Protein AF-A0A6A6ICR7-F1 (afdb_monomer)

Nearest PDB structures (foldseek):
  8iah-assembly1_Y  TM=8.962E-02  e=2.216E+00  Sus scrofa

Mean predicted aligned error: 23.01 Å

Secondary structure (DSSP, 8-state):
---------------------------EEEEEE-SSS-EEEEEES--TTS-SSEEE-TT-EEEEE-----SS--SEEEEEESSTTGGGGT--EEEEEEEE-SS-TTEEEEEEEEEES-TTTT-EEEEETTEEEESS-EEEEEEETTB-EEEEET--S--S-SB--S-HHHHHHHH--GGG--STTSPPPGGGS-EEE------------PPP--------PPPPPHHHHHHHHHHHHHTTS-----------------------PPPPPPPP-------HHHHHHHHSTT----HHHHHHHHHHHHHH-S-HHHHHHSTTS-HHHHHHHHHHHSTTTTS---PPP------GGGSTT--S---EE-HHHHHHHHHHHSSHHHHHHHHHHHTTT--EE--TT---HHHHHHHHHHHHHH---PPPEEE-HHHHTTT-SSS-HHHHHHHHHHHHHHTT---EEE--HHHHHHHHHTTS-----------EEEHHHHHHHHHHHH-SHHHHHHHHHHH-TTPEEE--GGG--HHHHHHHHHHHHHHS--PPPEEE-GGGTSSS-TT--THHHHHHHHHHHHHTT---EEE--TTTTHHHHHHHHH-TTS--PPPPEEE-HHHHSSSSSS-HHHHHHHHHHHHHHTT---EEE--TTTTTTTTTT--S--EE-TTSPEEEE-HHHHHHTT--THHHHHHHHHHHHHHHHHH----EEE--TTT-

pLDDT: mean 70.48, std 20.57, range [26.28, 98.5]

InterPro domains:
  IPR006771 Secreted thaumatin-like protein cetA-like [PF04681] (23-154)

Radius of gyration: 39.69 Å; Cα contacts (8 Å, |Δi|>4): 815; chains: 1; bounding box: 100×101×111 Å

Solvent-accessible surface area (backbone atoms only — not comparable to full-atom values): 44619 Å² total; per-residue (Å²): 138,84,86,83,85,85,88,83,90,77,85,79,76,80,78,78,76,79,74,73,81,73,79,67,55,57,24,25,50,31,42,35,30,53,34,89,58,51,32,25,32,31,38,36,68,81,47,93,74,47,48,76,65,41,76,34,46,50,55,19,29,39,38,30,47,57,53,70,40,46,95,88,48,49,40,32,35,39,37,37,16,60,43,83,62,13,79,86,64,77,36,33,23,35,33,47,29,36,29,50,38,91,88,46,69,53,37,28,38,36,35,32,35,59,80,31,75,66,51,62,57,69,39,22,21,40,36,42,85,90,45,76,42,79,32,54,63,42,75,78,42,83,37,48,58,45,38,28,32,37,39,24,34,55,38,79,74,82,91,67,69,65,59,41,87,47,59,66,76,63,48,45,72,49,45,62,60,76,90,74,58,80,64,97,77,72,81,74,60,76,81,55,46,51,47,79,44,72,61,78,71,75,76,75,76,76,72,78,90,70,81,91,75,90,82,89,86,85,89,80,81,82,81,76,55,71,70,56,56,55,48,53,55,55,51,59,72,63,66,81,78,82,85,88,85,81,89,81,97,81,79,87,81,94,83,82,89,84,79,94,77,87,80,81,87,78,83,80,80,79,78,79,91,77,77,97,70,83,60,67,46,56,57,47,31,72,77,39,82,82,60,87,65,53,64,69,60,51,52,52,50,51,31,53,54,56,67,68,42,85,38,77,69,51,47,68,77,43,76,93,57,60,59,68,56,54,49,50,50,49,43,70,77,36,80,63,48,84,55,77,84,76,77,82,86,79,93,81,88,88,77,73,92,69,62,91,82,68,85,86,87,79,66,51,78,53,64,68,60,46,54,62,49,20,74,78,60,82,37,62,68,67,43,47,60,51,50,43,64,76,40,73,89,57,60,76,47,84,76,85,84,76,83,49,77,60,60,62,51,52,53,46,58,54,49,66,73,73,56,86,88,69,70,47,78,42,58,42,58,82,71,30,59,88,76,33,91,84,59,61,58,67,62,55,29,57,51,51,30,52,49,29,48,75,73,66,40,55,46,46,51,36,84,49,61,86,75,35,37,69,67,57,54,74,73,66,81,75,89,80,90,81,93,82,90,81,79,74,52,55,39,60,63,50,45,64,63,46,32,79,78,62,51,57,71,68,57,42,50,54,52,47,45,69,76,42,75,90,60,51,68,46,80,54,79,90,73,56,56,71,69,59,60,51,54,53,55,62,53,54,69,71,72,62,77,96,67,77,54,73,43,62,42,57,77,76,53,52,88,71,61,94,81,68,64,55,71,57,56,46,53,51,52,46,49,53,32,49,76,72,77,39,74,59,48,72,39,80,49,64,80,81,29,38,71,55,56,54,46,54,73,74,55,84,76,78,76,79,70,73,60,58,71,46,60,46,43,64,59,24,59,87,59,33,104,46,57,56,67,60,48,27,56,51,51,35,49,55,34,46,75,73,72,42,79,52,44,48,37,69,50,65,80,75,27,50,78,48,61,80,69,56,83,63,78,76,44,57,46,101,85,70,33,43,45,43,59,42,48,71,56,24,60,73,69,72,34,58,72,69,56,30,53,51,50,28,54,54,48,31,49,48,39,32,72,76,70,69,39,71,52,45,50,38,70,51,79,93,72,97

Organism: NCBI:txid390896

Sequence (720 aa):
MLHLRSPAGNMVGQVLTLSALVVLTHAKAIVTNQCKDDVYIWSVPVKPDYPENIPIPSGRRYEEPWRYGTSVNPGIAIKVSPEDNGINNDKSEIDFQYSIDPVDPKKIWINLSTVRGHAFGENVTLHTCHGPYKGPDVPTRQCSDTDDIELVLCGTERTTPLHDSTSLEVLAKCTEKLKERHAEDSPRPQLCRARVIGPRQPKRKSQPQGGSTNNSHDGLPATVPLKDVLRQEAAKHAATKTAEGPTCDKCPNPNLIPPSEKAVGIPYAEPTDTNNKAPLCDLLRKSFPGAMCDEATAEHNARLFYADGCGDKTKRMFPGNDCQEIRKEMKKVFPGVDKAVIRGEDEHTDYSTAFSKRRDLREVCIFETHTELGKYWGSLDNTRDMLEDIFEEIPFSLETQDCTKKAIKDTKKYYHKLVPGRRTQRCVMPYCRPVFPDAKCSDVEDVLEKVSKDLGHYDDWTTDDDACGEWVKRRSNDTSAAKRDVRNVCSLEAHRELGKYWGNMDDTESLLNAIFPDSYFTDGESECESDAIKRSRDYYHKLIPKKKTKKCVLPYCQPVIHGAKCRKVKKALEKVSKDVGKHYDWTSDNEACGEWAQWAGNHTSVARAQKPKDCIKAFCDPIIPMDCSDAEDLFEELFREEGVDMDWTTDDDVCRDFKARAAKATILDKRGRPKVCIKPVCNFLDANGKDCERVEDVWEQSAKDRFGLKIDYTTDDDVC

Foldseek 3Di:
DDDDDDDDDDPPDPPPPPPPPPLQAFAWAKEFAQDQAWKFKFKPPDDPQTDDGDTFGHRKMKIAADEAHDPVDRKIWIKMASDGVQVVVLHWIKTWMWGQDPVHNQKIKTWIDTPGDQRQPQQKWKQAPVGIDTGRGDPIDIHTSQAHIYIYGNHHDDPDDGGRPGDPVVSCLLYPDPVPDDDPPDDRDPSRGMDMDDNPDPPPPPDPPDDDDDDDDDDDDDDDPPVVVVVVVVVVVVPPPDDDDDDDDDDPDDDDDDDDDDDDDDDDDDDDDDDDDDQPVVVVCVVPVPDDDDRVVVLVVLLVLLVVAPDPVNCVVDPPDDSVVVNVVSCVNPVCSPPDPPDDDDDDDDDPPVPPVPDDAAEDEDQVLLVVVCVQQVDSVVSVVVVCVVCVPGHYDHDPDDPDPVSLVVQLVVVCVPDPDDAAEDEQVVVDVVRDPPDDSVVVQVSVCVVCVSSNHRYNYDNDCVRCVVVVVVVPPDDDDDDDDDDEQELVVQCVVCCVPQPDSVRSVVVVCVVCVPHDYDPDPVPDDPVSVVVVVVVVVVPDDPDAAEAEQVVVVPDPDDPDDSVVSQVVVCVVCVVVVHHYRYDNDCVSCVVVVVVCVVPPPPDPPPAAEAEPLLVVPPQDVDDPVVSQVVVCVVCVVVVRRHRYDNDCVRCVVVVVPSPDDQDADPVRATEDECLVVCVVVVHDDVSVVVVQVVVQVCCCVPPVGRHRYDNDPVHD

Structure (mmCIF, N/CA/C/O backbone):
data_AF-A0A6A6ICR7-F1
#
_entry.id   AF-A0A6A6ICR7-F1
#
loop_
_atom_site.group_PDB
_atom_site.id
_atom_site.type_symbol
_atom_site.label_atom_id
_atom_site.label_alt_id
_atom_site.label_comp_id
_atom_site.label_asym_id
_atom_site.label_entity_id
_atom_site.label_seq_id
_atom_site.pdbx_PDB_ins_code
_atom_site.Cartn_x
_atom_site.Cartn_y
_atom_site.Cartn_z
_atom_site.occupancy
_atom_site.B_iso_or_equiv
_atom_site.auth_seq_id
_atom_site.auth_comp_id
_atom_site.auth_asym_id
_atom_site.auth_atom_id
_atom_site.pdbx_PDB_model_num
ATOM 1 N N . MET A 1 1 ? 57.413 37.287 49.396 1.00 41.84 1 MET A N 1
ATOM 2 C CA . MET A 1 1 ? 57.045 38.291 48.373 1.00 41.84 1 MET A CA 1
ATOM 3 C C . MET A 1 1 ? 56.145 37.611 47.352 1.00 41.84 1 MET A C 1
ATOM 5 O O . MET A 1 1 ? 56.461 36.493 46.981 1.00 41.84 1 MET A O 1
ATOM 9 N N . LEU A 1 2 ? 55.071 38.301 46.951 1.00 39.81 2 LEU A N 1
ATOM 10 C CA . LEU A 1 2 ? 54.039 37.938 45.959 1.00 39.81 2 LEU A CA 1
ATOM 11 C C . LEU A 1 2 ? 52.917 36.979 46.412 1.00 39.81 2 LEU A C 1
ATOM 13 O O . LEU A 1 2 ? 52.895 35.789 46.125 1.00 39.81 2 LEU A O 1
ATOM 17 N N . HIS A 1 3 ? 51.933 37.589 47.083 1.00 46.91 3 HIS A N 1
ATOM 18 C CA . HIS A 1 3 ? 50.506 37.268 46.966 1.00 46.91 3 HIS A CA 1
ATOM 19 C C . HIS A 1 3 ? 49.974 37.671 45.584 1.00 46.91 3 HIS A C 1
ATOM 21 O O . HIS A 1 3 ? 50.399 38.716 45.106 1.00 46.91 3 HIS A O 1
ATOM 27 N N . LEU A 1 4 ? 48.990 36.935 45.045 1.00 44.84 4 LEU A N 1
ATOM 28 C CA . LEU A 1 4 ? 47.888 37.394 44.164 1.00 44.84 4 LEU A CA 1
ATOM 29 C C . LEU A 1 4 ? 46.891 36.213 44.008 1.00 44.84 4 LEU A C 1
ATOM 31 O O . LEU A 1 4 ? 47.257 35.164 43.495 1.00 44.84 4 LEU A O 1
ATOM 35 N N . ARG A 1 5 ? 45.774 36.200 44.753 1.00 43.94 5 ARG A N 1
ATOM 36 C CA . ARG A 1 5 ? 44.387 36.561 44.356 1.00 43.94 5 ARG A CA 1
ATOM 37 C C . ARG A 1 5 ? 43.786 35.769 43.174 1.00 43.94 5 ARG A C 1
ATOM 39 O O . ARG A 1 5 ? 44.111 36.013 42.023 1.00 43.94 5 ARG A O 1
ATOM 46 N N . SER A 1 6 ? 42.800 34.929 43.501 1.00 37.88 6 SER A N 1
ATOM 47 C CA . SER A 1 6 ? 41.588 34.640 42.701 1.00 37.88 6 SER A CA 1
ATOM 48 C C . SER A 1 6 ? 40.433 35.535 43.225 1.00 37.88 6 SER A C 1
ATOM 50 O O . SER A 1 6 ? 40.628 36.108 44.304 1.00 37.88 6 SER A O 1
ATOM 52 N N . PRO A 1 7 ? 39.217 35.619 42.631 1.00 54.28 7 PRO A N 1
ATOM 53 C CA . PRO A 1 7 ? 38.734 35.197 41.305 1.00 54.28 7 PRO A CA 1
ATOM 54 C C . PRO A 1 7 ? 37.865 36.274 40.583 1.00 54.28 7 PRO A C 1
ATOM 56 O O . PRO A 1 7 ? 37.298 37.170 41.202 1.00 54.28 7 PRO A O 1
ATOM 59 N N . ALA A 1 8 ? 37.672 36.138 39.270 1.00 43.09 8 ALA A N 1
ATOM 60 C CA . ALA A 1 8 ? 36.516 36.666 38.529 1.00 43.09 8 ALA A CA 1
ATOM 61 C C . ALA A 1 8 ? 36.141 35.553 37.530 1.00 43.09 8 ALA A C 1
ATOM 63 O O . ALA A 1 8 ? 36.992 35.102 36.777 1.00 43.09 8 ALA A O 1
ATOM 64 N N . GLY A 1 9 ? 34.968 34.926 37.568 1.00 48.59 9 GLY A N 1
ATOM 65 C CA . GLY A 1 9 ? 33.656 35.547 37.697 1.00 48.59 9 GLY A CA 1
ATOM 66 C C . GLY A 1 9 ? 33.028 35.802 36.323 1.00 48.59 9 GLY A C 1
ATOM 67 O O . GLY A 1 9 ? 32.370 36.817 36.164 1.00 48.59 9 GLY A O 1
ATOM 68 N N . ASN A 1 10 ? 33.239 34.924 35.333 1.00 43.16 10 ASN A N 1
ATOM 69 C CA . ASN A 1 10 ? 32.523 34.977 34.058 1.00 43.16 10 ASN A CA 1
ATOM 70 C C . ASN A 1 10 ? 31.481 33.858 34.011 1.00 43.16 10 ASN A C 1
ATOM 72 O O . ASN A 1 10 ? 31.808 32.684 33.840 1.00 43.16 10 ASN A O 1
ATOM 76 N N . MET A 1 11 ? 30.219 34.258 34.183 1.00 42.22 11 MET A N 1
ATOM 77 C CA . MET A 1 11 ? 29.044 33.474 33.822 1.00 42.22 11 MET A CA 1
ATOM 78 C C . MET A 1 11 ? 29.116 33.148 32.328 1.00 42.22 11 MET A C 1
ATOM 80 O O . MET A 1 11 ? 28.768 33.969 31.482 1.00 42.22 11 MET A O 1
ATOM 84 N N . VAL A 1 12 ? 29.557 31.939 31.998 1.00 48.38 12 VAL A N 1
ATOM 85 C CA . VAL A 1 12 ? 29.244 31.334 30.706 1.00 48.38 12 VAL A CA 1
ATOM 86 C C . VAL A 1 12 ? 27.784 30.908 30.797 1.00 48.38 12 VAL A C 1
ATOM 88 O O . VAL A 1 12 ? 27.451 29.895 31.410 1.00 48.38 12 VAL A O 1
ATOM 91 N N . GLY A 1 13 ? 26.907 31.763 30.272 1.00 45.94 13 GLY A N 1
ATOM 92 C CA . GLY A 1 13 ? 25.481 31.501 30.159 1.00 45.94 13 GLY A CA 1
ATOM 93 C C . GLY A 1 13 ? 25.250 30.222 29.364 1.00 45.94 13 GLY A C 1
ATOM 94 O O . GLY A 1 13 ? 25.552 30.154 28.174 1.00 45.94 13 GLY A O 1
ATOM 95 N N . GLN A 1 14 ? 24.716 29.208 30.040 1.00 44.28 14 GLN A N 1
ATOM 96 C CA . GLN A 1 14 ? 24.142 28.030 29.409 1.00 44.28 14 GLN A CA 1
ATOM 97 C C . GLN A 1 14 ? 22.950 28.476 28.558 1.00 44.28 14 GLN A C 1
ATOM 99 O O . GLN A 1 14 ? 21.846 28.683 29.059 1.00 44.28 14 GLN A O 1
ATOM 104 N N . VAL A 1 15 ? 23.173 28.623 27.254 1.00 44.81 15 VAL A N 1
ATOM 105 C CA . VAL A 1 15 ? 22.097 28.592 26.267 1.00 44.81 15 VAL A CA 1
ATOM 106 C C . VAL A 1 15 ? 21.590 27.152 26.244 1.00 44.81 15 VAL A C 1
ATOM 108 O O . VAL A 1 15 ? 22.142 26.293 25.559 1.00 44.81 15 VAL A O 1
ATOM 111 N N . LEU A 1 16 ? 20.567 26.875 27.056 1.00 47.81 16 LEU A N 1
ATOM 112 C CA . LEU A 1 16 ? 19.726 25.690 26.928 1.00 47.81 16 LEU A CA 1
ATOM 113 C C . LEU A 1 16 ? 19.042 25.770 25.562 1.00 47.81 16 LEU A C 1
ATOM 115 O O . LEU A 1 16 ? 17.987 26.379 25.398 1.00 47.81 16 LEU A O 1
ATOM 119 N N . THR A 1 17 ? 19.689 25.176 24.566 1.00 50.03 17 THR A N 1
ATOM 120 C CA . THR A 1 17 ? 19.075 24.792 23.303 1.00 50.03 17 THR A CA 1
ATOM 121 C C . THR A 1 17 ? 17.971 23.802 23.652 1.00 50.03 17 THR A C 1
ATOM 123 O O . THR A 1 17 ? 18.196 22.608 23.832 1.00 50.03 17 THR A O 1
ATOM 126 N N . LEU A 1 18 ? 16.751 24.319 23.801 1.00 42.91 18 LEU A N 1
ATOM 127 C CA . LEU A 1 18 ? 15.528 23.547 23.640 1.00 42.91 18 LEU A CA 1
ATOM 128 C C . LEU A 1 18 ? 15.500 23.091 22.181 1.00 42.91 18 LEU A C 1
ATOM 130 O O . LEU A 1 18 ? 14.836 23.689 21.337 1.00 42.91 18 LEU A O 1
ATOM 134 N N . SER A 1 19 ? 16.282 22.055 21.882 1.00 42.66 19 SER A N 1
ATOM 135 C CA . SER A 1 19 ? 16.136 21.245 20.687 1.00 42.66 19 SER A CA 1
ATOM 136 C C . SER A 1 19 ? 14.733 20.669 20.752 1.00 42.66 19 SER A C 1
ATOM 138 O O . SER A 1 19 ? 14.483 19.661 21.413 1.00 42.66 19 SER A O 1
ATOM 140 N N . ALA A 1 20 ? 13.788 21.387 20.149 1.00 47.25 20 ALA A N 1
ATOM 141 C CA . ALA A 1 20 ? 12.454 20.893 19.916 1.00 47.25 20 ALA A CA 1
ATOM 142 C C . ALA A 1 20 ? 12.623 19.567 19.174 1.00 47.25 20 ALA A C 1
ATOM 144 O O . ALA A 1 20 ? 13.088 19.540 18.036 1.00 47.25 20 ALA A O 1
ATOM 145 N N . LEU A 1 21 ? 12.307 18.467 19.858 1.00 42.00 21 LEU A N 1
ATOM 146 C CA . LEU A 1 21 ? 12.095 17.165 19.247 1.00 42.00 21 LEU A CA 1
ATOM 147 C C . LEU A 1 21 ? 10.900 17.328 18.309 1.00 42.00 21 LEU A C 1
ATOM 149 O O . LEU A 1 21 ? 9.753 17.080 18.682 1.00 42.00 21 LEU A O 1
ATOM 153 N N . VAL A 1 22 ? 11.167 17.832 17.106 1.00 44.56 22 VAL A N 1
ATOM 154 C CA . VAL A 1 22 ? 10.245 17.744 15.989 1.00 44.56 22 VAL A CA 1
ATOM 155 C C . VAL A 1 22 ? 10.121 16.250 15.743 1.00 44.56 22 VAL A C 1
ATOM 157 O O . VAL A 1 22 ? 11.036 15.607 15.232 1.00 44.56 22 VAL A O 1
ATOM 160 N N . VAL A 1 23 ? 9.020 15.674 16.223 1.00 48.56 23 VAL A N 1
ATOM 161 C CA . VAL A 1 23 ? 8.602 14.330 15.841 1.00 48.56 23 VAL A CA 1
ATOM 162 C C . VAL A 1 23 ? 8.237 14.450 14.371 1.00 48.56 23 VAL A C 1
ATOM 164 O O . VAL A 1 23 ? 7.103 14.778 14.039 1.00 48.56 23 VAL A O 1
ATOM 167 N N . LEU A 1 24 ? 9.244 14.289 13.518 1.00 50.16 24 LEU A N 1
ATOM 168 C CA . LEU A 1 24 ? 9.094 14.181 12.079 1.00 50.16 24 LEU A CA 1
ATOM 169 C C . LEU A 1 24 ? 8.164 12.988 11.859 1.00 50.16 24 LEU A C 1
ATOM 171 O O . LEU A 1 24 ? 8.469 11.852 12.221 1.00 50.16 24 LEU A O 1
ATOM 175 N N . THR A 1 25 ? 6.947 13.259 11.417 1.00 57.03 25 THR A N 1
ATOM 176 C CA . THR A 1 25 ? 6.068 12.206 10.920 1.00 57.03 25 THR A CA 1
ATOM 177 C C . THR A 1 25 ? 6.681 11.682 9.615 1.00 57.03 25 THR A C 1
ATOM 179 O O . THR A 1 25 ? 7.548 12.322 9.055 1.00 57.03 25 THR A O 1
ATOM 182 N N . HIS A 1 26 ? 6.420 10.453 9.218 1.00 75.94 26 HIS A N 1
ATOM 183 C CA . HIS A 1 26 ? 6.734 10.015 7.854 1.00 75.94 26 HIS A CA 1
ATOM 184 C C . HIS A 1 26 ? 5.394 9.753 7.189 1.00 75.94 26 HIS A C 1
ATOM 186 O O . HIS A 1 26 ? 4.438 9.577 7.937 1.00 75.94 26 HIS A O 1
ATOM 192 N N . ALA A 1 27 ? 5.297 9.722 5.865 1.00 86.69 27 ALA A N 1
ATOM 193 C CA . ALA A 1 27 ? 4.111 9.193 5.220 1.00 86.69 27 ALA A CA 1
ATOM 194 C C . ALA A 1 27 ? 4.005 7.698 5.563 1.00 86.69 27 ALA A C 1
ATOM 196 O O . ALA A 1 27 ? 5.025 6.989 5.603 1.00 86.69 27 ALA A O 1
ATOM 197 N N . LYS A 1 28 ? 2.805 7.235 5.917 1.00 93.88 28 LYS A N 1
ATOM 198 C CA . LYS A 1 28 ? 2.614 5.916 6.540 1.00 93.88 28 LYS A CA 1
ATOM 199 C C . LYS A 1 28 ? 1.432 5.164 5.967 1.00 93.88 28 LYS A C 1
ATOM 201 O O . LYS A 1 28 ? 0.404 5.741 5.615 1.00 93.88 28 LYS A O 1
ATOM 206 N N . ALA A 1 29 ? 1.550 3.848 6.066 1.00 97.06 29 ALA A N 1
ATOM 207 C CA . ALA A 1 29 ? 0.406 2.967 6.158 1.00 97.06 29 ALA A CA 1
ATOM 208 C C . ALA A 1 29 ? -0.074 2.935 7.618 1.00 97.06 29 ALA A C 1
ATOM 210 O O . ALA A 1 29 ? 0.700 2.662 8.543 1.00 97.06 29 ALA A O 1
ATOM 211 N N . ILE A 1 30 ? -1.347 3.255 7.837 1.00 97.94 30 ILE A N 1
ATOM 212 C CA . ILE A 1 30 ? -1.942 3.413 9.167 1.00 97.94 30 ILE A CA 1
ATOM 213 C C . ILE A 1 30 ? -3.159 2.500 9.277 1.00 97.94 30 ILE A C 1
ATOM 215 O O . ILE A 1 30 ? -3.989 2.454 8.375 1.00 97.94 30 ILE A O 1
ATOM 219 N N . VAL A 1 31 ? -3.282 1.800 10.402 1.00 98.31 31 VAL A N 1
ATOM 220 C CA . VAL A 1 31 ? -4.476 1.025 10.756 1.00 98.31 31 VAL A CA 1
ATOM 221 C C . VAL A 1 31 ? -4.994 1.521 12.096 1.00 98.31 31 VAL A C 1
ATOM 223 O O . VAL A 1 31 ? -4.325 1.376 13.120 1.00 98.31 31 VAL A O 1
ATOM 226 N N . THR A 1 32 ? -6.189 2.096 12.106 1.00 98.38 32 THR A N 1
ATOM 227 C CA . THR A 1 32 ? -6.837 2.629 13.304 1.00 98.38 32 THR A CA 1
ATOM 228 C C . THR A 1 32 ? -7.958 1.704 13.748 1.00 98.38 32 THR A C 1
ATOM 230 O O . THR A 1 32 ? -8.906 1.462 13.003 1.00 98.38 32 THR A O 1
ATOM 233 N N . ASN A 1 33 ? -7.876 1.224 14.989 1.00 98.44 33 ASN A N 1
ATOM 234 C CA . ASN A 1 33 ? -8.906 0.385 15.583 1.00 98.44 33 ASN A CA 1
ATOM 235 C C . ASN A 1 33 ? -9.929 1.249 16.339 1.00 98.44 33 ASN A C 1
ATOM 237 O O . ASN A 1 33 ? -9.645 1.717 17.441 1.00 98.44 33 ASN A O 1
ATOM 241 N N . GLN A 1 34 ? -11.121 1.449 15.773 1.00 98.12 34 GLN A N 1
ATOM 242 C CA . GLN A 1 34 ? -12.271 2.030 16.484 1.00 98.12 34 GLN A CA 1
ATOM 243 C C . GLN A 1 34 ? -13.272 0.957 16.944 1.00 98.12 34 GLN A C 1
ATOM 245 O O . GLN A 1 34 ? -14.336 1.284 17.472 1.00 98.12 34 GLN A O 1
ATOM 250 N N . CYS A 1 35 ? -12.946 -0.328 16.777 1.00 98.06 35 CYS A N 1
ATOM 251 C CA . CYS A 1 35 ? -13.754 -1.428 17.285 1.00 98.06 35 CYS A CA 1
ATOM 252 C C . CYS A 1 35 ? -13.718 -1.455 18.816 1.00 98.06 35 CYS A C 1
ATOM 254 O O . CYS A 1 35 ? -12.851 -0.849 19.450 1.00 98.06 35 CYS A O 1
ATOM 256 N N . LYS A 1 36 ? -14.689 -2.138 19.430 1.00 97.88 36 LYS A N 1
ATOM 257 C CA . LYS A 1 36 ? -14.753 -2.287 20.895 1.00 97.88 36 LYS A CA 1
ATOM 258 C C . LYS A 1 36 ? -13.667 -3.216 21.430 1.00 97.88 36 LYS A C 1
ATOM 260 O O . LYS A 1 36 ? -13.178 -2.992 22.533 1.00 97.88 36 LYS A O 1
ATOM 265 N N . ASP A 1 37 ? -13.317 -4.215 20.633 1.00 97.81 37 ASP A N 1
ATOM 266 C CA . ASP A 1 37 ? -12.352 -5.250 20.967 1.00 97.81 37 ASP A CA 1
ATOM 267 C C . ASP A 1 37 ? -10.995 -4.964 20.312 1.00 97.81 37 ASP A C 1
ATOM 269 O O . ASP A 1 37 ? -10.877 -4.155 19.381 1.00 97.81 37 ASP A O 1
ATOM 273 N N . ASP A 1 38 ? -9.960 -5.618 20.826 1.00 98.31 38 ASP A N 1
ATOM 274 C CA . ASP A 1 38 ? -8.621 -5.565 20.254 1.00 98.31 38 ASP A CA 1
ATOM 275 C C . ASP A 1 38 ? -8.611 -6.254 18.880 1.00 98.31 38 ASP A C 1
ATOM 277 O O . ASP A 1 38 ? -9.330 -7.223 18.644 1.00 98.31 38 ASP A O 1
ATOM 281 N N . VAL A 1 39 ? -7.779 -5.751 17.969 1.00 98.38 39 VAL A N 1
ATOM 282 C CA . VAL A 1 39 ? -7.531 -6.376 16.659 1.00 98.38 39 VAL A CA 1
ATOM 283 C C . VAL A 1 39 ? -6.057 -6.715 16.532 1.00 98.38 39 VAL A C 1
ATOM 285 O O . VAL A 1 39 ? -5.216 -6.059 17.140 1.00 98.38 39 VAL A O 1
ATOM 288 N N . TYR A 1 40 ? -5.726 -7.707 15.724 1.00 98.19 40 TYR A N 1
ATOM 289 C CA . TYR A 1 40 ? -4.381 -8.252 15.605 1.00 98.19 40 TYR A CA 1
ATOM 290 C C . TYR A 1 40 ? -3.828 -7.973 14.215 1.00 98.19 40 TYR A C 1
ATOM 292 O O . TYR A 1 40 ? -4.552 -8.090 13.225 1.00 98.19 40 TYR A O 1
ATOM 300 N N . ILE A 1 41 ? -2.557 -7.571 14.148 1.00 97.94 41 ILE A N 1
ATOM 301 C CA . ILE A 1 41 ? -1.924 -7.110 12.912 1.00 97.94 41 ILE A CA 1
ATOM 302 C C . ILE A 1 41 ? -0.624 -7.846 12.601 1.00 97.94 41 ILE A C 1
ATOM 304 O O . ILE A 1 41 ? 0.171 -8.165 13.492 1.00 97.94 41 ILE A O 1
ATOM 308 N N . TRP A 1 42 ? -0.389 -8.042 11.307 1.00 97.56 42 TRP A N 1
ATOM 309 C CA . TRP A 1 42 ? 0.840 -8.577 10.737 1.00 97.56 42 TRP A CA 1
ATOM 310 C C . TRP A 1 42 ? 1.264 -7.711 9.560 1.00 97.56 42 TRP A C 1
ATOM 312 O O . TRP A 1 42 ? 0.421 -7.299 8.769 1.00 97.56 42 TRP A O 1
ATOM 322 N N . SER A 1 43 ? 2.563 -7.467 9.411 1.00 97.12 43 SER A N 1
ATOM 323 C CA . SER A 1 43 ? 3.119 -6.757 8.253 1.00 97.12 43 SER A CA 1
ATOM 324 C C . SER A 1 43 ? 4.011 -7.712 7.461 1.00 97.12 43 SER A C 1
ATOM 326 O O . SER A 1 43 ? 5.106 -8.076 7.892 1.00 97.12 43 SER A O 1
ATOM 328 N N . VAL A 1 44 ? 3.517 -8.156 6.305 1.00 96.06 44 VAL A N 1
ATOM 329 C CA . VAL A 1 44 ? 4.095 -9.227 5.478 1.00 96.06 44 VAL A CA 1
ATOM 330 C C . VAL A 1 44 ? 4.670 -8.630 4.187 1.00 96.06 44 VAL A C 1
ATOM 332 O O . VAL A 1 44 ? 4.018 -7.781 3.598 1.00 96.06 44 VAL A O 1
ATOM 335 N N . PRO A 1 45 ? 5.857 -9.036 3.695 1.00 93.44 45 PRO A N 1
ATOM 336 C CA . PRO A 1 45 ? 6.753 -10.042 4.252 1.00 93.44 45 PRO A CA 1
ATOM 337 C C . PRO A 1 45 ? 7.324 -9.627 5.607 1.00 93.44 45 PRO A C 1
ATOM 339 O O . PRO A 1 45 ? 7.639 -8.448 5.829 1.00 93.44 45 PRO A O 1
ATOM 342 N N . VAL A 1 46 ? 7.460 -10.633 6.478 1.00 84.25 46 VAL A N 1
ATOM 343 C CA . VAL A 1 46 ? 8.016 -10.490 7.824 1.00 84.25 46 VAL A CA 1
ATOM 344 C C . VAL A 1 46 ? 9.455 -10.003 7.709 1.00 84.25 46 VAL A C 1
ATOM 346 O O . VAL A 1 46 ? 10.262 -10.534 6.942 1.00 84.25 46 VAL A O 1
ATOM 349 N N . LYS A 1 47 ? 9.772 -8.961 8.470 1.00 84.69 47 LYS A N 1
ATOM 350 C CA . LYS A 1 47 ? 11.128 -8.453 8.663 1.00 84.69 47 LYS A CA 1
ATOM 351 C C . LYS A 1 47 ? 11.347 -8.249 10.163 1.00 84.69 47 LYS A C 1
ATOM 353 O O . LYS A 1 47 ? 10.382 -7.927 10.860 1.00 84.69 47 LYS A O 1
ATOM 358 N N . PRO A 1 48 ? 12.591 -8.367 10.657 1.00 79.69 48 PRO A N 1
ATOM 359 C CA . PRO A 1 48 ? 12.925 -7.890 11.994 1.00 79.69 48 PRO A CA 1
ATOM 360 C C . PRO A 1 48 ? 12.422 -6.446 12.164 1.00 79.69 48 PRO A C 1
ATOM 362 O O . PRO A 1 48 ? 12.551 -5.649 11.233 1.00 79.69 48 PRO A O 1
ATOM 365 N N . ASP A 1 49 ? 11.831 -6.131 13.318 1.00 82.25 49 ASP A N 1
ATOM 366 C CA . ASP A 1 49 ? 11.171 -4.853 13.665 1.00 82.25 49 ASP A CA 1
ATOM 367 C C . ASP A 1 49 ? 9.739 -4.621 13.132 1.00 82.25 49 ASP A C 1
ATOM 369 O O . ASP A 1 49 ? 9.177 -3.546 13.366 1.00 82.25 49 ASP A O 1
ATOM 373 N N . TYR A 1 50 ? 9.118 -5.592 12.460 1.00 85.62 50 TYR A N 1
ATOM 374 C CA . TYR A 1 50 ? 7.728 -5.488 11.994 1.00 85.62 50 TYR A CA 1
ATOM 375 C C . TYR A 1 50 ? 6.806 -6.446 12.753 1.00 85.62 50 TYR A C 1
ATOM 377 O O . TYR A 1 50 ? 7.265 -7.486 13.224 1.00 85.62 50 TYR A O 1
ATOM 385 N N . PRO A 1 51 ? 5.521 -6.086 12.932 1.00 83.94 51 PRO A N 1
ATOM 386 C CA . PRO A 1 51 ? 4.598 -6.870 13.737 1.00 83.94 51 PRO A CA 1
ATOM 387 C C . PRO A 1 51 ? 4.357 -8.255 13.145 1.00 83.94 51 PRO A C 1
ATOM 389 O O . PRO A 1 51 ? 4.029 -8.401 11.965 1.00 83.94 51 PRO A O 1
ATOM 392 N N . GLU A 1 52 ? 4.422 -9.240 14.028 1.00 92.31 52 GLU A N 1
ATOM 393 C CA . GLU A 1 52 ? 3.873 -10.571 13.844 1.00 92.31 52 GLU A CA 1
ATOM 394 C C . GLU A 1 52 ? 2.870 -10.782 14.982 1.00 92.31 52 GLU A C 1
ATOM 396 O O . GLU A 1 52 ? 3.264 -10.921 16.139 1.00 92.31 52 GLU A O 1
ATOM 401 N N . ASN A 1 53 ? 1.573 -10.708 14.668 1.00 95.31 53 ASN A N 1
ATOM 402 C CA . ASN A 1 53 ? 0.471 -10.836 15.626 1.00 95.31 53 ASN A CA 1
ATOM 403 C C . ASN A 1 53 ? 0.499 -9.806 16.778 1.00 95.31 53 ASN A C 1
ATOM 405 O O . ASN A 1 53 ? 0.427 -10.164 17.954 1.00 95.31 53 ASN A O 1
ATOM 409 N N . ILE A 1 54 ? 0.625 -8.510 16.468 1.00 95.56 54 ILE A N 1
ATOM 410 C CA . ILE A 1 54 ? 0.585 -7.461 17.505 1.00 95.56 54 ILE A CA 1
ATOM 411 C C . ILE A 1 54 ? -0.863 -6.996 17.740 1.00 95.56 54 ILE A C 1
ATOM 413 O O . ILE A 1 54 ? -1.527 -6.626 16.771 1.00 95.56 54 ILE A O 1
ATOM 417 N N . PRO A 1 55 ? -1.350 -6.933 18.996 1.00 97.81 55 PRO A N 1
ATOM 418 C CA . PRO A 1 55 ? -2.665 -6.378 19.290 1.00 97.81 55 PRO A CA 1
ATOM 419 C C . PRO A 1 55 ? -2.669 -4.845 19.186 1.00 97.81 55 PRO A C 1
ATOM 421 O O . PRO A 1 55 ? -1.765 -4.153 19.667 1.00 97.81 55 PRO A O 1
ATOM 424 N N . ILE A 1 56 ? -3.735 -4.302 18.607 1.00 97.94 56 ILE A N 1
ATOM 425 C CA . ILE A 1 56 ? -4.075 -2.882 18.563 1.00 97.94 56 ILE A CA 1
ATOM 426 C C . ILE A 1 56 ? -5.323 -2.701 19.426 1.00 97.94 56 ILE A C 1
ATOM 428 O O . ILE A 1 56 ? -6.424 -3.023 18.971 1.00 97.94 56 ILE A O 1
ATOM 432 N N . PRO A 1 57 ? -5.186 -2.174 20.654 1.00 97.94 57 PRO A N 1
ATOM 433 C CA . PRO A 1 57 ? -6.346 -1.977 21.507 1.00 97.94 57 PRO A CA 1
ATOM 434 C C . PRO A 1 57 ? -7.364 -0.990 20.939 1.00 97.94 57 PRO A C 1
ATOM 436 O O . PRO A 1 57 ? -7.020 -0.131 20.124 1.00 97.94 57 PRO A O 1
ATOM 439 N N . SER A 1 58 ? -8.604 -1.061 21.417 1.00 97.75 58 SER A N 1
ATOM 440 C CA . SER A 1 58 ? -9.653 -0.103 21.044 1.00 97.75 58 SER A CA 1
ATOM 441 C C . SER A 1 58 ? -9.194 1.359 21.204 1.00 97.75 58 SER A C 1
ATOM 443 O O . SER A 1 58 ? -8.593 1.754 22.212 1.00 97.75 58 SER A O 1
ATOM 445 N N . GLY A 1 59 ? -9.438 2.177 20.178 1.00 96.81 59 GLY A N 1
ATOM 446 C CA . GLY A 1 59 ? -9.046 3.587 20.106 1.00 96.81 59 GLY A CA 1
ATOM 447 C C . GLY A 1 59 ? -7.548 3.830 19.878 1.00 96.81 59 GLY A C 1
ATOM 448 O O . GLY A 1 59 ? -7.091 4.974 19.971 1.00 96.81 59 GLY A O 1
ATOM 449 N N . ARG A 1 60 ? -6.757 2.782 19.625 1.00 97.56 60 ARG A N 1
ATOM 450 C CA . ARG A 1 60 ? -5.337 2.871 19.251 1.00 97.56 60 ARG A CA 1
ATOM 451 C C . ARG A 1 60 ? -5.187 2.774 17.737 1.00 97.56 60 ARG A C 1
ATOM 453 O O . ARG A 1 60 ? -6.111 2.409 17.013 1.00 97.56 60 ARG A O 1
ATOM 460 N N . ARG A 1 61 ? -3.980 3.068 17.262 1.00 97.44 61 ARG A N 1
ATOM 461 C CA . ARG A 1 61 ? -3.612 2.833 15.867 1.00 97.44 61 ARG A CA 1
ATOM 462 C C . ARG A 1 61 ? -2.227 2.237 15.741 1.00 97.44 61 ARG A C 1
ATOM 464 O O . ARG A 1 61 ? -1.343 2.550 16.537 1.00 97.44 61 ARG A O 1
ATOM 471 N N . TYR A 1 62 ? -2.048 1.422 14.725 1.00 97.56 62 TYR A N 1
ATOM 472 C CA . TYR A 1 62 ? -0.762 0.989 14.224 1.00 97.56 62 TYR A CA 1
ATOM 473 C C . TYR A 1 62 ? -0.329 1.901 13.077 1.00 97.56 62 TYR A C 1
ATOM 475 O O . TYR A 1 62 ? -1.156 2.335 12.279 1.00 97.56 62 TYR A O 1
ATOM 483 N N . GLU A 1 63 ? 0.961 2.202 12.999 1.00 96.31 63 GLU A N 1
ATOM 484 C CA . GLU A 1 63 ? 1.542 2.915 11.867 1.00 96.31 63 GLU A CA 1
ATOM 485 C C . GLU A 1 63 ? 2.905 2.324 11.491 1.00 96.31 63 GLU A C 1
ATOM 487 O O . GLU A 1 63 ? 3.727 2.031 12.368 1.00 96.31 63 GLU A O 1
ATOM 492 N N . GLU A 1 64 ? 3.164 2.198 10.190 1.00 95.31 64 GLU A N 1
ATOM 493 C CA . GLU A 1 64 ? 4.487 1.906 9.639 1.00 95.31 64 GLU A CA 1
ATOM 494 C C . GLU A 1 64 ? 4.814 2.839 8.463 1.00 95.31 64 GLU A C 1
ATOM 496 O O . GLU A 1 64 ? 3.927 3.171 7.676 1.00 95.31 64 GLU A O 1
ATOM 501 N N . PRO A 1 65 ? 6.070 3.301 8.338 1.00 94.44 65 PRO A N 1
ATOM 502 C CA . PRO A 1 65 ? 6.485 4.077 7.174 1.00 94.44 65 PRO A CA 1
ATOM 503 C C . PRO A 1 65 ? 6.452 3.210 5.913 1.00 94.44 65 PRO A C 1
ATOM 505 O O . PRO A 1 65 ? 6.643 1.991 5.989 1.00 94.44 65 PRO A O 1
ATOM 508 N N . TRP A 1 66 ? 6.319 3.852 4.752 1.00 94.44 66 TRP A N 1
ATOM 509 C CA . TRP A 1 66 ? 6.479 3.172 3.469 1.00 94.44 66 TRP A CA 1
ATOM 510 C C . TRP A 1 66 ? 7.810 2.418 3.402 1.00 94.44 66 TRP A C 1
ATOM 512 O O . TRP A 1 66 ? 8.877 2.964 3.697 1.00 94.44 66 TRP A O 1
ATOM 522 N N . ARG A 1 67 ? 7.753 1.145 3.004 1.00 93.06 67 ARG A N 1
ATOM 523 C CA . ARG A 1 67 ? 8.936 0.302 2.805 1.00 93.06 67 ARG A CA 1
ATOM 524 C C . ARG A 1 67 ? 8.788 -0.583 1.579 1.00 93.06 67 ARG A C 1
ATOM 526 O O . ARG A 1 67 ? 7.699 -1.043 1.254 1.00 93.06 67 ARG A O 1
ATOM 533 N N . TYR A 1 68 ? 9.917 -0.916 0.967 1.00 92.50 68 TYR A N 1
ATOM 534 C CA . TYR A 1 68 ? 9.960 -1.988 -0.020 1.00 92.50 68 TYR A CA 1
ATOM 535 C C . TYR A 1 68 ? 9.737 -3.354 0.642 1.00 92.50 68 TYR A C 1
ATOM 537 O O . TYR A 1 68 ? 10.206 -3.616 1.766 1.00 92.50 68 TYR A O 1
ATOM 545 N N . GLY A 1 69 ? 9.069 -4.247 -0.088 1.00 92.38 69 GLY A N 1
ATOM 546 C CA . GLY A 1 69 ? 8.962 -5.660 0.244 1.00 92.38 69 GLY A CA 1
ATOM 547 C C . GLY A 1 69 ? 10.290 -6.403 0.142 1.00 92.38 69 GLY A C 1
ATOM 548 O O . GLY A 1 69 ? 11.348 -5.940 0.582 1.00 92.38 69 GLY A O 1
ATOM 549 N N . THR A 1 70 ? 10.217 -7.621 -0.358 1.00 89.69 70 THR A N 1
ATOM 550 C CA . THR A 1 70 ? 11.363 -8.480 -0.675 1.00 89.69 70 THR A CA 1
ATOM 551 C C . THR A 1 70 ? 11.550 -8.533 -2.188 1.00 89.69 70 THR A C 1
ATOM 553 O O . THR A 1 70 ? 10.704 -8.056 -2.937 1.00 89.69 70 THR A O 1
ATOM 556 N N . SER A 1 71 ? 12.650 -9.121 -2.656 1.00 85.62 71 SER A N 1
ATOM 557 C CA . SER A 1 71 ? 12.847 -9.363 -4.091 1.00 85.62 71 SER A CA 1
ATOM 558 C C . SER A 1 71 ? 11.796 -10.303 -4.689 1.00 85.62 71 SER A C 1
ATOM 560 O O . SER A 1 71 ? 11.492 -10.184 -5.867 1.00 85.62 71 SER A O 1
ATOM 562 N N . VAL A 1 72 ? 11.256 -11.225 -3.885 1.00 86.62 72 VAL A N 1
ATOM 563 C CA . VAL A 1 72 ? 10.240 -12.197 -4.316 1.00 86.62 72 VAL A CA 1
ATOM 564 C C . VAL A 1 72 ? 8.838 -11.597 -4.227 1.00 86.62 72 VAL A C 1
ATOM 566 O O . VAL A 1 72 ? 8.056 -11.711 -5.161 1.00 86.62 72 VAL A O 1
ATOM 569 N N . ASN A 1 73 ? 8.544 -10.913 -3.119 1.00 87.81 73 ASN A N 1
ATOM 570 C CA . ASN A 1 73 ? 7.270 -10.244 -2.868 1.00 87.81 73 ASN A CA 1
ATOM 571 C C . ASN A 1 73 ? 7.529 -8.740 -2.723 1.00 87.81 73 ASN A C 1
ATOM 573 O O . ASN A 1 73 ? 7.842 -8.305 -1.608 1.00 87.81 73 ASN A O 1
ATOM 577 N N . PRO A 1 74 ? 7.471 -7.953 -3.814 1.00 90.00 74 PRO A N 1
ATOM 578 C CA . PRO A 1 74 ? 7.833 -6.534 -3.788 1.00 90.00 74 PRO A CA 1
ATOM 579 C C . PRO A 1 74 ? 6.837 -5.671 -3.001 1.00 90.00 74 PRO A C 1
ATOM 581 O O . PRO A 1 74 ? 7.229 -4.635 -2.457 1.00 90.00 74 PRO A O 1
ATOM 584 N N . GLY A 1 75 ? 5.581 -6.115 -2.900 1.00 95.19 75 GLY A N 1
ATOM 585 C CA . GLY A 1 75 ? 4.548 -5.487 -2.081 1.00 95.19 75 GLY A CA 1
ATOM 586 C C . GLY A 1 75 ? 4.622 -5.856 -0.599 1.00 95.19 75 GLY A C 1
ATOM 587 O O . GLY A 1 75 ? 5.277 -6.821 -0.196 1.00 95.19 75 GLY A O 1
ATOM 588 N N . ILE A 1 76 ? 3.926 -5.059 0.200 1.00 97.69 76 ILE A N 1
ATOM 589 C CA . ILE A 1 76 ? 3.642 -5.261 1.613 1.00 97.69 76 ILE A CA 1
ATOM 590 C C . ILE A 1 76 ? 2.144 -5.509 1.770 1.00 97.69 76 ILE A C 1
ATOM 592 O O . ILE A 1 76 ? 1.336 -4.804 1.176 1.00 97.69 76 ILE A O 1
ATOM 596 N N . ALA A 1 77 ? 1.777 -6.478 2.597 1.00 97.75 77 ALA A N 1
ATOM 597 C CA . ALA A 1 77 ? 0.416 -6.711 3.048 1.00 97.75 77 ALA A CA 1
ATOM 598 C C . ALA A 1 77 ? 0.361 -6.534 4.566 1.00 97.75 77 ALA A C 1
ATOM 600 O O . ALA A 1 77 ? 0.993 -7.281 5.317 1.00 97.75 77 ALA A O 1
ATOM 601 N N . ILE A 1 78 ? -0.397 -5.538 5.012 1.00 98.12 78 ILE A N 1
ATOM 602 C CA . ILE A 1 78 ? -0.788 -5.360 6.402 1.00 98.12 78 ILE A CA 1
ATOM 603 C C . ILE A 1 78 ? -2.087 -6.133 6.604 1.00 98.12 78 ILE A C 1
ATOM 605 O O . ILE A 1 78 ? -3.169 -5.676 6.235 1.00 98.12 78 ILE A O 1
ATOM 609 N N . LYS A 1 79 ? -1.962 -7.327 7.166 1.00 98.00 79 LYS A N 1
ATOM 610 C CA . LYS A 1 79 ? -3.082 -8.230 7.401 1.00 98.00 79 LYS A CA 1
ATOM 611 C C . LYS A 1 79 ? -3.672 -7.959 8.780 1.00 98.00 79 LYS A C 1
ATOM 613 O O . LYS A 1 79 ? -2.916 -7.853 9.751 1.00 98.00 79 LYS A O 1
ATOM 618 N N . VAL A 1 80 ? -4.994 -7.844 8.875 1.00 98.31 80 VAL A N 1
ATOM 619 C CA . VAL A 1 80 ? -5.693 -7.512 10.123 1.00 98.31 80 VAL A CA 1
ATOM 620 C C . VAL A 1 80 ? -6.822 -8.499 10.397 1.00 98.31 80 VAL A C 1
ATOM 622 O O . VAL A 1 80 ? -7.662 -8.743 9.533 1.00 98.31 80 VAL A O 1
ATOM 625 N N . SER A 1 81 ? -6.868 -9.025 11.620 1.00 98.12 81 SER A N 1
ATOM 626 C CA . SER A 1 81 ? -7.887 -9.971 12.094 1.00 98.12 81 SER A CA 1
ATOM 627 C C . SER A 1 81 ? -8.476 -9.508 13.434 1.00 98.12 81 SER A C 1
ATOM 629 O O . SER A 1 81 ? -7.735 -8.982 14.265 1.00 98.12 81 SER A O 1
ATOM 631 N N . PRO A 1 82 ? -9.781 -9.708 13.695 1.00 97.88 82 PRO A N 1
ATOM 632 C CA . PRO A 1 82 ? -10.366 -9.505 15.022 1.00 97.88 82 PRO A CA 1
ATOM 633 C C . PRO A 1 82 ? -9.984 -10.625 16.005 1.00 97.88 82 PRO A C 1
ATOM 635 O O . PRO A 1 82 ? -10.114 -10.464 17.213 1.00 97.88 82 PRO A O 1
ATOM 638 N N . GLU A 1 83 ? -9.527 -11.772 15.501 1.00 97.88 83 GLU A N 1
ATOM 639 C CA . GLU A 1 83 ? -9.142 -12.931 16.305 1.00 97.88 83 GLU A CA 1
ATOM 640 C C . GLU A 1 83 ? -7.623 -12.995 16.501 1.00 97.88 83 GLU A C 1
ATOM 642 O O . GLU A 1 83 ? -6.861 -12.836 15.537 1.00 97.88 83 GLU A O 1
ATOM 647 N N . ASP A 1 84 ? -7.203 -13.286 17.738 1.00 97.06 84 ASP A N 1
ATOM 648 C CA . ASP A 1 84 ? -5.804 -13.552 18.084 1.00 97.06 84 ASP A CA 1
ATOM 649 C C . ASP A 1 84 ? -5.270 -14.718 17.255 1.00 97.06 84 ASP A C 1
ATOM 651 O O . ASP A 1 84 ? -5.915 -15.765 17.120 1.00 97.06 84 ASP A O 1
ATOM 655 N N . ASN A 1 85 ? -4.087 -14.529 16.675 1.00 95.56 85 ASN A N 1
ATOM 656 C CA . ASN A 1 85 ? -3.468 -15.491 15.776 1.00 95.56 85 ASN A CA 1
ATOM 657 C C . ASN A 1 85 ? -4.362 -15.882 14.575 1.00 95.56 85 ASN A C 1
ATOM 659 O O . ASN A 1 85 ? -4.204 -16.961 14.002 1.00 95.56 85 ASN A O 1
ATOM 663 N N . GLY A 1 86 ? -5.318 -15.026 14.195 1.00 94.81 86 GLY A N 1
ATOM 664 C CA . GLY A 1 86 ? -6.366 -15.360 13.232 1.00 94.81 86 GLY A CA 1
ATOM 665 C C . GLY A 1 86 ? -5.853 -15.802 11.862 1.00 94.81 86 GLY A C 1
ATOM 666 O O . GLY A 1 86 ? -6.355 -16.777 11.314 1.00 94.81 86 GLY A O 1
ATOM 667 N N . ILE A 1 87 ? -4.792 -15.173 11.352 1.00 93.44 87 ILE A N 1
ATOM 668 C CA . ILE A 1 87 ? -4.202 -15.495 10.037 1.00 93.44 87 ILE A CA 1
ATOM 669 C C . ILE A 1 87 ? -3.709 -16.942 9.965 1.00 93.44 87 ILE A C 1
ATOM 671 O O . ILE A 1 87 ? -3.905 -17.631 8.961 1.00 93.44 87 ILE A O 1
ATOM 675 N N . ASN A 1 88 ? -3.076 -17.403 11.043 1.00 94.38 88 ASN A N 1
ATOM 676 C CA . ASN A 1 88 ? -2.523 -18.752 11.149 1.00 94.38 88 ASN A CA 1
ATOM 677 C C . ASN A 1 88 ? -3.599 -19.799 11.474 1.00 94.38 88 ASN A C 1
ATOM 679 O O . ASN A 1 88 ? -3.360 -20.991 11.315 1.00 94.38 88 ASN A O 1
ATOM 683 N N . ASN A 1 89 ? -4.769 -19.350 11.928 1.00 96.25 89 ASN A N 1
ATOM 684 C CA . ASN A 1 89 ? -5.909 -20.180 12.307 1.00 96.25 89 ASN A CA 1
ATOM 685 C C . ASN A 1 89 ? -7.056 -20.103 11.277 1.00 96.25 89 ASN A C 1
ATOM 687 O O . ASN A 1 89 ? -8.200 -20.401 11.623 1.00 96.25 89 ASN A O 1
ATOM 691 N N . ASP A 1 90 ? -6.766 -19.656 10.049 1.00 95.00 90 ASP A N 1
ATOM 692 C CA . ASP A 1 90 ? -7.731 -19.507 8.948 1.00 95.00 90 ASP A CA 1
ATOM 693 C C . ASP A 1 90 ? -8.981 -18.687 9.310 1.00 95.00 90 ASP A C 1
ATOM 695 O O . ASP A 1 90 ? -10.097 -18.962 8.862 1.00 95.00 90 ASP A O 1
ATOM 699 N N . LYS A 1 91 ? -8.802 -17.666 10.151 1.00 97.38 91 LYS A N 1
ATOM 700 C CA . LYS A 1 91 ? -9.869 -16.748 10.555 1.00 97.38 91 LYS A CA 1
ATOM 701 C C . LYS A 1 91 ? -10.057 -15.630 9.550 1.00 97.38 91 LYS A C 1
ATOM 703 O O . LYS A 1 91 ? -9.302 -15.494 8.588 1.00 97.38 91 LYS A O 1
ATOM 708 N N . SER A 1 92 ? -11.119 -14.857 9.767 1.00 96.81 92 SER A N 1
ATOM 709 C CA . SER A 1 92 ? -11.433 -13.761 8.863 1.00 96.81 92 SER A CA 1
ATOM 710 C C . SER A 1 92 ? -10.338 -12.695 8.913 1.00 96.81 92 SER A C 1
ATOM 712 O O . SER A 1 92 ? -9.939 -12.274 9.998 1.00 96.81 92 SER A O 1
ATOM 714 N N . GLU A 1 93 ? -9.882 -12.237 7.750 1.00 97.00 93 GLU A N 1
ATOM 715 C CA . GLU A 1 93 ? -8.820 -11.241 7.619 1.00 97.00 93 GLU A CA 1
ATOM 716 C C . GLU A 1 93 ? -9.135 -10.221 6.519 1.00 97.00 93 GLU A C 1
ATOM 718 O O . GLU A 1 93 ? -9.748 -10.544 5.495 1.00 97.00 93 GLU A O 1
ATOM 723 N N . ILE A 1 94 ? -8.683 -8.988 6.739 1.00 98.06 94 ILE A N 1
ATOM 724 C CA . ILE A 1 94 ? -8.605 -7.948 5.713 1.00 98.06 94 ILE A CA 1
ATOM 725 C C . ILE A 1 94 ? -7.137 -7.624 5.443 1.00 98.06 94 ILE A C 1
ATOM 727 O O . ILE A 1 94 ? -6.341 -7.480 6.375 1.00 98.06 94 ILE A O 1
ATOM 731 N N . ASP A 1 95 ? -6.794 -7.485 4.170 1.00 97.94 95 ASP A N 1
ATOM 732 C CA . ASP A 1 95 ? -5.442 -7.203 3.715 1.00 97.94 95 ASP A CA 1
ATOM 733 C C . ASP A 1 95 ? -5.378 -5.767 3.195 1.00 97.94 95 ASP A C 1
ATOM 735 O O . ASP A 1 95 ? -5.880 -5.460 2.113 1.00 97.94 95 ASP A O 1
ATOM 739 N N . PHE A 1 96 ? -4.732 -4.884 3.957 1.00 98.25 96 PHE A N 1
ATOM 740 C CA . PHE A 1 96 ? -4.322 -3.567 3.480 1.00 98.25 96 PHE A CA 1
ATOM 741 C C . PHE A 1 96 ? -2.951 -3.685 2.823 1.00 98.25 96 PHE A C 1
ATOM 743 O O . PHE A 1 96 ? -1.921 -3.794 3.487 1.00 98.25 96 PHE A O 1
ATOM 750 N N . GLN A 1 97 ? -2.943 -3.686 1.497 1.00 98.19 97 GLN A N 1
ATOM 751 C CA . GLN A 1 97 ? -1.755 -3.929 0.698 1.00 98.19 97 GLN A CA 1
ATOM 752 C C . GLN A 1 97 ? -1.207 -2.628 0.124 1.00 98.19 97 GLN A C 1
ATOM 754 O O . GLN A 1 97 ? -1.959 -1.723 -0.245 1.00 98.19 97 GLN A O 1
ATOM 759 N N . TYR A 1 98 ? 0.113 -2.547 -0.002 1.00 98.19 98 TYR A N 1
ATOM 760 C CA . TYR A 1 98 ? 0.767 -1.488 -0.749 1.00 98.19 98 TYR A CA 1
ATOM 761 C C . TYR A 1 98 ? 2.072 -1.949 -1.399 1.00 98.19 98 TYR A C 1
ATOM 763 O O . TYR A 1 98 ? 2.707 -2.903 -0.962 1.00 98.19 98 TYR A O 1
ATOM 771 N N . SER A 1 99 ? 2.527 -1.248 -2.429 1.00 97.31 99 SER A N 1
ATOM 772 C CA . SER A 1 99 ? 3.846 -1.447 -3.028 1.00 97.31 99 SER A CA 1
ATOM 773 C C . SER A 1 99 ? 4.415 -0.126 -3.519 1.00 97.31 99 SER A C 1
ATOM 775 O O . SER A 1 99 ? 3.710 0.658 -4.151 1.00 97.31 99 SER A O 1
ATOM 777 N N . ILE A 1 100 ? 5.702 0.094 -3.265 1.00 96.12 100 ILE A N 1
ATOM 778 C CA . ILE A 1 100 ? 6.446 1.221 -3.828 1.00 96.12 100 ILE A CA 1
ATOM 779 C C . ILE A 1 100 ? 6.895 0.829 -5.235 1.00 96.12 100 ILE A C 1
ATOM 781 O O . ILE A 1 100 ? 7.501 -0.232 -5.409 1.00 96.12 100 ILE A O 1
ATOM 785 N N . ASP A 1 101 ? 6.602 1.665 -6.226 1.00 94.44 101 ASP A N 1
ATOM 786 C CA . ASP A 1 101 ? 7.047 1.446 -7.599 1.00 94.44 101 ASP A CA 1
ATOM 787 C C . ASP A 1 101 ? 8.593 1.435 -7.652 1.00 94.44 101 ASP A C 1
ATOM 789 O O . ASP A 1 101 ? 9.249 2.370 -7.178 1.00 94.44 101 ASP A O 1
ATOM 793 N N . PRO A 1 102 ? 9.215 0.362 -8.175 1.00 90.38 102 PRO A N 1
ATOM 794 C CA . PRO A 1 102 ? 10.668 0.219 -8.166 1.00 90.38 102 PRO A CA 1
ATOM 795 C C . PRO A 1 102 ? 11.384 1.187 -9.121 1.00 90.38 102 PRO A C 1
ATOM 797 O O . PRO A 1 102 ? 12.592 1.410 -8.950 1.00 90.38 102 PRO A O 1
ATOM 800 N N . VAL A 1 103 ? 10.665 1.725 -10.112 1.00 92.25 103 VAL A N 1
ATOM 801 C CA . VAL A 1 103 ? 11.148 2.687 -11.110 1.00 92.25 103 VAL A CA 1
ATOM 802 C C . VAL A 1 103 ? 10.960 4.111 -10.598 1.00 92.25 103 VAL A C 1
ATOM 804 O O . VAL A 1 103 ? 11.880 4.920 -10.698 1.00 92.25 103 VAL A O 1
ATOM 807 N N . ASP A 1 104 ? 9.801 4.407 -10.009 1.00 93.31 104 ASP A N 1
ATOM 808 C CA . ASP A 1 104 ? 9.473 5.726 -9.468 1.00 93.31 104 ASP A CA 1
ATOM 809 C C . ASP A 1 104 ? 9.080 5.642 -7.983 1.00 93.31 104 ASP A C 1
ATOM 811 O O . ASP A 1 104 ? 7.903 5.457 -7.673 1.00 93.31 104 ASP A O 1
ATOM 815 N N . PRO A 1 105 ? 10.021 5.834 -7.037 1.00 89.62 105 PRO A N 1
ATOM 816 C CA . PRO A 1 105 ? 9.762 5.657 -5.606 1.00 89.62 105 PRO A CA 1
ATOM 817 C C . PRO A 1 105 ? 8.696 6.604 -5.039 1.00 89.62 105 PRO A C 1
ATOM 819 O O . PRO A 1 105 ? 8.249 6.397 -3.914 1.00 89.62 105 PRO A O 1
ATOM 822 N N . LYS A 1 106 ? 8.288 7.626 -5.803 1.00 92.94 106 LYS A N 1
ATOM 823 C CA . LYS A 1 106 ? 7.207 8.544 -5.439 1.00 92.94 106 LYS A CA 1
ATOM 824 C C . LYS A 1 106 ? 5.822 7.960 -5.681 1.00 92.94 106 LYS A C 1
ATOM 826 O O . LYS A 1 106 ? 4.840 8.550 -5.252 1.00 92.94 106 LYS A O 1
ATOM 831 N N . LYS A 1 107 ? 5.715 6.837 -6.393 1.00 95.75 107 LYS A N 1
ATOM 832 C CA . LYS A 1 107 ? 4.443 6.173 -6.676 1.00 95.75 107 LYS A CA 1
ATOM 833 C C . LYS A 1 107 ? 4.236 5.019 -5.710 1.00 95.75 107 LYS A C 1
ATOM 835 O O . LYS A 1 107 ? 4.960 4.024 -5.729 1.00 95.75 107 LYS A O 1
ATOM 840 N N . ILE A 1 108 ? 3.198 5.148 -4.896 1.00 97.00 108 ILE A N 1
ATOM 841 C CA . ILE A 1 108 ? 2.737 4.116 -3.977 1.00 97.00 108 ILE A CA 1
ATOM 842 C C . ILE A 1 108 ? 1.448 3.536 -4.539 1.00 97.00 108 ILE A C 1
ATOM 844 O O . ILE A 1 108 ? 0.454 4.240 -4.701 1.00 97.00 108 ILE A O 1
ATOM 848 N N . TRP A 1 109 ? 1.450 2.246 -4.833 1.00 97.94 109 TRP A N 1
ATOM 849 C CA . TRP A 1 109 ? 0.244 1.513 -5.190 1.00 97.94 109 TRP A CA 1
ATOM 850 C C . TRP A 1 109 ? -0.367 0.950 -3.918 1.00 97.94 109 TRP A C 1
ATOM 852 O O . TRP A 1 109 ? 0.352 0.345 -3.134 1.00 97.94 109 TRP A O 1
ATOM 862 N N . ILE A 1 110 ? -1.662 1.146 -3.700 1.00 98.25 110 ILE A N 1
ATOM 863 C CA . ILE A 1 110 ? -2.396 0.660 -2.527 1.00 98.25 110 ILE A CA 1
ATOM 864 C C . ILE A 1 110 ? -3.604 -0.162 -2.961 1.00 98.25 110 ILE A C 1
ATOM 866 O O . ILE A 1 110 ? -4.181 0.104 -4.012 1.00 98.25 110 ILE A O 1
ATOM 870 N N . ASN A 1 111 ? -4.004 -1.130 -2.149 1.00 97.81 111 ASN A N 1
ATOM 871 C CA . ASN A 1 111 ? -5.176 -1.973 -2.360 1.00 97.81 111 ASN A CA 1
ATOM 872 C C . ASN A 1 111 ? -5.749 -2.379 -0.991 1.00 97.81 111 ASN A C 1
ATOM 874 O O . ASN A 1 111 ? -5.006 -2.491 -0.013 1.00 97.81 111 ASN A O 1
ATOM 878 N N . LEU A 1 112 ? -7.063 -2.572 -0.913 1.00 98.25 112 LEU A N 1
ATOM 879 C CA . LEU A 1 112 ? -7.700 -3.212 0.231 1.00 98.25 112 LEU A CA 1
ATOM 880 C C . LEU A 1 112 ? -8.539 -4.376 -0.276 1.00 98.25 112 LEU A C 1
ATOM 882 O O . LEU A 1 112 ? -9.331 -4.201 -1.199 1.00 98.25 112 LEU A O 1
ATOM 886 N N . SER A 1 113 ? -8.383 -5.540 0.336 1.00 97.38 113 SER A N 1
ATOM 887 C CA . SER A 1 113 ? -9.136 -6.725 -0.060 1.00 97.38 113 SER A CA 1
ATOM 888 C C . SER A 1 113 ? -9.485 -7.586 1.138 1.00 97.38 113 SER A C 1
ATOM 890 O O . SER A 1 113 ? -8.655 -7.793 2.030 1.00 97.38 113 SER A O 1
ATOM 892 N N . THR A 1 114 ? -10.664 -8.186 1.109 1.00 95.81 114 THR A N 1
ATOM 893 C CA . THR A 1 114 ? -10.998 -9.317 1.974 1.00 95.81 114 THR A CA 1
ATOM 894 C C . THR A 1 114 ? -10.388 -10.598 1.413 1.00 95.81 114 THR A C 1
ATOM 896 O O . THR A 1 114 ? -10.659 -10.988 0.282 1.00 95.81 114 THR A O 1
ATOM 899 N N . VAL A 1 115 ? -9.523 -11.261 2.186 1.00 91.19 115 VAL A N 1
ATOM 900 C CA . VAL A 1 115 ? -8.919 -12.536 1.747 1.00 91.19 115 VAL A CA 1
ATOM 901 C C . VAL A 1 115 ? -9.682 -13.718 2.322 1.00 91.19 115 VAL A C 1
ATOM 903 O O . VAL A 1 115 ? -9.890 -14.719 1.636 1.00 91.19 115 VAL A O 1
ATOM 906 N N . ARG A 1 116 ? -10.122 -13.615 3.581 1.00 90.88 116 ARG A N 1
ATOM 907 C CA . ARG A 1 116 ? -10.896 -14.664 4.253 1.00 90.88 116 ARG A CA 1
ATOM 908 C C . ARG A 1 116 ? -12.051 -14.027 5.012 1.00 90.88 116 ARG A C 1
ATOM 910 O O . ARG A 1 116 ? -11.831 -13.194 5.885 1.00 90.88 116 ARG A O 1
ATOM 917 N N . GLY A 1 117 ? -13.274 -14.450 4.704 1.00 91.62 117 GLY A N 1
ATOM 918 C CA . GLY A 1 117 ? -14.482 -14.046 5.427 1.00 91.62 117 GLY A CA 1
ATOM 919 C C . GLY A 1 117 ? -14.741 -12.533 5.465 1.00 91.62 117 GLY A C 1
ATOM 920 O O . GLY A 1 117 ? -14.303 -11.780 4.602 1.00 91.62 117 GLY A O 1
ATOM 921 N N . HIS A 1 118 ? -15.484 -12.096 6.484 1.00 93.94 118 HIS A N 1
ATOM 922 C CA . HIS A 1 118 ? -15.914 -10.704 6.663 1.00 93.94 118 HIS A CA 1
ATOM 923 C C . HIS A 1 118 ? -15.482 -10.185 8.038 1.00 93.94 118 HIS A C 1
ATOM 925 O O . HIS A 1 118 ? -16.309 -9.975 8.923 1.00 93.94 118 HIS A O 1
ATOM 931 N N . ALA A 1 119 ? -14.173 -9.988 8.212 1.00 93.19 119 ALA A N 1
ATOM 932 C CA . ALA A 1 119 ? -13.535 -9.667 9.494 1.00 93.19 119 ALA A CA 1
ATOM 933 C C . ALA A 1 119 ? -14.193 -8.500 10.258 1.00 93.19 119 ALA A C 1
ATOM 935 O O . ALA A 1 119 ? -14.336 -8.556 11.476 1.00 93.19 119 ALA A O 1
ATOM 936 N N . PHE A 1 120 ? -14.621 -7.463 9.534 1.00 96.06 120 PHE A N 1
ATOM 937 C CA . PHE A 1 120 ? -15.145 -6.216 10.106 1.00 96.06 120 PHE A CA 1
ATOM 938 C C . PHE A 1 120 ? -16.485 -5.776 9.484 1.00 96.06 120 PHE A C 1
ATOM 940 O O . PHE A 1 120 ? -16.946 -4.655 9.716 1.00 96.06 120 PHE A O 1
ATOM 947 N N . GLY A 1 121 ? -17.123 -6.651 8.694 1.00 93.12 121 GLY A N 1
ATOM 948 C CA . GLY A 1 121 ? -18.322 -6.322 7.915 1.00 93.12 121 GLY A CA 1
ATOM 949 C C . GLY A 1 121 ? -18.118 -5.116 6.986 1.00 93.12 121 GLY A C 1
ATOM 950 O O . GLY A 1 121 ? -17.032 -4.907 6.453 1.00 93.12 121 GLY A O 1
ATOM 951 N N . GLU A 1 122 ? -19.163 -4.302 6.818 1.00 92.56 122 GLU A N 1
ATOM 952 C CA . GLU A 1 122 ? -19.126 -3.070 6.007 1.00 92.56 122 GLU A CA 1
ATOM 953 C C . GLU A 1 122 ? -18.569 -1.851 6.766 1.00 92.56 122 GLU A C 1
ATOM 955 O O . GLU A 1 122 ? -18.383 -0.781 6.187 1.00 92.56 122 GLU A O 1
ATOM 960 N N . ASN A 1 123 ? -18.269 -1.993 8.062 1.00 95.19 123 ASN A N 1
ATOM 961 C CA . ASN A 1 123 ? -17.809 -0.896 8.917 1.00 95.19 123 ASN A CA 1
ATOM 962 C C . ASN A 1 123 ? -16.295 -0.682 8.800 1.00 95.19 123 ASN A C 1
ATOM 964 O O . ASN A 1 123 ? -15.575 -0.646 9.797 1.00 95.19 123 ASN A O 1
ATOM 968 N N . VAL A 1 124 ? -15.810 -0.550 7.574 1.00 97.94 124 VAL A N 1
ATOM 969 C CA . VAL A 1 124 ? -14.406 -0.294 7.257 1.00 97.94 124 VAL A CA 1
ATOM 970 C C . VAL A 1 124 ? -14.339 0.893 6.312 1.00 97.94 124 VAL A C 1
ATOM 972 O O . VAL A 1 124 ? -15.131 0.992 5.376 1.00 97.94 124 VAL A O 1
ATOM 975 N N . THR A 1 125 ? -13.405 1.809 6.560 1.00 98.31 125 THR A N 1
ATOM 976 C CA . THR A 1 125 ? -13.147 2.933 5.654 1.00 98.31 125 THR A CA 1
ATOM 977 C C . THR A 1 125 ? -11.656 3.059 5.381 1.00 98.31 125 THR A C 1
ATOM 979 O O . THR A 1 125 ? -10.872 3.226 6.313 1.00 98.31 125 THR A O 1
ATOM 982 N N . LEU A 1 126 ? -11.261 3.030 4.109 1.00 98.38 126 LEU A N 1
ATOM 983 C CA . LEU A 1 126 ? -9.898 3.330 3.677 1.00 98.38 126 LEU A CA 1
ATOM 984 C C . LEU A 1 126 ? -9.808 4.781 3.208 1.00 98.38 126 LEU A C 1
ATOM 986 O O . LEU A 1 126 ? -10.376 5.155 2.184 1.00 98.38 126 LEU A O 1
ATOM 990 N N . HIS A 1 127 ? -9.063 5.599 3.938 1.00 98.31 127 HIS A N 1
ATOM 991 C CA . HIS A 1 127 ? -8.769 6.977 3.568 1.00 98.31 127 HIS A CA 1
ATOM 992 C C . HIS A 1 127 ? -7.511 7.026 2.714 1.00 98.31 127 HIS A C 1
ATOM 994 O O . HIS A 1 127 ? -6.419 6.717 3.189 1.00 98.31 127 HIS A O 1
ATOM 1000 N N . THR A 1 128 ? -7.665 7.453 1.464 1.00 97.62 128 THR A N 1
ATOM 1001 C CA . THR A 1 128 ? -6.578 7.513 0.481 1.00 97.62 128 THR A CA 1
ATOM 1002 C C . THR A 1 128 ? -6.309 8.946 0.018 1.00 97.62 128 THR A C 1
ATOM 1004 O O . THR A 1 128 ? -7.025 9.873 0.399 1.00 97.62 128 THR A O 1
ATOM 1007 N N . CYS A 1 129 ? -5.326 9.120 -0.867 1.00 96.56 129 CYS A N 1
ATOM 1008 C CA . CYS A 1 129 ? -5.092 10.370 -1.591 1.00 96.56 129 CYS A CA 1
ATOM 1009 C C . CYS A 1 129 ? -6.267 10.797 -2.502 1.00 96.56 129 CYS A C 1
ATOM 1011 O O . CYS A 1 129 ? -6.378 11.967 -2.847 1.00 96.56 129 CYS A O 1
ATOM 1013 N N . HIS A 1 130 ? -7.176 9.874 -2.845 1.00 96.75 130 HIS A N 1
ATOM 1014 C CA . HIS A 1 130 ? -8.389 10.129 -3.641 1.00 96.75 130 HIS A CA 1
ATOM 1015 C C . HIS A 1 130 ? -9.652 10.276 -2.777 1.00 96.75 130 HIS A C 1
ATOM 1017 O O . HIS A 1 130 ? -10.764 10.266 -3.298 1.00 96.75 130 HIS A O 1
ATOM 1023 N N . GLY A 1 131 ? -9.498 10.371 -1.453 1.00 97.19 131 GLY A N 1
ATOM 1024 C CA . GLY A 1 131 ? -10.609 10.422 -0.503 1.00 97.19 131 GLY A CA 1
ATOM 1025 C C . GLY A 1 131 ? -10.960 9.063 0.124 1.00 97.19 131 GLY A C 1
ATOM 1026 O O . GLY A 1 131 ? -10.188 8.100 0.007 1.00 97.19 131 GLY A O 1
ATOM 1027 N N . PRO A 1 132 ? -12.082 9.002 0.867 1.00 98.06 132 PRO A N 1
ATOM 1028 C CA . PRO A 1 132 ? -12.501 7.818 1.607 1.00 98.06 132 PRO A CA 1
ATOM 1029 C C . PRO A 1 132 ? -13.218 6.798 0.716 1.00 98.06 132 PRO A C 1
ATOM 1031 O O . PRO A 1 132 ? -14.168 7.130 0.009 1.00 98.06 132 PRO A O 1
ATOM 1034 N N . TYR A 1 133 ? -12.833 5.533 0.841 1.00 98.06 133 TYR A N 1
ATOM 1035 C CA . TYR A 1 133 ? -13.563 4.386 0.309 1.00 98.06 133 TYR A CA 1
ATOM 1036 C C . TYR A 1 133 ? -14.239 3.655 1.461 1.00 98.06 133 TYR A C 1
ATOM 1038 O O . TYR A 1 133 ? -13.572 3.255 2.413 1.00 98.06 133 TYR A O 1
ATOM 1046 N N . LYS A 1 134 ? -15.562 3.499 1.385 1.00 97.62 134 LYS A N 1
ATOM 1047 C CA . LYS A 1 134 ? -16.340 2.742 2.369 1.00 97.62 134 LYS A CA 1
ATOM 1048 C C . LYS A 1 134 ? -16.484 1.304 1.895 1.00 97.62 134 LYS A C 1
ATOM 1050 O O . LYS A 1 134 ? -16.872 1.082 0.752 1.00 97.62 134 LYS A O 1
ATOM 1055 N N . GLY A 1 135 ? -16.222 0.366 2.790 1.00 96.44 135 GLY A N 1
ATOM 1056 C CA . GLY A 1 135 ? -16.287 -1.060 2.515 1.00 96.44 135 GLY A CA 1
ATOM 1057 C C . GLY A 1 135 ? -14.917 -1.733 2.584 1.00 96.44 135 GLY A C 1
ATOM 1058 O O . GLY A 1 135 ? -13.885 -1.065 2.695 1.00 96.44 135 GLY A O 1
ATOM 1059 N N . PRO A 1 136 ? -14.910 -3.072 2.570 1.00 95.94 136 PRO A N 1
ATOM 1060 C CA . PRO A 1 136 ? -13.714 -3.846 2.855 1.00 95.94 136 PRO A CA 1
ATOM 1061 C C . PRO A 1 136 ? -12.900 -4.192 1.595 1.00 95.94 136 PRO A C 1
ATOM 1063 O O . PRO A 1 136 ? -11.836 -4.792 1.716 1.00 95.94 136 PRO A O 1
ATOM 1066 N N . ASP A 1 137 ? -13.367 -3.782 0.412 1.00 97.06 137 ASP A N 1
ATOM 1067 C CA . ASP A 1 137 ? -12.697 -4.004 -0.867 1.00 97.06 137 ASP A CA 1
ATOM 1068 C C . ASP A 1 137 ? -12.530 -2.673 -1.609 1.00 97.06 137 ASP A C 1
ATOM 1070 O O . ASP A 1 137 ? -13.489 -1.939 -1.862 1.00 97.06 137 ASP A O 1
ATOM 1074 N N . VAL A 1 138 ? -11.287 -2.347 -1.954 1.00 96.69 138 VAL A N 1
ATOM 1075 C CA . VAL A 1 138 ? -10.912 -1.136 -2.683 1.00 96.69 138 VAL A CA 1
ATOM 1076 C C . VAL A 1 138 ? -9.967 -1.537 -3.809 1.00 96.69 138 VAL A C 1
ATOM 1078 O O . VAL A 1 138 ? -8.908 -2.112 -3.535 1.00 96.69 138 VAL A O 1
ATOM 1081 N N . PRO A 1 139 ? -10.302 -1.220 -5.076 1.00 96.31 139 PRO A N 1
ATOM 1082 C CA . PRO A 1 139 ? -9.433 -1.543 -6.196 1.00 96.31 139 PRO A CA 1
ATOM 1083 C C . PRO A 1 139 ? -8.099 -0.817 -6.061 1.00 96.31 139 PRO A C 1
ATOM 1085 O O . PRO A 1 139 ? -7.999 0.217 -5.398 1.00 96.31 139 PRO A O 1
ATOM 1088 N N . THR A 1 140 ? -7.082 -1.329 -6.744 1.00 97.75 140 THR A N 1
ATOM 1089 C CA . THR A 1 140 ? -5.742 -0.753 -6.687 1.00 97.75 140 THR A CA 1
ATOM 1090 C C . THR A 1 140 ? -5.747 0.730 -7.082 1.00 97.75 140 THR A C 1
ATOM 1092 O O . THR A 1 140 ? -6.253 1.102 -8.143 1.00 97.75 140 THR A O 1
ATOM 1095 N N . ARG A 1 141 ? -5.165 1.587 -6.237 1.00 97.88 141 ARG A N 1
ATOM 1096 C CA . ARG A 1 141 ? -5.007 3.032 -6.470 1.00 97.88 141 ARG A CA 1
ATOM 1097 C C . ARG A 1 141 ? -3.545 3.437 -6.398 1.00 97.88 141 ARG A C 1
ATOM 1099 O O . ARG A 1 141 ? -2.773 2.842 -5.659 1.00 97.88 141 ARG A O 1
ATOM 1106 N N . GLN A 1 142 ? -3.189 4.477 -7.144 1.00 97.88 142 GLN A N 1
ATOM 1107 C CA . GLN A 1 142 ? -1.876 5.110 -7.069 1.00 97.88 142 GLN A CA 1
ATOM 1108 C C . GLN A 1 142 ? -1.964 6.372 -6.200 1.00 97.88 142 GLN A C 1
ATOM 1110 O O . GLN A 1 142 ? -2.831 7.217 -6.439 1.00 97.88 142 GLN A O 1
ATOM 1115 N N . CYS A 1 143 ? -1.054 6.500 -5.240 1.00 97.56 143 CYS A N 1
ATOM 1116 C CA . CYS A 1 143 ? -0.832 7.662 -4.382 1.00 97.56 143 CYS A CA 1
ATOM 1117 C C . CYS A 1 143 ? 0.647 8.085 -4.403 1.00 97.56 143 CYS A C 1
ATOM 1119 O O . CYS A 1 143 ? 1.482 7.430 -5.034 1.00 97.56 143 CYS A O 1
ATOM 1121 N N . SER A 1 144 ? 0.951 9.204 -3.749 1.00 95.38 144 SER A N 1
ATOM 1122 C CA . SER A 1 144 ? 2.300 9.745 -3.581 1.00 95.38 144 SER A CA 1
ATOM 1123 C C . SER A 1 144 ? 3.003 9.151 -2.353 1.00 95.38 144 SER A C 1
ATOM 1125 O O . SER A 1 144 ? 2.356 8.742 -1.388 1.00 95.38 144 SER A O 1
ATOM 1127 N N . ASP A 1 145 ? 4.334 9.178 -2.333 1.00 92.88 145 ASP A N 1
ATOM 1128 C CA . ASP A 1 145 ? 5.171 8.830 -1.173 1.00 92.88 145 ASP A CA 1
ATOM 1129 C C . ASP A 1 145 ? 5.054 9.817 0.001 1.00 92.88 145 ASP A C 1
ATOM 1131 O O . ASP A 1 145 ? 5.621 9.582 1.066 1.00 92.88 145 ASP A O 1
ATOM 1135 N N . THR A 1 146 ? 4.302 10.902 -0.180 1.00 93.81 146 THR A N 1
ATOM 1136 C CA . THR A 1 146 ? 3.964 11.916 0.832 1.00 93.81 146 THR A CA 1
ATOM 1137 C C . THR A 1 146 ? 2.583 11.726 1.462 1.00 93.81 146 THR A C 1
ATOM 1139 O O . THR A 1 146 ? 2.217 12.464 2.381 1.00 93.81 146 THR A O 1
ATOM 1142 N N . ASP A 1 147 ? 1.788 10.787 0.951 1.00 95.50 147 ASP A N 1
ATOM 1143 C CA . ASP A 1 147 ? 0.406 10.600 1.382 1.00 95.50 147 ASP A CA 1
ATOM 1144 C C . ASP A 1 147 ? 0.343 9.624 2.554 1.00 95.50 147 ASP A C 1
ATOM 1146 O O . ASP A 1 147 ? 0.896 8.526 2.491 1.00 95.50 147 ASP A O 1
ATOM 1150 N N . ASP A 1 148 ? -0.361 10.006 3.618 1.00 96.12 148 ASP A N 1
ATOM 1151 C CA . ASP A 1 148 ? -0.758 9.061 4.658 1.00 96.12 148 ASP A CA 1
ATOM 1152 C C . ASP A 1 148 ? -1.980 8.287 4.152 1.00 96.12 148 ASP A C 1
ATOM 1154 O O . ASP A 1 148 ? -2.953 8.882 3.673 1.00 96.12 148 ASP A O 1
ATOM 1158 N N . ILE A 1 149 ? -1.973 6.965 4.297 1.00 97.88 149 ILE A N 1
ATOM 1159 C CA . ILE A 1 149 ? -3.110 6.115 3.932 1.00 97.88 149 ILE A CA 1
ATOM 1160 C C . ILE A 1 149 ? -3.579 5.39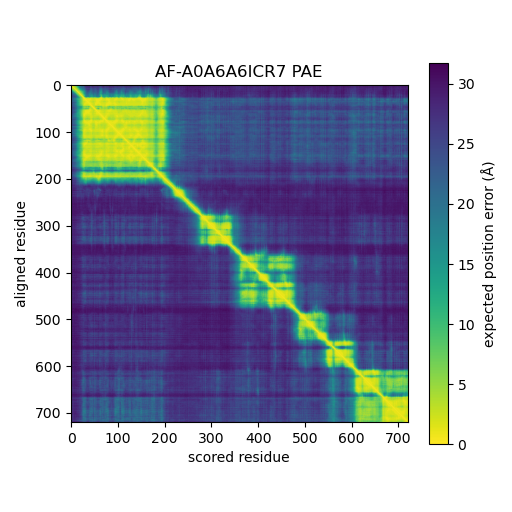9 5.191 1.00 97.88 149 ILE A C 1
ATOM 1162 O O . ILE A 1 149 ? -2.804 4.706 5.852 1.00 97.88 149 ILE A O 1
ATOM 1166 N N . GLU A 1 150 ? -4.846 5.598 5.545 1.00 98.31 150 GLU A N 1
ATOM 1167 C CA . GLU A 1 150 ? -5.397 5.148 6.822 1.00 98.31 150 GLU A CA 1
ATOM 1168 C C . GLU A 1 150 ? -6.587 4.212 6.617 1.00 98.31 150 GLU A C 1
ATOM 1170 O O . GLU A 1 150 ? -7.634 4.618 6.116 1.00 98.31 150 GLU A O 1
ATOM 1175 N N . LEU A 1 151 ? -6.441 2.970 7.070 1.00 98.50 151 LEU A N 1
ATOM 1176 C CA . LEU A 1 151 ? -7.533 2.024 7.240 1.00 98.50 151 LEU A CA 1
ATOM 1177 C C . LEU A 1 151 ? -8.171 2.224 8.619 1.00 98.50 151 LEU A C 1
ATOM 1179 O O . LEU A 1 151 ? -7.535 1.983 9.645 1.00 98.50 151 LEU A O 1
ATOM 1183 N N . VAL A 1 152 ? -9.435 2.633 8.655 1.00 98.38 152 VAL A N 1
ATOM 1184 C CA . VAL A 1 152 ? -10.216 2.804 9.885 1.00 98.38 152 VAL A CA 1
ATOM 1185 C C . VAL A 1 152 ? -11.176 1.629 10.036 1.00 98.38 152 VAL A C 1
ATOM 1187 O O . VAL A 1 152 ? -12.056 1.418 9.201 1.00 98.38 152 VAL A O 1
ATOM 1190 N N . LEU A 1 153 ? -11.007 0.869 11.116 1.00 98.44 153 LEU A N 1
ATOM 1191 C CA . LEU A 1 153 ? -11.816 -0.301 11.455 1.00 98.44 153 LEU A CA 1
ATOM 1192 C C . LEU A 1 153 ? -12.929 0.097 12.422 1.00 98.44 153 LEU A C 1
ATOM 1194 O O . LEU A 1 153 ? -12.665 0.780 13.412 1.00 98.44 153 LEU A O 1
ATOM 1198 N N . CYS A 1 154 ? -14.154 -0.352 12.157 1.00 98.06 154 CYS A N 1
ATOM 1199 C CA . CYS A 1 154 ? -15.364 -0.017 12.910 1.00 98.06 154 CYS A CA 1
ATOM 1200 C C . CYS A 1 154 ? -15.638 1.495 13.021 1.00 98.06 154 CYS A C 1
ATOM 1202 O O . CYS A 1 154 ? -16.184 1.959 14.022 1.00 98.06 154 CYS A O 1
ATOM 1204 N N . GLY A 1 155 ? -15.259 2.264 11.999 1.00 96.81 155 GLY A N 1
ATOM 1205 C CA . GLY A 1 155 ? -15.377 3.717 11.987 1.00 96.81 155 GLY A CA 1
ATOM 1206 C C . GLY A 1 155 ? -15.277 4.311 10.586 1.00 96.81 155 GLY A C 1
ATOM 1207 O O . GLY A 1 155 ? -14.902 3.632 9.630 1.00 96.81 155 GLY A O 1
ATOM 1208 N N . THR A 1 156 ? -15.627 5.591 10.467 1.00 97.06 156 THR A N 1
ATOM 1209 C CA . THR A 1 156 ? -15.657 6.307 9.178 1.00 97.06 156 THR A CA 1
ATOM 1210 C C . THR A 1 156 ? -14.712 7.497 9.115 1.00 97.06 156 THR A C 1
ATOM 1212 O O . THR A 1 156 ? -14.331 7.923 8.028 1.00 97.06 156 THR A O 1
ATOM 1215 N N . GLU A 1 157 ? -14.331 8.057 10.261 1.00 97.25 157 GLU A N 1
ATOM 1216 C CA . GLU A 1 157 ? -13.547 9.288 10.322 1.00 97.25 157 GLU A CA 1
ATOM 1217 C C . GLU A 1 157 ? -12.045 9.007 10.346 1.00 97.25 157 GLU A C 1
ATOM 1219 O O . GLU A 1 157 ? -11.565 8.172 11.116 1.00 97.25 157 GLU A O 1
ATOM 1224 N N . ARG A 1 158 ? -11.311 9.755 9.517 1.00 96.56 158 ARG A N 1
ATOM 1225 C CA . ARG A 1 158 ? -9.849 9.773 9.485 1.00 96.56 158 ARG A CA 1
ATOM 1226 C C . ARG A 1 158 ? -9.300 10.322 10.806 1.00 96.56 158 ARG A C 1
ATOM 1228 O O . ARG A 1 158 ? -9.815 11.314 11.320 1.00 96.56 158 ARG A O 1
ATOM 1235 N N . THR A 1 159 ? -8.234 9.733 11.345 1.00 96.06 159 THR A N 1
ATOM 1236 C CA . THR A 1 159 ? -7.584 10.196 12.588 1.00 96.06 159 THR A CA 1
ATOM 1237 C C . THR A 1 159 ? -6.234 10.871 12.361 1.00 96.06 159 THR A C 1
ATOM 1239 O O . THR A 1 159 ? -5.617 11.386 13.306 1.00 96.06 159 THR A O 1
ATOM 1242 N N . THR A 1 160 ? -5.747 10.874 11.122 1.00 93.56 160 THR A N 1
ATOM 1243 C CA . THR A 1 160 ? -4.485 11.506 10.723 1.00 93.56 160 THR A CA 1
ATOM 1244 C C . THR A 1 160 ? -4.713 12.581 9.655 1.00 93.56 160 THR A C 1
ATOM 1246 O O . THR A 1 160 ? -5.722 12.555 8.950 1.00 93.56 160 THR A O 1
ATOM 1249 N N . PRO A 1 161 ? -3.801 13.558 9.510 1.00 93.38 161 PRO A N 1
ATOM 1250 C CA . PRO A 1 161 ? -3.788 14.443 8.345 1.00 93.38 161 PRO A CA 1
ATOM 1251 C C . PRO A 1 161 ? -3.666 13.663 7.026 1.00 93.38 161 PRO A C 1
ATOM 1253 O O . PRO A 1 161 ? -3.197 12.528 7.024 1.00 93.38 161 PRO A O 1
ATOM 1256 N N . LEU A 1 162 ? -4.089 14.269 5.909 1.00 92.00 162 LEU A N 1
ATOM 1257 C CA . LEU A 1 162 ? -4.001 13.656 4.574 1.00 92.00 162 LEU A CA 1
ATOM 1258 C C . LEU A 1 162 ? -2.554 13.462 4.109 1.00 92.00 162 LEU A C 1
ATOM 1260 O O . LEU A 1 162 ? -2.194 12.396 3.619 1.00 92.00 162 LEU A O 1
ATOM 1264 N N . HIS A 1 163 ? -1.742 14.498 4.297 1.00 90.56 163 HIS A N 1
ATOM 1265 C CA . HIS A 1 163 ? -0.352 14.527 3.871 1.00 90.56 163 HIS A CA 1
ATOM 1266 C C . HIS A 1 163 ? 0.568 14.657 5.070 1.00 90.56 163 HIS A C 1
ATOM 1268 O O . HIS A 1 163 ? 0.270 15.381 6.030 1.00 90.56 163 HIS A O 1
ATOM 1274 N N . ASP A 1 164 ? 1.717 14.006 4.967 1.00 83.75 164 ASP A N 1
ATOM 1275 C CA . ASP A 1 164 ? 2.802 14.224 5.895 1.00 83.75 164 ASP A CA 1
ATOM 1276 C C . ASP A 1 164 ? 3.599 15.478 5.508 1.00 83.75 164 ASP A C 1
ATOM 1278 O O . ASP A 1 164 ? 3.983 15.683 4.359 1.00 83.75 164 ASP A O 1
ATOM 1282 N N . SER A 1 165 ? 3.847 16.345 6.487 1.00 83.31 165 SER A N 1
ATOM 1283 C CA . SER A 1 165 ? 4.582 17.601 6.298 1.00 83.31 165 SER A CA 1
ATOM 1284 C C . SER A 1 165 ? 6.104 17.449 6.389 1.00 83.31 165 SER A C 1
ATOM 1286 O O . SER A 1 165 ? 6.829 18.444 6.331 1.00 83.31 165 SER A O 1
ATOM 1288 N N . THR A 1 166 ? 6.605 16.237 6.615 1.00 80.81 166 THR A N 1
ATOM 1289 C CA . THR A 1 166 ? 8.040 15.989 6.762 1.00 80.81 166 THR A CA 1
ATOM 1290 C C . THR A 1 166 ? 8.778 16.106 5.439 1.00 80.81 166 THR A C 1
ATOM 1292 O O . THR A 1 166 ? 8.260 15.791 4.372 1.00 80.81 166 THR A O 1
ATOM 1295 N N . SER A 1 167 ? 10.022 16.583 5.502 1.00 80.06 167 SER A N 1
ATOM 1296 C CA . SER A 1 167 ? 10.837 16.753 4.306 1.00 80.06 167 SER A CA 1
ATOM 1297 C C . SER A 1 167 ? 11.175 15.410 3.647 1.00 80.06 167 SER A C 1
ATOM 1299 O O . SER A 1 167 ? 11.481 14.418 4.314 1.00 80.06 167 SER A O 1
ATOM 1301 N N . LEU A 1 168 ? 11.206 15.417 2.311 1.00 77.31 168 LEU A N 1
ATOM 1302 C CA . LEU A 1 168 ? 11.543 14.258 1.474 1.00 77.31 168 LEU A CA 1
ATOM 1303 C C . LEU A 1 168 ? 12.894 13.617 1.833 1.00 77.31 168 LEU A C 1
ATOM 1305 O O . LEU A 1 168 ? 13.054 12.409 1.707 1.00 77.31 168 LEU A O 1
ATOM 1309 N N . GLU A 1 169 ? 13.857 14.398 2.332 1.00 81.19 169 GLU A N 1
ATOM 1310 C CA . GLU A 1 169 ? 15.168 13.885 2.755 1.00 81.19 169 GLU A CA 1
ATOM 1311 C C . GLU A 1 169 ? 15.072 12.925 3.954 1.00 81.19 169 GLU A C 1
ATOM 1313 O O . GLU A 1 169 ? 15.834 11.963 4.057 1.00 81.19 169 GLU A O 1
ATOM 1318 N N . VAL A 1 170 ? 14.139 13.168 4.878 1.00 78.38 170 VAL A N 1
ATOM 1319 C CA . VAL A 1 170 ? 13.945 12.295 6.044 1.00 78.38 170 VAL A CA 1
ATOM 1320 C C . VAL A 1 170 ? 13.143 11.059 5.629 1.00 78.38 170 VAL A C 1
ATOM 1322 O O . VAL A 1 170 ? 13.522 9.948 6.002 1.00 78.38 170 VAL A O 1
ATOM 1325 N N . LEU A 1 171 ? 12.132 11.236 4.767 1.00 72.50 171 LEU A N 1
ATOM 1326 C CA . LEU A 1 171 ? 11.353 10.143 4.170 1.00 72.50 171 LEU A CA 1
ATOM 1327 C C . LEU A 1 171 ? 12.247 9.149 3.411 1.00 72.50 171 LEU A C 1
ATOM 1329 O O . LEU A 1 171 ? 12.135 7.938 3.616 1.00 72.50 171 LEU A O 1
ATOM 1333 N N . ALA A 1 172 ? 13.201 9.656 2.622 1.00 77.88 172 ALA A N 1
ATOM 1334 C CA . ALA A 1 172 ? 14.137 8.845 1.843 1.00 77.88 172 ALA A CA 1
ATOM 1335 C C . ALA A 1 172 ? 14.943 7.855 2.708 1.00 77.88 172 ALA A C 1
ATOM 1337 O O . ALA A 1 172 ? 15.179 6.717 2.305 1.00 77.88 172 ALA A O 1
ATOM 1338 N N . LYS A 1 173 ? 15.294 8.230 3.948 1.00 81.44 173 LYS A N 1
ATOM 1339 C CA . LYS A 1 173 ? 16.062 7.361 4.865 1.00 81.44 173 LYS A CA 1
ATOM 1340 C C . LYS A 1 173 ? 15.279 6.120 5.304 1.00 81.44 173 LYS A C 1
ATOM 1342 O O . LYS A 1 173 ? 15.875 5.090 5.646 1.00 81.44 173 LYS A O 1
ATOM 1347 N N . CYS A 1 174 ? 13.948 6.188 5.298 1.00 77.38 174 CYS A N 1
ATOM 1348 C CA . CYS A 1 174 ? 13.107 5.029 5.584 1.00 77.38 174 CYS A CA 1
ATOM 1349 C C . CYS A 1 174 ? 12.854 4.168 4.340 1.00 77.38 174 CYS A C 1
ATOM 1351 O O . CYS A 1 174 ? 12.742 2.949 4.480 1.00 77.38 174 CYS A O 1
ATOM 1353 N N . THR A 1 175 ? 12.838 4.765 3.145 1.00 73.75 175 THR A N 1
ATOM 1354 C CA . THR A 1 175 ? 12.529 4.068 1.890 1.00 73.75 175 THR A CA 1
ATOM 1355 C C . THR A 1 175 ? 13.749 3.509 1.154 1.00 73.75 175 THR A C 1
ATOM 1357 O O . THR A 1 175 ? 13.551 2.664 0.296 1.00 73.75 175 THR A O 1
ATOM 1360 N N . GLU A 1 176 ? 14.995 3.877 1.483 1.00 72.44 176 GLU A N 1
ATOM 1361 C CA . GLU A 1 176 ? 16.211 3.418 0.771 1.00 72.44 176 GLU A CA 1
ATOM 1362 C C . GLU A 1 176 ? 16.220 1.916 0.410 1.00 72.44 176 GLU A C 1
ATOM 1364 O O . GLU A 1 176 ? 16.016 1.049 1.278 1.00 72.44 176 GLU A O 1
ATOM 1369 N N . LYS A 1 177 ? 16.486 1.633 -0.880 1.00 63.78 177 LYS A N 1
ATOM 1370 C CA . LYS A 1 177 ? 16.447 0.300 -1.503 1.00 63.78 177 LYS A CA 1
ATOM 1371 C C . LYS A 1 177 ? 17.344 -0.682 -0.745 1.00 63.78 177 LYS A C 1
ATOM 1373 O O . LYS A 1 177 ? 18.508 -0.419 -0.463 1.00 63.78 177 LYS A O 1
ATOM 1378 N N . LEU A 1 178 ? 16.808 -1.876 -0.481 1.00 55.09 178 LEU A N 1
ATOM 1379 C CA . LEU A 1 178 ? 17.500 -2.958 0.237 1.00 55.09 178 LEU A CA 1
ATOM 1380 C C . LEU A 1 178 ? 18.874 -3.323 -0.350 1.00 55.09 178 LEU A C 1
ATOM 1382 O O . LEU A 1 178 ? 19.748 -3.731 0.405 1.00 55.09 178 LEU A O 1
ATOM 1386 N N . LYS A 1 179 ? 19.067 -3.186 -1.670 1.00 52.53 179 LYS A N 1
ATOM 1387 C CA . LYS A 1 179 ? 20.324 -3.548 -2.349 1.00 52.53 179 LYS A CA 1
ATOM 1388 C C . LYS A 1 179 ? 21.492 -2.606 -2.026 1.00 52.53 179 LYS A C 1
ATOM 1390 O O . LYS A 1 179 ? 22.635 -3.009 -2.188 1.00 52.53 179 LYS A O 1
ATOM 1395 N N . GLU A 1 180 ? 21.214 -1.390 -1.562 1.00 55.41 180 GLU A N 1
ATOM 1396 C CA . GLU A 1 180 ? 22.237 -0.369 -1.283 1.00 55.41 180 GLU A CA 1
ATOM 1397 C C . GLU A 1 180 ? 22.685 -0.367 0.186 1.00 55.41 180 GLU A C 1
ATOM 1399 O O . GLU A 1 180 ? 23.702 0.233 0.534 1.00 55.41 180 GLU A O 1
ATOM 1404 N N . ARG A 1 181 ? 21.978 -1.090 1.066 1.00 52.53 181 ARG A N 1
ATOM 1405 C CA . ARG A 1 181 ? 22.391 -1.250 2.463 1.00 52.53 181 ARG A CA 1
ATOM 1406 C C . ARG A 1 181 ? 23.394 -2.396 2.565 1.00 52.53 181 ARG A C 1
ATOM 1408 O O . ARG A 1 181 ? 23.021 -3.558 2.715 1.00 52.53 181 ARG A O 1
ATOM 1415 N N . HIS A 1 182 ? 24.678 -2.064 2.474 1.00 41.34 182 HIS A N 1
ATOM 1416 C CA . HIS A 1 182 ? 25.754 -2.987 2.821 1.00 41.34 182 HIS A CA 1
ATOM 1417 C C . HIS A 1 182 ? 25.629 -3.412 4.294 1.00 41.34 182 HIS A C 1
ATOM 1419 O O . HIS A 1 182 ? 25.882 -2.605 5.181 1.00 41.34 182 HIS A O 1
ATOM 1425 N N . ALA A 1 183 ? 25.289 -4.687 4.509 1.00 46.66 183 ALA A N 1
ATOM 1426 C CA . ALA A 1 183 ? 25.308 -5.418 5.780 1.00 46.66 183 ALA A CA 1
ATOM 1427 C C . ALA A 1 183 ? 24.407 -4.880 6.917 1.00 46.66 183 ALA A C 1
ATOM 1429 O O . ALA A 1 183 ? 24.099 -3.699 7.042 1.00 46.66 183 ALA A O 1
ATOM 1430 N N . GLU A 1 184 ? 23.964 -5.802 7.766 1.00 53.38 184 GLU A N 1
ATOM 1431 C CA . GLU A 1 184 ? 22.941 -5.666 8.814 1.00 53.38 184 GLU A CA 1
ATOM 1432 C C . GLU A 1 184 ? 23.265 -4.671 9.959 1.00 53.38 184 GLU A C 1
ATOM 1434 O O . GLU A 1 184 ? 22.496 -4.570 10.913 1.00 53.38 184 GLU A O 1
ATOM 1439 N N . ASP A 1 185 ? 24.346 -3.890 9.874 1.00 54.44 185 ASP A N 1
ATOM 1440 C CA . ASP A 1 185 ? 24.965 -3.243 11.042 1.00 54.44 185 ASP A CA 1
ATOM 1441 C C . ASP A 1 185 ? 24.625 -1.758 11.261 1.00 54.44 185 ASP A C 1
ATOM 1443 O O . ASP A 1 185 ? 24.966 -1.197 12.304 1.00 54.44 185 ASP A O 1
ATOM 1447 N N . SER A 1 186 ? 23.940 -1.083 10.331 1.00 60.12 186 SER A N 1
ATOM 1448 C CA . SER A 1 186 ? 23.528 0.314 10.559 1.00 60.12 186 SER A CA 1
ATOM 1449 C C . SER A 1 186 ? 22.165 0.384 11.265 1.00 60.12 186 SER A C 1
ATOM 1451 O O . SER A 1 186 ? 21.148 0.041 10.651 1.00 60.12 186 SER A O 1
ATOM 1453 N N . PRO A 1 187 ? 22.090 0.847 12.534 1.00 71.12 187 PRO A N 1
ATOM 1454 C CA . PRO A 1 187 ? 20.831 0.913 13.266 1.00 71.12 187 PRO A CA 1
ATOM 1455 C C . PRO A 1 187 ? 19.846 1.834 12.544 1.00 71.12 187 PRO A C 1
ATOM 1457 O O . PRO A 1 187 ? 20.119 3.015 12.320 1.00 71.12 187 PRO A O 1
ATOM 1460 N N . ARG A 1 188 ? 18.673 1.295 12.187 1.00 70.81 188 ARG A N 1
ATOM 1461 C CA . ARG A 1 188 ? 17.605 2.089 11.569 1.00 70.81 188 ARG A CA 1
ATOM 1462 C C . ARG A 1 188 ? 17.194 3.233 12.502 1.00 70.81 188 ARG A C 1
ATOM 1464 O O . ARG A 1 188 ? 17.033 2.992 13.704 1.00 70.81 188 ARG A O 1
ATOM 1471 N N . PRO A 1 189 ? 16.945 4.448 11.975 1.00 79.56 189 PRO A N 1
ATOM 1472 C CA . PRO A 1 189 ? 16.339 5.511 12.764 1.00 79.56 189 PRO A CA 1
ATOM 1473 C C . PRO A 1 189 ? 15.064 4.995 13.438 1.00 79.56 189 PRO A C 1
ATOM 1475 O O . PRO A 1 189 ? 14.243 4.345 12.790 1.00 79.56 189 PRO A O 1
ATOM 1478 N N . GLN A 1 190 ? 14.861 5.303 14.724 1.00 80.50 190 GLN A N 1
ATOM 1479 C CA . GLN A 1 190 ? 13.643 4.901 15.453 1.00 80.50 190 GLN A CA 1
ATOM 1480 C C . GLN A 1 190 ? 12.356 5.353 14.745 1.00 80.50 190 GLN A C 1
ATOM 1482 O O . GLN A 1 190 ? 11.312 4.725 14.883 1.00 80.50 190 GLN A O 1
ATOM 1487 N N . LEU A 1 191 ? 12.452 6.430 13.966 1.00 82.69 191 LEU A N 1
ATOM 1488 C CA . LEU A 1 191 ? 11.378 6.999 13.161 1.00 82.69 191 LEU A CA 1
ATOM 1489 C C . LEU A 1 191 ? 10.920 6.098 12.002 1.00 82.69 191 LEU A C 1
ATOM 1491 O O . LEU A 1 191 ? 9.831 6.302 11.475 1.00 82.69 191 LEU A O 1
ATOM 1495 N N . CYS A 1 192 ? 11.744 5.124 11.610 1.00 85.00 192 CYS A N 1
ATOM 1496 C CA . CYS A 1 192 ? 11.434 4.169 10.550 1.00 85.00 192 CYS A CA 1
ATOM 1497 C C . CYS A 1 192 ? 10.863 2.842 11.085 1.00 85.00 192 CYS A C 1
ATOM 1499 O O . CYS A 1 192 ? 10.721 1.884 10.325 1.00 85.00 192 CYS A O 1
ATOM 1501 N N . ARG A 1 193 ? 10.594 2.745 12.394 1.00 89.31 193 ARG A N 1
ATOM 1502 C CA . ARG A 1 193 ? 10.047 1.533 13.011 1.00 89.31 193 ARG A CA 1
ATOM 1503 C C . ARG A 1 193 ? 8.530 1.591 13.061 1.00 89.31 193 ARG A C 1
ATOM 1505 O O . ARG A 1 193 ? 7.952 2.628 13.392 1.00 89.31 193 ARG A O 1
ATOM 1512 N N . ALA A 1 194 ? 7.912 0.451 12.781 1.00 91.56 194 ALA A N 1
ATOM 1513 C CA . ALA A 1 194 ? 6.495 0.261 13.011 1.00 91.56 194 ALA A CA 1
ATOM 1514 C C . ALA A 1 194 ? 6.175 0.405 14.508 1.00 91.56 194 ALA A C 1
ATOM 1516 O O . ALA A 1 194 ? 6.978 0.022 15.366 1.00 91.56 194 ALA A O 1
ATOM 1517 N N . ARG A 1 195 ? 5.017 0.978 14.848 1.00 94.50 195 ARG A N 1
ATOM 1518 C CA . ARG A 1 195 ? 4.622 1.184 16.251 1.00 94.50 195 ARG A CA 1
ATOM 1519 C C . ARG A 1 195 ? 3.115 1.282 16.436 1.00 94.50 195 ARG A C 1
ATOM 1521 O O . ARG A 1 195 ? 2.396 1.747 15.559 1.00 94.50 195 ARG A O 1
ATOM 1528 N N . VAL A 1 196 ? 2.660 0.924 17.636 1.00 93.44 196 VAL A N 1
ATOM 1529 C CA . VAL A 1 196 ? 1.285 1.159 18.096 1.00 93.44 196 VAL A CA 1
ATOM 1530 C C . VAL A 1 196 ? 1.245 2.449 18.918 1.00 93.44 196 VAL A C 1
ATOM 1532 O O . VAL A 1 196 ? 1.988 2.610 19.888 1.00 93.44 196 VAL A O 1
ATOM 1535 N N . ILE A 1 197 ? 0.378 3.386 18.537 1.00 93.44 197 ILE A N 1
ATOM 1536 C CA . ILE A 1 197 ? 0.238 4.707 19.154 1.00 93.44 197 ILE A CA 1
ATOM 1537 C C . ILE A 1 197 ? -1.035 4.798 19.996 1.00 93.44 197 ILE A C 1
ATOM 1539 O O . ILE A 1 197 ? -2.108 4.331 19.621 1.00 93.44 197 ILE A O 1
ATOM 1543 N N . GLY A 1 198 ? -0.886 5.438 21.161 1.00 89.38 198 GLY A N 1
ATOM 1544 C CA . GLY A 1 198 ? -1.969 5.812 22.069 1.00 89.38 198 GLY A CA 1
ATOM 1545 C C . GLY A 1 198 ? -2.956 6.825 21.503 1.00 89.38 198 GLY A C 1
ATOM 1546 O O . GLY A 1 198 ? -2.509 7.736 20.806 1.00 89.38 198 GLY A O 1
ATOM 1547 N N . PRO A 1 199 ? -4.256 6.766 21.869 1.00 82.44 199 PRO A N 1
ATOM 1548 C CA . PRO A 1 199 ? -5.134 7.900 21.639 1.00 82.44 199 PRO A CA 1
ATOM 1549 C C . PRO A 1 199 ? -4.471 9.128 22.252 1.00 82.44 199 PRO A C 1
ATOM 1551 O O . PRO A 1 199 ? -4.006 9.114 23.399 1.00 82.44 199 PRO A O 1
ATOM 1554 N N . ARG A 1 200 ? -4.365 10.188 21.454 1.00 67.88 200 ARG A N 1
ATOM 1555 C CA . ARG A 1 200 ? -3.786 11.443 21.913 1.00 67.88 200 ARG A CA 1
ATOM 1556 C C . ARG A 1 200 ? -4.726 11.967 22.988 1.00 67.88 200 ARG A C 1
ATOM 1558 O O . ARG A 1 200 ? -5.811 12.435 22.657 1.00 67.88 200 ARG A O 1
ATOM 1565 N N . GLN A 1 201 ? -4.346 11.855 24.264 1.00 59.38 201 GLN A N 1
ATOM 1566 C CA . GLN A 1 201 ? -5.162 12.437 25.325 1.00 59.38 201 GLN A CA 1
ATOM 1567 C C . GLN A 1 201 ? -5.366 13.912 24.969 1.00 59.38 201 GLN A C 1
ATOM 1569 O O . GLN A 1 201 ? -4.364 14.602 24.727 1.00 59.38 201 GLN A O 1
ATOM 1574 N N . PRO A 1 202 ? -6.620 14.388 24.847 1.00 55.50 202 PRO A N 1
ATOM 1575 C CA . PRO A 1 202 ? -6.870 15.777 24.516 1.00 55.50 202 PRO A CA 1
ATOM 1576 C C . PRO A 1 202 ? -6.105 16.600 25.542 1.00 55.50 202 PRO A C 1
ATOM 1578 O O . PRO A 1 202 ? -6.314 16.432 26.745 1.00 55.50 202 PRO A O 1
ATOM 1581 N N . LYS A 1 203 ? -5.142 17.412 25.077 1.00 53.31 203 LYS A N 1
ATOM 1582 C CA . LYS A 1 203 ? -4.349 18.261 25.967 1.00 53.31 203 LYS A CA 1
ATOM 1583 C C . LYS A 1 203 ? -5.354 19.066 26.774 1.00 53.31 203 LYS A C 1
ATOM 1585 O O . LYS A 1 203 ? -6.039 19.923 26.217 1.00 53.31 203 LYS A O 1
ATOM 1590 N N . ARG A 1 204 ? -5.480 18.737 28.063 1.00 48.91 204 ARG A N 1
ATOM 1591 C CA . ARG A 1 204 ? -6.347 19.439 29.003 1.00 48.91 204 ARG A CA 1
ATOM 1592 C C . ARG A 1 204 ? -5.920 20.897 28.904 1.00 48.91 204 ARG A C 1
ATOM 1594 O O . ARG A 1 204 ? -4.788 21.204 29.272 1.00 48.91 204 ARG A O 1
ATOM 1601 N N . LYS A 1 205 ? -6.747 21.751 28.283 1.00 51.38 205 LYS A N 1
ATOM 1602 C CA . LYS A 1 205 ? -6.432 23.174 28.109 1.00 51.38 205 LYS A CA 1
ATOM 1603 C C . LYS A 1 205 ? -6.105 23.693 29.502 1.00 51.38 205 LYS A C 1
ATOM 1605 O O . LYS A 1 205 ? -6.985 23.723 30.359 1.00 51.38 205 LYS A O 1
ATOM 1610 N N . SER A 1 206 ? -4.836 24.004 29.753 1.00 48.03 206 SER A N 1
ATOM 1611 C CA . SER A 1 206 ? -4.426 24.663 30.981 1.00 48.03 206 SER A CA 1
ATOM 1612 C C . SER A 1 206 ? -5.173 25.987 31.001 1.00 48.03 206 SER A C 1
ATOM 1614 O O . SER A 1 206 ? -4.879 26.868 30.190 1.00 48.03 206 SER A O 1
ATOM 1616 N N . GLN A 1 207 ? -6.200 26.085 31.848 1.00 48.81 207 GLN A N 1
ATOM 1617 C CA . GLN A 1 207 ? -6.859 27.354 32.110 1.00 48.81 207 GLN A CA 1
ATOM 1618 C C . GLN A 1 207 ? -5.771 28.365 32.494 1.00 48.81 207 GLN A C 1
ATOM 1620 O O . GLN A 1 207 ? -4.887 28.021 33.288 1.00 48.81 207 GLN A O 1
ATOM 1625 N N . PRO A 1 208 ? -5.791 29.582 31.927 1.00 48.31 208 PRO A N 1
ATOM 1626 C CA . PRO A 1 208 ? -4.902 30.634 32.385 1.00 48.31 208 PRO A CA 1
ATOM 1627 C C . PRO A 1 208 ? -5.143 30.826 33.884 1.00 48.31 208 PRO A C 1
ATOM 1629 O O . PRO A 1 208 ? -6.291 30.927 34.318 1.00 48.31 208 PRO A O 1
ATOM 1632 N N . GLN A 1 209 ? -4.062 30.820 34.668 1.00 44.34 209 GLN A N 1
ATOM 1633 C CA . GLN A 1 209 ? -4.085 31.160 36.088 1.00 44.34 209 GLN A CA 1
ATOM 1634 C C . GLN A 1 209 ? -4.570 32.609 36.229 1.00 44.34 209 GLN A C 1
ATOM 1636 O O . GLN A 1 209 ? -3.788 33.556 36.186 1.00 44.34 209 GLN A O 1
ATOM 1641 N N . GLY A 1 210 ? -5.888 32.769 36.328 1.00 42.41 210 GLY A N 1
ATOM 1642 C CA . GLY A 1 210 ? -6.554 33.994 36.737 1.00 42.41 210 GLY A CA 1
ATOM 1643 C C . GLY A 1 210 ? -6.439 34.140 38.248 1.00 42.41 210 GLY A C 1
ATOM 1644 O O . GLY A 1 210 ? -6.639 33.179 38.989 1.00 42.41 210 GLY A O 1
ATOM 1645 N N . GLY A 1 211 ? -6.055 35.342 38.672 1.00 40.16 211 GLY A N 1
ATOM 1646 C CA . GLY A 1 211 ? -5.767 35.697 40.050 1.00 40.16 211 GLY A CA 1
ATOM 1647 C C . GLY A 1 211 ? -6.881 35.355 41.039 1.00 40.16 211 GLY A C 1
ATOM 1648 O O . GLY A 1 211 ? -8.070 35.477 40.764 1.00 40.16 211 GLY A O 1
ATOM 1649 N N . SER A 1 212 ? -6.408 34.953 42.213 1.00 40.62 212 SER A N 1
ATOM 1650 C CA . SER A 1 212 ? -7.140 34.728 43.450 1.00 40.62 212 SER A CA 1
ATOM 1651 C C . SER A 1 212 ? -8.029 35.911 43.846 1.00 40.62 212 SER A C 1
ATOM 1653 O O . SER A 1 212 ? -7.520 37.000 44.111 1.00 40.62 212 SER A O 1
ATOM 1655 N N . THR A 1 213 ? -9.329 35.656 44.002 1.00 41.69 213 THR A N 1
ATOM 1656 C CA . THR A 1 213 ? -10.128 36.205 45.104 1.00 41.69 213 THR A CA 1
ATOM 1657 C C . THR A 1 213 ? -11.073 35.129 45.641 1.00 41.69 213 THR A C 1
ATOM 1659 O O . THR A 1 213 ? -11.659 34.338 44.905 1.00 41.69 213 THR A O 1
ATOM 1662 N N . ASN A 1 214 ? -11.136 35.076 46.969 1.00 54.25 214 ASN A N 1
ATOM 1663 C CA . ASN A 1 214 ? -11.806 34.073 47.790 1.00 54.25 214 ASN A CA 1
ATOM 1664 C C . ASN A 1 214 ? -13.329 34.030 47.576 1.00 54.25 214 ASN A C 1
ATOM 1666 O O . ASN A 1 214 ? -13.959 35.085 47.549 1.00 54.25 214 ASN A O 1
ATOM 1670 N N . ASN A 1 215 ? -13.921 32.829 47.557 1.00 37.22 215 ASN A N 1
ATOM 1671 C CA . ASN A 1 215 ? -14.964 32.411 48.510 1.00 37.22 215 ASN A CA 1
ATOM 1672 C C . ASN A 1 215 ? -15.463 30.976 48.247 1.00 37.22 215 ASN A C 1
ATOM 1674 O O . ASN A 1 215 ? -15.512 30.500 47.117 1.00 37.22 215 ASN A O 1
ATOM 1678 N N . SER A 1 216 ? -15.802 30.316 49.353 1.00 39.72 216 SER A N 1
ATOM 1679 C CA . SER A 1 216 ? -16.268 28.939 49.540 1.00 39.72 216 SER A CA 1
ATOM 1680 C C . SER A 1 216 ? -17.529 28.559 48.753 1.00 39.72 216 SER A C 1
ATOM 1682 O O . SER A 1 216 ? -18.479 29.333 48.754 1.00 39.72 216 SER A O 1
ATOM 1684 N N . HIS A 1 217 ? -17.591 27.345 48.190 1.00 36.44 217 HIS A N 1
ATOM 1685 C CA . HIS A 1 217 ? -18.345 26.180 48.705 1.00 36.44 217 HIS A CA 1
ATOM 1686 C C . HIS A 1 217 ? -18.379 25.021 47.675 1.00 36.44 217 HIS A C 1
ATOM 1688 O O . HIS A 1 217 ? -18.354 25.248 46.472 1.00 36.44 217 HIS A O 1
ATOM 1694 N N . ASP A 1 218 ? -18.470 23.799 48.212 1.00 35.34 218 ASP A N 1
ATOM 1695 C CA . ASP A 1 218 ? -18.975 22.548 47.611 1.00 35.34 218 ASP A CA 1
ATOM 1696 C C . ASP A 1 218 ? -18.056 21.655 46.739 1.00 35.34 218 ASP A C 1
ATOM 1698 O O . ASP A 1 218 ? -17.928 21.780 45.527 1.00 35.34 218 ASP A O 1
ATOM 1702 N N . GLY A 1 219 ? -17.457 20.669 47.425 1.00 46.16 219 GLY A N 1
ATOM 1703 C CA . GLY A 1 219 ? -17.643 19.225 47.196 1.00 46.16 219 GLY A CA 1
ATOM 1704 C C . GLY A 1 219 ? -17.369 18.611 45.816 1.00 46.16 219 GLY A C 1
ATOM 1705 O O . GLY A 1 219 ? -18.250 18.608 44.968 1.00 46.16 219 GLY A O 1
ATOM 1706 N N . LEU A 1 220 ? -16.220 17.930 45.675 1.00 36.09 220 LEU A N 1
ATOM 1707 C CA . LEU A 1 220 ? -15.973 16.732 44.836 1.00 36.09 220 LEU A CA 1
ATOM 1708 C C . LEU A 1 220 ? -14.610 16.101 45.240 1.00 36.09 220 LEU A C 1
ATOM 1710 O O . LEU A 1 220 ? -13.819 16.754 45.924 1.00 36.09 220 LEU A O 1
ATOM 1714 N N . PRO A 1 221 ? -14.358 14.810 44.939 1.00 38.97 221 PRO A N 1
ATOM 1715 C CA . PRO A 1 221 ? -13.638 13.907 45.831 1.00 38.97 221 PRO A CA 1
ATOM 1716 C C . PRO A 1 221 ? -12.121 14.070 45.779 1.00 38.97 221 PRO A C 1
ATOM 1718 O O . PRO A 1 221 ? -11.523 14.311 44.731 1.00 38.97 221 PRO A O 1
ATOM 1721 N N . ALA A 1 222 ? -11.503 13.867 46.942 1.00 40.50 222 ALA A N 1
ATOM 1722 C CA . ALA A 1 222 ? -10.062 13.828 47.111 1.00 40.50 222 ALA A CA 1
ATOM 1723 C C . ALA A 1 222 ? -9.437 12.755 46.205 1.00 40.50 222 ALA A C 1
ATOM 1725 O O . ALA A 1 222 ? -9.769 11.571 46.280 1.00 40.50 222 ALA A O 1
ATOM 1726 N N . THR A 1 223 ? -8.499 13.177 45.361 1.00 42.06 223 THR A N 1
ATOM 1727 C CA . THR A 1 223 ? -7.590 12.281 44.649 1.00 42.06 223 THR A CA 1
ATOM 1728 C C . THR A 1 223 ? -6.765 11.497 45.663 1.00 42.06 223 THR A C 1
ATOM 1730 O O . THR A 1 223 ? -5.988 12.083 46.420 1.00 42.06 223 THR A O 1
ATOM 1733 N N . VAL A 1 224 ? -6.942 10.177 45.673 1.00 49.94 224 VAL A N 1
ATOM 1734 C CA . VAL A 1 224 ? -6.178 9.251 46.512 1.00 49.94 224 VAL A CA 1
ATOM 1735 C C . VAL A 1 224 ? -4.710 9.271 46.059 1.00 49.94 224 VAL A C 1
ATOM 1737 O O . VAL A 1 224 ? -4.442 9.072 44.870 1.00 49.94 224 VAL A O 1
ATOM 1740 N N . PRO A 1 225 ? -3.742 9.518 46.960 1.00 59.00 225 PRO A N 1
ATOM 1741 C CA . PRO A 1 225 ? -2.325 9.450 46.633 1.00 59.00 225 PRO A CA 1
ATOM 1742 C C . PRO A 1 225 ? -1.953 8.074 46.072 1.00 59.00 225 PRO A C 1
ATOM 1744 O O . PRO A 1 225 ? -2.352 7.043 46.607 1.00 59.00 225 PRO A O 1
ATOM 1747 N N . LEU A 1 226 ? -1.121 8.040 45.029 1.00 41.16 226 LEU A N 1
ATOM 1748 C CA . LEU A 1 226 ? -0.664 6.812 44.357 1.00 41.16 226 LEU A CA 1
ATOM 1749 C C . LEU A 1 226 ? -0.081 5.761 45.329 1.00 41.16 226 LEU A C 1
ATOM 1751 O O . LEU A 1 226 ? -0.176 4.561 45.091 1.00 41.16 226 LEU A O 1
ATOM 1755 N N . LYS A 1 227 ? 0.464 6.201 46.468 1.00 54.06 227 LYS A N 1
ATOM 1756 C CA . LYS A 1 227 ? 0.959 5.331 47.544 1.00 54.06 227 LYS A CA 1
ATOM 1757 C C . LYS A 1 227 ? -0.149 4.520 48.231 1.00 54.06 227 LYS A C 1
ATOM 1759 O O . LYS A 1 227 ? 0.105 3.394 48.654 1.00 54.06 227 LYS A O 1
ATOM 1764 N N . ASP A 1 228 ? -1.356 5.065 48.320 1.00 62.22 228 ASP A N 1
ATOM 1765 C CA . ASP A 1 228 ? -2.502 4.419 48.960 1.00 62.22 228 ASP A CA 1
ATOM 1766 C C . ASP A 1 228 ? -3.217 3.461 47.996 1.00 62.22 228 ASP A C 1
ATOM 1768 O O . ASP A 1 228 ? -3.671 2.399 48.419 1.00 62.22 228 ASP A O 1
ATOM 1772 N N . VAL A 1 229 ? -3.180 3.748 46.688 1.00 62.81 229 VAL A N 1
ATOM 1773 C CA . VAL A 1 229 ? -3.595 2.807 45.628 1.00 62.81 229 VAL A CA 1
ATOM 1774 C C . VAL A 1 229 ? -2.664 1.589 45.586 1.00 62.81 229 VAL A C 1
ATOM 1776 O O . VAL A 1 229 ? -3.126 0.450 45.568 1.00 62.81 229 VAL A O 1
ATOM 1779 N N . LEU A 1 230 ? -1.346 1.806 45.676 1.00 54.59 230 LEU A N 1
ATOM 1780 C CA . LEU A 1 230 ? -0.359 0.719 45.716 1.00 54.59 230 LEU A CA 1
ATOM 1781 C C . LEU A 1 230 ? -0.445 -0.115 47.008 1.00 54.59 230 LEU A C 1
ATOM 1783 O O . LEU A 1 230 ? -0.180 -1.316 46.984 1.00 54.59 230 LEU A O 1
ATOM 1787 N N . ARG A 1 231 ? -0.867 0.485 48.130 1.00 59.56 231 ARG A N 1
ATOM 1788 C CA . ARG A 1 231 ? -1.166 -0.251 49.372 1.00 59.56 231 ARG A CA 1
ATOM 1789 C C . ARG A 1 231 ? -2.464 -1.053 49.296 1.00 59.56 231 ARG A C 1
ATOM 1791 O O . ARG A 1 231 ? -2.502 -2.151 49.845 1.00 59.56 231 ARG A O 1
ATOM 1798 N N . GLN A 1 232 ? -3.502 -0.544 48.632 1.00 56.19 232 GLN A N 1
ATOM 1799 C CA . GLN A 1 232 ? -4.764 -1.271 48.459 1.00 56.19 232 GLN A CA 1
ATOM 1800 C C . GLN A 1 232 ? -4.624 -2.481 47.528 1.00 56.19 232 GLN A C 1
ATOM 1802 O O . GLN A 1 232 ? -5.192 -3.529 47.828 1.00 56.19 232 GLN A O 1
ATOM 1807 N N . GLU A 1 233 ? -3.825 -2.389 46.464 1.00 57.19 233 GLU A N 1
ATOM 1808 C CA . GLU A 1 233 ? -3.550 -3.540 45.589 1.00 57.19 233 GLU A CA 1
ATOM 1809 C C . GLU A 1 233 ? -2.644 -4.585 46.266 1.00 57.19 233 GLU A C 1
ATOM 1811 O O . GLU A 1 233 ? -2.911 -5.784 46.190 1.00 57.19 233 GLU A O 1
ATOM 1816 N N . ALA A 1 234 ? -1.651 -4.160 47.059 1.00 54.44 234 ALA A N 1
ATOM 1817 C CA . ALA A 1 234 ? -0.843 -5.084 47.862 1.00 54.44 234 ALA A CA 1
ATOM 1818 C C . ALA A 1 234 ? -1.663 -5.813 48.952 1.00 54.44 234 ALA A C 1
ATOM 1820 O O . ALA A 1 234 ? -1.392 -6.974 49.259 1.00 54.44 234 ALA A O 1
ATOM 1821 N N . ALA A 1 235 ? -2.692 -5.165 49.509 1.00 53.12 235 ALA A N 1
ATOM 1822 C CA . ALA A 1 235 ? -3.594 -5.772 50.489 1.00 53.12 235 ALA A CA 1
ATOM 1823 C C . ALA A 1 235 ? -4.578 -6.781 49.863 1.00 53.12 235 ALA A C 1
ATOM 1825 O O . ALA A 1 235 ? -4.933 -7.761 50.516 1.00 53.12 235 ALA A O 1
ATOM 1826 N N . LYS A 1 236 ? -4.972 -6.602 48.593 1.00 54.06 236 LYS A N 1
ATOM 1827 C CA . LYS A 1 236 ? -5.821 -7.567 47.869 1.00 54.06 236 LYS A CA 1
ATOM 1828 C C . LYS A 1 236 ? -5.101 -8.886 47.590 1.00 54.06 236 LYS A C 1
ATOM 1830 O O . LYS A 1 236 ? -5.705 -9.943 47.737 1.00 54.06 236 LYS A O 1
ATOM 1835 N N . HIS A 1 237 ? -3.805 -8.848 47.281 1.00 47.03 237 HIS A N 1
ATOM 1836 C CA . HIS A 1 237 ? -3.016 -10.068 47.062 1.00 47.03 237 HIS A CA 1
ATOM 1837 C C . HIS A 1 237 ? -2.651 -10.817 48.355 1.00 47.03 237 HIS A C 1
ATOM 1839 O O . HIS A 1 237 ? -2.366 -12.014 48.310 1.00 47.03 237 HIS A O 1
ATOM 1845 N N . ALA A 1 238 ? -2.712 -10.153 49.513 1.00 45.00 238 ALA A N 1
ATOM 1846 C CA . ALA A 1 238 ? -2.492 -10.783 50.815 1.00 45.00 238 ALA A CA 1
ATOM 1847 C C . ALA A 1 238 ? -3.738 -11.512 51.369 1.00 45.00 238 ALA A C 1
ATOM 1849 O O . ALA A 1 238 ? -3.604 -12.330 52.275 1.00 45.00 238 ALA A O 1
ATOM 1850 N N . ALA A 1 239 ? -4.934 -11.259 50.823 1.00 42.44 239 ALA A N 1
ATOM 1851 C CA . ALA A 1 239 ? -6.200 -11.783 51.350 1.00 42.44 239 ALA A CA 1
ATOM 1852 C C . ALA A 1 239 ? -6.635 -13.151 50.779 1.00 42.44 239 ALA A C 1
ATOM 1854 O O . ALA A 1 239 ? -7.641 -13.700 51.215 1.00 42.44 239 ALA A O 1
ATOM 1855 N N . THR A 1 240 ? -5.880 -13.751 49.851 1.00 42.88 240 THR A N 1
ATOM 1856 C CA . THR A 1 240 ? -6.198 -15.071 49.256 1.00 42.88 240 THR A CA 1
ATOM 1857 C C . THR A 1 240 ? -5.527 -16.269 49.940 1.00 42.88 240 THR A C 1
ATOM 1859 O O . THR A 1 240 ? -5.428 -17.346 49.356 1.00 42.88 240 THR A O 1
ATOM 1862 N N . LYS A 1 241 ? -5.074 -16.131 51.191 1.00 42.50 241 LYS A N 1
ATOM 1863 C CA . LYS A 1 241 ? -4.555 -17.257 51.988 1.00 42.50 241 LYS A CA 1
ATOM 1864 C C . LYS A 1 241 ? -5.136 -17.279 53.399 1.00 42.50 241 LYS A C 1
ATOM 1866 O O . LYS A 1 241 ? -4.404 -17.076 54.355 1.00 42.50 241 LYS A O 1
ATOM 1871 N N . THR A 1 242 ? -6.424 -17.590 53.511 1.00 42.81 242 THR A N 1
ATOM 1872 C CA . THR A 1 242 ? -7.004 -18.234 54.704 1.00 42.81 242 THR A CA 1
ATOM 1873 C C . THR A 1 242 ? -8.432 -18.694 54.408 1.00 42.81 242 THR A C 1
ATOM 1875 O O . THR A 1 242 ? -9.374 -17.911 54.448 1.00 42.81 242 THR A O 1
ATOM 1878 N N . ALA A 1 243 ? -8.600 -19.986 54.139 1.00 35.56 243 ALA A N 1
ATOM 1879 C CA . ALA A 1 243 ? -9.837 -20.703 54.426 1.00 35.56 243 ALA A CA 1
ATOM 1880 C C . ALA A 1 243 ? -9.456 -22.141 54.796 1.00 35.56 243 ALA A C 1
ATOM 1882 O O . ALA A 1 243 ? -8.896 -22.881 53.987 1.00 35.56 243 ALA A O 1
ATOM 1883 N N . GLU A 1 244 ? -9.675 -22.471 56.064 1.00 42.09 244 GLU A N 1
ATOM 1884 C CA . GLU A 1 244 ? -9.413 -23.762 56.688 1.00 42.09 244 GLU A CA 1
ATOM 1885 C C . GLU A 1 244 ? -10.570 -24.748 56.458 1.00 42.09 244 GLU A C 1
ATOM 1887 O O . GLU A 1 244 ? -11.738 -24.368 56.526 1.00 42.09 244 GLU A O 1
ATOM 1892 N N . GLY A 1 245 ? -10.210 -26.032 56.316 1.00 31.36 245 GLY A N 1
ATOM 1893 C CA . GLY A 1 245 ? -10.978 -27.190 56.801 1.00 31.36 245 GLY A CA 1
ATOM 1894 C C . GLY A 1 245 ? -11.358 -28.253 55.745 1.00 31.36 245 GLY A C 1
ATOM 1895 O O . GLY A 1 245 ? -11.640 -27.878 54.610 1.00 31.36 245 GLY A O 1
ATOM 1896 N N . PRO A 1 246 ? -11.468 -29.565 56.081 1.00 43.47 246 PRO A N 1
ATOM 1897 C CA . PRO A 1 246 ? -11.040 -30.277 57.290 1.00 43.47 246 PRO A CA 1
ATOM 1898 C C . PRO A 1 246 ? -10.067 -31.460 57.036 1.00 43.47 246 PRO A C 1
ATOM 1900 O O . PRO A 1 246 ? -10.073 -32.128 56.007 1.00 43.47 246 PRO A O 1
ATOM 1903 N N . THR A 1 247 ? -9.237 -31.685 58.055 1.00 44.19 247 THR A N 1
ATOM 1904 C CA . THR A 1 247 ? -8.531 -32.904 58.500 1.00 44.19 247 THR A CA 1
ATOM 1905 C C . THR A 1 247 ? -8.642 -34.195 57.674 1.00 44.19 247 THR A C 1
ATOM 1907 O O . THR A 1 247 ? -9.712 -34.795 57.576 1.00 44.19 247 THR A O 1
ATOM 1910 N N . CYS A 1 248 ? -7.485 -34.737 57.273 1.00 32.66 248 CYS A N 1
ATOM 1911 C CA . CYS A 1 248 ? -7.307 -36.177 57.096 1.00 32.66 248 CYS A CA 1
ATOM 1912 C C . CYS A 1 248 ? -6.108 -36.641 57.937 1.00 32.66 248 CYS A C 1
ATOM 1914 O O . CYS A 1 248 ? -4.958 -36.287 57.671 1.00 32.66 248 CYS A O 1
ATOM 1916 N N . ASP A 1 249 ? -6.411 -37.399 58.989 1.00 40.72 249 ASP A N 1
ATOM 1917 C CA . ASP A 1 249 ? -5.448 -38.077 59.846 1.00 40.72 249 ASP A CA 1
ATOM 1918 C C . ASP A 1 249 ? -4.722 -39.171 59.058 1.00 40.72 249 ASP A C 1
ATOM 1920 O O . ASP A 1 249 ? -5.307 -40.217 58.768 1.00 40.72 249 ASP A O 1
ATOM 1924 N N . LYS A 1 250 ? -3.449 -38.915 58.728 1.00 41.31 250 LYS A N 1
ATOM 1925 C CA . LYS A 1 250 ? -2.299 -39.848 58.696 1.00 41.31 250 LYS A CA 1
ATOM 1926 C C . LYS A 1 250 ? -1.246 -39.346 57.704 1.00 41.31 250 LYS A C 1
ATOM 1928 O O . LYS A 1 250 ? -1.263 -39.695 56.530 1.00 41.31 250 LYS A O 1
ATOM 1933 N N . CYS A 1 251 ? -0.255 -38.631 58.223 1.00 32.22 251 CYS A N 1
ATOM 1934 C CA . CYS A 1 251 ? 1.063 -38.542 57.597 1.00 32.22 251 CYS A CA 1
ATOM 1935 C C . CYS A 1 251 ? 2.097 -39.138 58.560 1.00 32.22 251 CYS A C 1
ATOM 1937 O O . CYS A 1 251 ? 2.088 -38.768 59.737 1.00 32.22 251 CYS A O 1
ATOM 1939 N N . PRO A 1 252 ? 3.041 -39.975 58.104 1.00 45.03 252 PRO A N 1
ATOM 1940 C CA . PRO A 1 252 ? 4.324 -40.108 58.764 1.00 45.03 252 PRO A CA 1
ATOM 1941 C C . PRO A 1 252 ? 5.299 -39.048 58.227 1.00 45.03 252 PRO A C 1
ATOM 1943 O O . PRO A 1 252 ? 5.613 -39.002 57.043 1.00 45.03 252 PRO A O 1
ATOM 1946 N N . ASN A 1 253 ? 5.708 -38.192 59.163 1.00 36.84 253 ASN A N 1
ATOM 1947 C CA . ASN A 1 253 ? 6.932 -37.396 59.315 1.00 36.84 253 ASN A CA 1
ATOM 1948 C C . ASN A 1 253 ? 7.943 -37.288 58.135 1.00 36.84 253 ASN A C 1
ATOM 1950 O O . ASN A 1 253 ? 8.469 -38.309 57.689 1.00 36.84 253 ASN A O 1
ATOM 1954 N N . PRO A 1 254 ? 8.345 -36.062 57.726 1.00 41.50 254 PRO A N 1
ATOM 1955 C CA . PRO A 1 254 ? 9.454 -35.831 56.812 1.00 41.50 254 PRO A CA 1
ATOM 1956 C C . PRO A 1 254 ? 10.750 -35.617 57.600 1.00 41.50 254 PRO A C 1
ATOM 1958 O O . PRO A 1 254 ? 10.915 -34.607 58.273 1.00 41.50 254 PRO A O 1
ATOM 1961 N N . ASN A 1 255 ? 11.685 -36.555 57.506 1.00 43.62 255 ASN A N 1
ATOM 1962 C CA . ASN A 1 255 ? 13.114 -36.290 57.663 1.00 43.62 255 ASN A CA 1
ATOM 1963 C C . ASN A 1 255 ? 13.867 -37.545 57.244 1.00 43.62 255 ASN A C 1
ATOM 1965 O O . ASN A 1 255 ? 13.779 -38.548 57.943 1.00 43.62 255 ASN A O 1
ATOM 1969 N N . LEU A 1 256 ? 14.561 -37.467 56.105 1.00 31.89 256 LEU A N 1
ATOM 1970 C CA . LEU A 1 256 ? 15.862 -38.081 55.811 1.00 31.89 256 LEU A CA 1
ATOM 1971 C C . LEU A 1 256 ? 16.168 -37.882 54.314 1.00 31.89 256 LEU A C 1
ATOM 1973 O O . LEU A 1 256 ? 15.602 -38.539 53.448 1.00 31.89 256 LEU A O 1
ATOM 1977 N N . ILE A 1 257 ? 17.072 -36.945 54.029 1.00 43.31 257 ILE A N 1
ATOM 1978 C CA . ILE A 1 257 ? 17.933 -36.941 52.833 1.00 43.31 257 ILE A CA 1
ATOM 1979 C C . ILE A 1 257 ? 19.037 -37.968 53.144 1.00 43.31 257 ILE A C 1
ATOM 1981 O O . ILE A 1 257 ? 19.583 -37.869 54.250 1.00 43.31 257 ILE A O 1
ATOM 1985 N N . PRO A 1 258 ? 19.362 -38.962 52.284 1.00 39.00 258 PRO A N 1
ATOM 1986 C CA . PRO A 1 258 ? 20.278 -38.769 51.137 1.00 39.00 258 PRO A CA 1
ATOM 1987 C C . PRO A 1 258 ? 20.095 -39.835 50.016 1.00 39.00 258 PRO A C 1
ATOM 1989 O O . PRO A 1 258 ? 19.094 -40.542 50.009 1.00 39.00 258 PRO A O 1
ATOM 1992 N N . PRO A 1 259 ? 21.088 -40.084 49.142 1.00 40.50 259 PRO A N 1
ATOM 1993 C CA . PRO A 1 259 ? 21.708 -39.225 48.139 1.00 40.50 259 PRO A CA 1
ATOM 1994 C C . PRO A 1 259 ? 21.397 -39.731 46.711 1.00 40.50 259 PRO A C 1
ATOM 1996 O O . PRO A 1 259 ? 20.743 -40.748 46.502 1.00 40.50 259 PRO A O 1
ATOM 1999 N N . SER A 1 260 ? 21.903 -39.007 45.714 1.00 47.97 260 SER A N 1
ATOM 2000 C CA . SER A 1 260 ? 21.892 -39.390 44.302 1.00 47.97 260 SER A CA 1
ATOM 2001 C C . SER A 1 260 ? 22.422 -40.810 44.065 1.00 47.97 260 SER A C 1
ATOM 2003 O O . SER A 1 260 ? 23.583 -41.087 44.373 1.00 47.97 260 SER A O 1
ATOM 2005 N N . GLU A 1 261 ? 21.638 -41.657 43.403 1.00 31.28 261 GLU A N 1
ATOM 2006 C CA . GLU A 1 261 ? 22.161 -42.848 42.744 1.00 31.28 261 GLU A CA 1
ATOM 2007 C C . GLU A 1 261 ? 21.383 -43.166 41.463 1.00 31.28 261 GLU A C 1
ATOM 2009 O O . GLU A 1 261 ? 20.198 -42.879 41.313 1.00 31.28 261 GLU A O 1
ATOM 2014 N N . LYS A 1 262 ? 22.149 -43.678 40.505 1.00 45.72 262 LYS A N 1
ATOM 2015 C CA . LYS A 1 262 ? 21.838 -43.929 39.100 1.00 45.72 262 LYS A CA 1
ATOM 2016 C C . LYS A 1 262 ? 20.612 -44.839 38.921 1.00 45.72 262 LYS A C 1
ATOM 2018 O O . LYS A 1 262 ? 20.568 -45.917 39.500 1.00 45.72 262 LYS A O 1
ATOM 2023 N N . ALA A 1 263 ? 19.718 -44.480 38.001 1.00 31.44 263 ALA A N 1
ATOM 2024 C CA . ALA A 1 263 ? 18.814 -45.417 37.324 1.00 31.44 263 ALA A CA 1
ATOM 2025 C C . ALA A 1 263 ? 19.310 -45.533 35.871 1.00 31.44 263 ALA A C 1
ATOM 2027 O O . ALA A 1 263 ? 19.374 -44.533 35.163 1.00 31.44 263 ALA A O 1
ATOM 2028 N N . VAL A 1 264 ? 19.961 -46.627 35.463 1.00 31.89 264 VAL A N 1
ATOM 2029 C CA . VAL A 1 264 ? 19.385 -47.952 35.159 1.00 31.89 264 VAL A CA 1
ATOM 2030 C C . VAL A 1 264 ? 18.326 -47.819 34.071 1.00 31.89 264 VAL A C 1
ATOM 2032 O O . VAL A 1 264 ? 17.175 -47.474 34.323 1.00 31.89 264 VAL A O 1
ATOM 2035 N N . GLY A 1 265 ? 18.787 -48.062 32.844 1.00 33.97 265 GLY A N 1
ATOM 2036 C CA . GLY A 1 265 ? 17.962 -48.141 31.654 1.00 33.97 265 GLY A CA 1
ATOM 2037 C C . GLY A 1 265 ? 17.013 -49.331 31.709 1.00 33.97 265 GLY A C 1
ATOM 2038 O O . GLY A 1 265 ? 17.360 -50.413 32.183 1.00 33.97 265 GLY A O 1
ATOM 2039 N N . ILE A 1 266 ? 15.814 -49.100 31.189 1.00 29.53 266 ILE A N 1
ATOM 2040 C CA . ILE A 1 266 ? 14.845 -50.131 30.834 1.00 29.53 266 ILE A CA 1
ATOM 2041 C C . ILE A 1 266 ? 14.974 -50.343 29.315 1.00 29.53 266 ILE A C 1
ATOM 2043 O O . ILE A 1 266 ? 15.158 -49.360 28.589 1.00 29.53 266 ILE A O 1
ATOM 2047 N N . PRO A 1 267 ? 14.961 -51.597 28.830 1.00 31.73 267 PRO A N 1
ATOM 2048 C CA . PRO A 1 267 ? 15.412 -51.932 27.491 1.00 31.73 267 PRO A CA 1
ATOM 2049 C C . PRO A 1 267 ? 14.353 -51.568 26.455 1.00 31.73 267 PRO A C 1
ATOM 2051 O O . PRO A 1 267 ? 13.197 -51.977 26.559 1.00 31.73 267 PRO A O 1
ATOM 2054 N N . TYR A 1 268 ? 14.773 -50.834 25.428 1.00 30.36 268 TYR A N 1
ATOM 2055 C CA . TYR A 1 268 ? 14.030 -50.777 24.180 1.00 30.36 268 TYR A CA 1
ATOM 2056 C C . TYR A 1 268 ? 14.152 -52.134 23.493 1.00 30.36 268 TYR A C 1
ATOM 2058 O O . TYR A 1 268 ? 15.253 -52.647 23.299 1.00 30.36 268 TYR A O 1
ATOM 2066 N N . ALA A 1 269 ? 13.000 -52.711 23.165 1.00 32.88 269 ALA A N 1
ATOM 2067 C CA . ALA A 1 269 ? 12.908 -53.876 22.309 1.00 32.88 269 ALA A CA 1
ATOM 2068 C C . ALA A 1 269 ? 13.571 -53.568 20.959 1.00 32.88 269 ALA A C 1
ATOM 2070 O O . ALA A 1 269 ? 13.270 -52.552 20.331 1.00 32.88 269 ALA A O 1
ATOM 2071 N N . GLU A 1 270 ? 14.476 -54.451 20.541 1.00 36.44 270 GLU A N 1
ATOM 2072 C CA . GLU A 1 270 ? 15.071 -54.452 19.210 1.00 36.44 270 GLU A CA 1
ATOM 2073 C C . GLU A 1 270 ? 13.968 -54.577 18.146 1.00 36.44 270 GLU A C 1
ATOM 2075 O O . GLU A 1 270 ? 13.203 -55.547 18.166 1.00 36.44 270 GLU A O 1
ATOM 2080 N N . PRO A 1 271 ? 13.884 -53.650 17.178 1.00 34.94 271 PRO A N 1
ATOM 2081 C CA . PRO A 1 271 ? 13.260 -53.939 15.904 1.00 34.94 271 PRO A CA 1
ATOM 2082 C C . PRO A 1 271 ? 14.215 -54.853 15.144 1.00 34.94 271 PRO A C 1
ATOM 2084 O O . PRO A 1 271 ? 15.358 -54.496 14.858 1.00 34.94 271 PRO A O 1
ATOM 2087 N N . THR A 1 272 ? 13.731 -56.049 14.839 1.00 33.75 272 THR A N 1
ATOM 2088 C CA . THR A 1 272 ? 14.391 -56.998 13.953 1.00 33.75 272 THR A CA 1
ATOM 2089 C C . THR A 1 272 ? 14.811 -56.328 12.649 1.00 33.75 272 THR A C 1
ATOM 2091 O O . THR A 1 272 ? 14.006 -55.695 11.968 1.00 33.75 272 THR A O 1
ATOM 2094 N N . ASP A 1 273 ? 16.085 -56.534 12.339 1.00 44.16 273 ASP A N 1
ATOM 2095 C CA . ASP A 1 273 ? 16.788 -56.268 11.095 1.00 44.16 273 ASP A CA 1
ATOM 2096 C C . ASP A 1 273 ? 15.940 -56.573 9.847 1.00 44.16 273 ASP A C 1
ATOM 2098 O O . ASP A 1 273 ? 15.740 -57.727 9.463 1.00 44.16 273 ASP A O 1
ATOM 2102 N N . THR A 1 274 ? 15.459 -55.513 9.194 1.00 36.19 274 THR A N 1
ATOM 2103 C CA . THR A 1 274 ? 15.135 -55.537 7.767 1.00 36.19 274 THR A CA 1
ATOM 2104 C C . THR A 1 274 ? 15.650 -54.263 7.097 1.00 36.19 274 THR A C 1
ATOM 2106 O O . THR A 1 274 ? 14.974 -53.241 7.075 1.00 36.19 274 THR A O 1
ATOM 2109 N N . ASN A 1 275 ? 16.834 -54.380 6.493 1.00 39.78 275 ASN A N 1
ATOM 2110 C CA . ASN A 1 275 ? 17.382 -53.560 5.406 1.00 39.78 275 ASN A CA 1
ATOM 2111 C C . ASN A 1 275 ? 17.620 -52.059 5.665 1.00 39.78 275 ASN A C 1
ATOM 2113 O O . ASN A 1 275 ? 16.760 -51.208 5.459 1.00 39.78 275 ASN A O 1
ATOM 2117 N N . ASN A 1 276 ? 18.894 -51.747 5.917 1.00 47.38 276 ASN A N 1
ATOM 2118 C CA . ASN A 1 276 ? 19.520 -50.431 5.781 1.00 47.38 276 ASN A CA 1
ATOM 2119 C C . ASN A 1 276 ? 19.132 -49.699 4.477 1.00 47.38 276 ASN A C 1
ATOM 2121 O O . ASN A 1 276 ? 19.690 -49.970 3.410 1.00 47.38 276 ASN A O 1
ATOM 2125 N N . LYS A 1 277 ? 18.258 -48.693 4.574 1.00 44.81 277 LYS A N 1
ATOM 2126 C CA . LYS A 1 277 ? 18.196 -47.559 3.639 1.00 44.81 277 LYS A CA 1
ATOM 2127 C C . LYS A 1 277 ? 18.017 -46.274 4.449 1.00 44.81 277 LYS A C 1
ATOM 2129 O O . LYS A 1 277 ? 17.177 -46.227 5.339 1.00 44.81 277 LYS A O 1
ATOM 2134 N N . ALA A 1 278 ? 18.833 -45.259 4.162 1.00 49.44 278 ALA A N 1
ATOM 2135 C CA . ALA A 1 278 ? 18.696 -43.939 4.777 1.00 49.44 278 ALA A CA 1
ATOM 2136 C C . ALA A 1 278 ? 17.399 -43.251 4.289 1.00 49.44 278 ALA A C 1
ATOM 2138 O O . ALA A 1 278 ? 17.075 -43.407 3.106 1.00 49.44 278 ALA A O 1
ATOM 2139 N N . PRO A 1 279 ? 16.675 -42.507 5.150 1.00 74.12 279 PRO A N 1
ATOM 2140 C CA . PRO A 1 279 ? 15.481 -41.755 4.755 1.00 74.12 279 PRO A CA 1
ATOM 2141 C C . PRO A 1 279 ? 15.812 -40.656 3.725 1.00 74.12 279 PRO A C 1
ATOM 2143 O O . PRO A 1 279 ? 16.929 -40.133 3.679 1.00 74.12 279 PRO A O 1
ATOM 2146 N N . LEU A 1 280 ? 14.854 -40.319 2.857 1.00 63.84 280 LEU A N 1
ATOM 2147 C CA . LEU A 1 280 ? 14.995 -39.411 1.710 1.00 63.84 280 LEU A CA 1
ATOM 2148 C C . LEU A 1 280 ? 15.494 -38.033 2.121 1.00 63.84 280 LEU A C 1
ATOM 2150 O O . LEU A 1 280 ? 16.320 -37.427 1.432 1.00 63.84 280 LEU A O 1
ATOM 2154 N N . CYS A 1 281 ? 15.027 -37.555 3.266 1.00 72.81 281 CYS A N 1
ATOM 2155 C CA . CYS A 1 281 ? 15.478 -36.291 3.802 1.00 72.81 281 CYS A CA 1
ATOM 2156 C C . CYS A 1 281 ? 16.979 -36.264 4.103 1.00 72.81 281 CYS A C 1
ATOM 2158 O O . CYS A 1 281 ? 17.585 -35.201 3.993 1.00 72.81 281 CYS A O 1
ATOM 2160 N N . ASP A 1 282 ? 17.620 -37.402 4.366 1.00 75.19 282 ASP A N 1
ATOM 2161 C CA . ASP A 1 282 ? 19.070 -37.457 4.562 1.00 75.19 282 ASP A CA 1
ATOM 2162 C C . ASP A 1 282 ? 19.837 -37.414 3.233 1.00 75.19 282 ASP A C 1
ATOM 2164 O O . ASP A 1 282 ? 20.890 -36.781 3.150 1.00 75.19 282 ASP A O 1
ATOM 2168 N N . LEU A 1 283 ? 19.293 -37.996 2.157 1.00 66.38 283 LEU A N 1
ATOM 2169 C CA . LEU A 1 283 ? 19.845 -37.855 0.801 1.00 66.38 283 LEU A CA 1
ATOM 2170 C C . LEU A 1 283 ? 19.706 -36.418 0.274 1.00 66.38 283 LEU A C 1
ATOM 2172 O O . LEU A 1 283 ? 20.644 -35.885 -0.330 1.00 66.38 283 LEU A O 1
ATOM 2176 N N . LEU A 1 284 ? 18.562 -35.779 0.536 1.00 62.78 284 LEU A N 1
ATOM 2177 C CA . LEU A 1 284 ? 18.307 -34.389 0.163 1.00 62.78 284 LEU A CA 1
ATOM 2178 C C . LEU A 1 284 ? 19.172 -33.423 0.970 1.00 62.78 284 LEU A C 1
ATOM 2180 O O . LEU A 1 284 ? 19.805 -32.562 0.372 1.00 62.78 284 LEU A O 1
ATOM 2184 N N . ARG A 1 285 ? 19.307 -33.610 2.289 1.00 74.69 285 ARG A N 1
ATOM 2185 C CA . ARG A 1 285 ? 20.231 -32.814 3.120 1.00 74.69 285 ARG A CA 1
ATOM 2186 C C . ARG A 1 285 ? 21.689 -33.000 2.717 1.00 74.69 285 ARG A C 1
ATOM 2188 O O . ARG A 1 285 ? 22.463 -32.052 2.791 1.00 74.69 285 ARG A O 1
ATOM 2195 N N . LYS A 1 286 ? 22.070 -34.204 2.277 1.00 71.56 286 LYS A N 1
ATOM 2196 C CA . LYS A 1 286 ? 23.424 -34.482 1.782 1.00 71.56 286 LYS A CA 1
ATOM 2197 C C . LYS A 1 286 ? 23.717 -33.770 0.460 1.00 71.56 286 LYS A C 1
ATOM 2199 O O . LYS A 1 286 ? 24.845 -33.338 0.251 1.00 71.56 286 LYS A O 1
ATOM 2204 N N . SER A 1 287 ? 22.720 -33.660 -0.414 1.00 65.38 287 SER A N 1
ATOM 2205 C CA . SER A 1 287 ? 22.857 -32.999 -1.721 1.00 65.38 287 SER A CA 1
ATOM 2206 C C . SER A 1 287 ? 22.648 -31.481 -1.635 1.00 65.38 287 SER A C 1
ATOM 2208 O O . SER A 1 287 ? 23.226 -30.737 -2.420 1.00 65.38 287 SER A O 1
ATOM 2210 N N . PHE A 1 288 ? 21.865 -31.024 -0.654 1.00 68.88 288 PHE A N 1
ATOM 2211 C CA . PHE A 1 288 ? 21.495 -29.629 -0.420 1.00 68.88 288 PHE A CA 1
ATOM 2212 C C . PHE A 1 288 ? 21.550 -29.316 1.090 1.00 68.88 288 PHE A C 1
ATOM 2214 O O . PHE A 1 288 ? 20.535 -29.422 1.792 1.00 68.88 288 PHE A O 1
ATOM 2221 N N . PRO A 1 289 ? 22.730 -28.945 1.622 1.00 61.72 289 PRO A N 1
ATOM 2222 C CA . PRO A 1 289 ? 22.885 -28.616 3.036 1.00 61.72 289 PRO A CA 1
ATOM 2223 C C . PRO A 1 289 ? 21.974 -27.441 3.420 1.00 61.72 289 PRO A C 1
ATOM 2225 O O . PRO A 1 289 ? 22.120 -26.344 2.890 1.00 61.72 289 PRO A O 1
ATOM 2228 N N . GLY A 1 290 ? 21.021 -27.675 4.329 1.00 57.00 290 GLY A N 1
ATOM 2229 C CA . GLY A 1 290 ? 20.053 -26.667 4.791 1.00 57.00 290 GLY A CA 1
ATOM 2230 C C . GLY A 1 290 ? 18.610 -26.863 4.308 1.00 57.00 290 GLY A C 1
ATOM 2231 O O . GLY A 1 290 ? 17.726 -26.140 4.760 1.00 57.00 290 GLY A O 1
ATOM 2232 N N . ALA A 1 291 ? 18.334 -27.851 3.450 1.00 65.25 291 ALA A N 1
ATOM 2233 C CA . ALA A 1 291 ? 16.964 -28.160 3.045 1.00 65.25 291 ALA A CA 1
ATOM 2234 C C . ALA A 1 291 ? 16.130 -28.697 4.230 1.00 65.25 291 ALA A C 1
ATOM 2236 O O . ALA A 1 291 ? 16.450 -29.738 4.817 1.00 65.25 291 ALA A O 1
ATOM 2237 N N . MET A 1 292 ? 15.037 -28.003 4.567 1.00 58.62 292 MET A N 1
ATOM 2238 C CA . MET A 1 292 ? 13.977 -28.570 5.402 1.00 58.62 292 MET A CA 1
ATOM 2239 C C . MET A 1 292 ? 13.210 -29.592 4.566 1.00 58.62 292 MET A C 1
ATOM 2241 O O . MET A 1 292 ? 12.717 -29.275 3.487 1.00 58.62 292 MET A O 1
ATOM 2245 N N . CYS A 1 293 ? 13.161 -30.831 5.042 1.00 80.56 293 CYS A N 1
ATOM 2246 C CA . CYS A 1 293 ? 12.553 -31.939 4.326 1.00 80.56 293 CYS A CA 1
ATOM 2247 C C . CYS A 1 293 ? 11.612 -32.692 5.264 1.00 80.56 293 CYS A C 1
ATOM 2249 O O . CYS A 1 293 ? 12.013 -33.085 6.362 1.00 80.56 293 CYS A O 1
ATOM 2251 N N . ASP A 1 294 ? 10.377 -32.854 4.799 1.00 83.81 294 ASP A N 1
ATOM 2252 C CA . ASP A 1 294 ? 9.343 -33.713 5.362 1.00 83.81 294 ASP A CA 1
ATOM 2253 C C . ASP A 1 294 ? 9.224 -34.965 4.484 1.00 83.81 294 ASP A C 1
ATOM 2255 O O . ASP A 1 294 ? 9.089 -34.856 3.265 1.00 83.81 294 ASP A O 1
ATOM 2259 N N . GLU A 1 295 ? 9.298 -36.150 5.088 1.00 80.12 295 GLU A N 1
ATOM 2260 C CA . GLU A 1 295 ? 9.448 -37.414 4.354 1.00 80.12 295 GLU A CA 1
ATOM 2261 C C . GLU A 1 295 ? 8.198 -37.747 3.514 1.00 80.12 295 GLU A C 1
ATOM 2263 O O . GLU A 1 295 ? 8.322 -38.228 2.388 1.00 80.12 295 GLU A O 1
ATOM 2268 N N . ALA A 1 296 ? 6.997 -37.415 4.006 1.00 75.88 296 ALA A N 1
ATOM 2269 C CA . ALA A 1 296 ? 5.740 -37.643 3.289 1.00 75.88 296 ALA A CA 1
ATOM 2270 C C . ALA A 1 296 ? 5.608 -36.725 2.063 1.00 75.88 296 ALA A C 1
ATOM 2272 O O . ALA A 1 296 ? 5.228 -37.161 0.973 1.00 75.88 296 ALA A O 1
ATOM 2273 N N . THR A 1 297 ? 5.988 -35.459 2.220 1.00 77.19 297 THR A N 1
ATOM 2274 C CA . THR A 1 297 ? 6.057 -34.478 1.131 1.00 77.19 297 THR A CA 1
ATOM 2275 C C . THR A 1 297 ? 7.110 -34.880 0.101 1.00 77.19 297 THR A C 1
ATOM 2277 O O . THR A 1 297 ? 6.894 -34.768 -1.107 1.00 77.19 297 THR A O 1
ATOM 2280 N N . ALA A 1 298 ? 8.246 -35.392 0.567 1.00 79.25 298 ALA A N 1
ATOM 2281 C CA . ALA A 1 298 ? 9.347 -35.811 -0.280 1.00 79.25 298 ALA A CA 1
ATOM 2282 C C . ALA A 1 298 ? 8.980 -37.069 -1.103 1.00 79.25 298 ALA A C 1
ATOM 2284 O O . ALA A 1 298 ? 9.256 -37.111 -2.304 1.00 79.25 298 ALA A O 1
ATOM 2285 N N . GLU A 1 299 ? 8.254 -38.031 -0.520 1.00 81.75 299 GLU A N 1
ATOM 2286 C CA . GLU A 1 299 ? 7.690 -39.178 -1.248 1.00 81.75 299 GLU A CA 1
ATOM 2287 C C . GLU A 1 299 ? 6.600 -38.754 -2.251 1.00 81.75 299 GLU A C 1
ATOM 2289 O O . GLU A 1 299 ? 6.591 -39.213 -3.398 1.00 81.75 299 GLU A O 1
ATOM 2294 N N . HIS A 1 300 ? 5.699 -37.847 -1.861 1.00 81.06 300 HIS A N 1
ATOM 2295 C CA . HIS A 1 300 ? 4.660 -37.317 -2.749 1.00 81.06 300 HIS A CA 1
ATOM 2296 C C . HIS A 1 300 ? 5.266 -36.625 -3.980 1.00 81.06 300 HIS A C 1
ATOM 2298 O O . HIS A 1 300 ? 4.897 -36.925 -5.118 1.00 81.06 300 HIS A O 1
ATOM 2304 N N . ASN A 1 301 ? 6.262 -35.766 -3.764 1.00 79.19 301 ASN A N 1
ATOM 2305 C CA . ASN A 1 301 ? 6.974 -35.077 -4.835 1.00 79.19 301 ASN A CA 1
ATOM 2306 C C . ASN A 1 301 ? 7.766 -36.048 -5.715 1.00 79.19 301 ASN A C 1
ATOM 2308 O O . ASN A 1 301 ? 7.787 -35.877 -6.933 1.00 79.19 301 ASN A O 1
ATOM 2312 N N . ALA A 1 302 ? 8.353 -37.104 -5.142 1.00 83.19 302 ALA A N 1
ATOM 2313 C CA . ALA A 1 302 ? 9.011 -38.149 -5.921 1.00 83.19 302 ALA A CA 1
ATOM 2314 C C . ALA A 1 302 ? 8.032 -38.863 -6.870 1.00 83.19 302 ALA A C 1
ATOM 2316 O O . ALA A 1 302 ? 8.397 -39.145 -8.011 1.00 83.19 302 ALA A O 1
ATOM 2317 N N . ARG A 1 303 ? 6.778 -39.097 -6.454 1.00 86.75 303 ARG A N 1
ATOM 2318 C CA . ARG A 1 303 ? 5.729 -39.674 -7.318 1.00 86.75 303 ARG A CA 1
ATOM 2319 C C . ARG A 1 303 ? 5.309 -38.726 -8.438 1.00 86.75 303 ARG A C 1
ATOM 2321 O O . ARG A 1 303 ? 5.196 -39.167 -9.579 1.00 86.75 303 ARG A O 1
ATOM 2328 N N . LEU A 1 304 ? 5.126 -37.439 -8.138 1.00 79.62 304 LEU A N 1
ATOM 2329 C CA . LEU A 1 304 ? 4.818 -36.423 -9.154 1.00 79.62 304 LEU A CA 1
ATOM 2330 C C . LEU A 1 304 ? 5.937 -36.324 -10.196 1.00 79.62 304 LEU A C 1
ATOM 2332 O O . LEU A 1 304 ? 5.678 -36.360 -11.396 1.00 79.62 304 LEU A O 1
ATOM 2336 N N . PHE A 1 305 ? 7.184 -36.291 -9.731 1.00 80.50 305 PHE A N 1
ATOM 2337 C CA . PHE A 1 305 ? 8.362 -36.218 -10.586 1.00 80.50 305 PHE A CA 1
ATOM 2338 C C . PHE A 1 305 ? 8.538 -37.484 -11.436 1.00 80.50 305 PHE A C 1
ATOM 2340 O O . PHE A 1 305 ? 8.866 -37.419 -12.622 1.00 80.50 305 PHE A O 1
ATOM 2347 N N . TYR A 1 306 ? 8.262 -38.658 -10.858 1.00 87.94 306 TYR A N 1
ATOM 2348 C CA . TYR A 1 306 ? 8.293 -39.918 -11.593 1.00 87.94 306 TYR A CA 1
ATOM 2349 C C . TYR A 1 306 ? 7.196 -39.987 -12.664 1.00 87.94 306 TYR A C 1
ATOM 2351 O O . TYR A 1 306 ? 7.451 -40.529 -13.742 1.00 87.94 306 TYR A O 1
ATOM 2359 N N . ALA A 1 307 ? 6.007 -39.433 -12.399 1.00 83.94 307 ALA A N 1
ATOM 2360 C CA . ALA A 1 307 ? 4.866 -39.429 -13.315 1.00 83.94 307 ALA A CA 1
ATOM 2361 C C . ALA A 1 307 ? 5.033 -38.455 -14.495 1.00 83.94 307 ALA A C 1
ATOM 2363 O O . ALA A 1 307 ? 4.747 -38.843 -15.627 1.00 83.94 307 ALA A O 1
ATOM 2364 N N . ASP A 1 308 ? 5.551 -37.244 -14.253 1.00 80.38 308 ASP A N 1
ATOM 2365 C CA . ASP A 1 308 ? 5.789 -36.211 -15.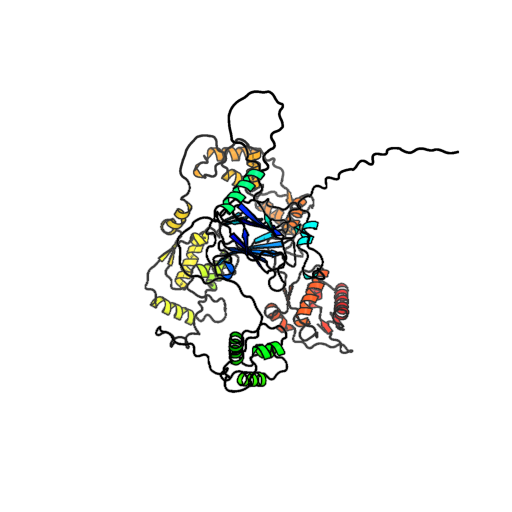285 1.00 80.38 308 ASP A CA 1
ATOM 2366 C C . ASP A 1 308 ? 6.828 -36.659 -16.335 1.00 80.38 308 ASP A C 1
ATOM 2368 O O . ASP A 1 308 ? 6.796 -36.293 -17.509 1.00 80.38 308 ASP A O 1
ATOM 2372 N N . GLY A 1 309 ? 7.724 -37.559 -15.926 1.00 77.62 309 GLY A N 1
ATOM 2373 C CA . GLY A 1 309 ? 8.698 -38.202 -16.794 1.00 77.62 309 GLY A CA 1
ATOM 2374 C C . GLY A 1 309 ? 9.837 -37.297 -17.245 1.00 77.62 309 GLY A C 1
ATOM 2375 O O . GLY A 1 309 ? 10.150 -36.280 -16.632 1.00 77.62 309 GLY A O 1
ATOM 2376 N N . CYS A 1 310 ? 10.525 -37.712 -18.311 1.00 82.19 310 CYS A N 1
ATOM 2377 C CA . CYS A 1 310 ? 11.705 -37.018 -18.837 1.00 82.19 310 CYS A CA 1
ATOM 2378 C C . CYS A 1 310 ? 11.339 -35.870 -19.788 1.00 82.19 310 CYS A C 1
ATOM 2380 O O . CYS A 1 310 ? 11.931 -35.740 -20.863 1.00 82.19 310 CYS A O 1
ATOM 2382 N N . GLY A 1 311 ? 10.345 -35.068 -19.403 1.00 76.06 311 GLY A N 1
ATOM 2383 C CA . GLY A 1 311 ? 9.960 -33.858 -20.121 1.00 76.06 311 GLY A CA 1
ATOM 2384 C C . GLY A 1 311 ? 11.043 -32.777 -20.060 1.00 76.06 311 GLY A C 1
ATOM 2385 O O . GLY A 1 311 ? 11.990 -32.839 -19.271 1.00 76.06 311 GLY A O 1
ATOM 2386 N N . ASP A 1 312 ? 10.906 -31.748 -20.892 1.00 71.62 312 ASP A N 1
ATOM 2387 C CA . ASP A 1 312 ? 11.924 -30.695 -21.025 1.00 71.62 312 ASP A CA 1
ATOM 2388 C C . ASP A 1 312 ? 12.077 -29.828 -19.766 1.00 71.62 312 ASP A C 1
ATOM 2390 O O . ASP A 1 312 ? 13.112 -29.190 -19.565 1.00 71.62 312 ASP A O 1
ATOM 2394 N N . LYS A 1 313 ? 11.073 -29.830 -18.882 1.00 69.56 313 LYS A N 1
ATOM 2395 C CA . LYS A 1 313 ? 11.138 -29.191 -17.560 1.00 69.56 313 LYS A CA 1
ATOM 2396 C C . LYS A 1 313 ? 12.077 -29.956 -16.618 1.00 69.56 313 LYS A C 1
ATOM 2398 O O . LYS A 1 313 ? 12.956 -29.358 -16.004 1.00 69.56 313 LYS A O 1
ATOM 2403 N N . THR A 1 314 ? 11.960 -31.282 -16.594 1.00 69.44 314 THR A N 1
ATOM 2404 C CA . THR A 1 314 ? 12.816 -32.207 -15.834 1.00 69.44 314 THR A CA 1
ATOM 2405 C C . THR A 1 314 ? 14.273 -32.144 -16.299 1.00 69.44 314 THR A C 1
ATOM 2407 O O . THR A 1 314 ? 15.181 -32.073 -15.473 1.00 69.44 314 THR A O 1
ATOM 2410 N N . LYS A 1 315 ? 14.518 -32.088 -17.619 1.00 72.06 315 LYS A N 1
ATOM 2411 C CA . LYS A 1 315 ? 15.878 -31.959 -18.184 1.00 72.06 315 LYS A CA 1
ATOM 2412 C C . LYS A 1 315 ? 16.578 -30.660 -17.777 1.00 72.06 315 LYS A C 1
ATOM 2414 O O . LYS A 1 315 ? 17.787 -30.665 -17.576 1.00 72.06 315 LYS A O 1
ATOM 2419 N N . ARG A 1 316 ? 15.827 -29.563 -17.634 1.00 74.50 316 ARG A N 1
ATOM 2420 C CA . ARG A 1 316 ? 16.361 -28.270 -17.176 1.00 74.50 316 ARG A CA 1
ATOM 2421 C C . ARG A 1 316 ? 16.725 -28.264 -15.693 1.00 74.50 316 ARG A C 1
ATOM 2423 O O . ARG A 1 316 ? 17.660 -27.570 -15.318 1.00 74.50 316 ARG A O 1
ATOM 2430 N N . MET A 1 317 ? 16.018 -29.035 -14.864 1.00 67.56 317 MET A N 1
ATOM 2431 C CA . MET A 1 317 ? 16.327 -29.150 -13.431 1.00 67.56 317 MET A CA 1
ATOM 2432 C C . MET A 1 317 ? 17.565 -30.011 -13.147 1.00 67.56 317 MET A C 1
ATOM 2434 O O . MET A 1 317 ? 18.221 -29.804 -12.131 1.00 67.56 317 MET A O 1
ATOM 2438 N N . PHE A 1 318 ? 17.904 -30.951 -14.036 1.00 75.25 318 PHE A N 1
ATOM 2439 C CA . PHE A 1 318 ? 19.041 -31.865 -13.869 1.00 75.25 318 PHE A CA 1
ATOM 2440 C C . PHE A 1 318 ? 19.938 -31.903 -15.119 1.00 75.25 318 PHE A C 1
ATOM 2442 O O . PHE A 1 318 ? 20.053 -32.950 -15.765 1.00 75.25 318 PHE A O 1
ATOM 2449 N N . PRO A 1 319 ? 20.575 -30.778 -15.494 1.00 65.12 319 PRO A N 1
ATOM 2450 C CA . PRO A 1 319 ? 21.438 -30.736 -16.666 1.00 65.12 319 PRO A CA 1
ATOM 2451 C C . PRO A 1 319 ? 22.655 -31.648 -16.458 1.00 65.12 319 PRO A C 1
ATOM 2453 O O . PRO A 1 319 ? 23.394 -31.508 -15.487 1.00 65.12 319 PRO A O 1
ATOM 2456 N N . GLY A 1 320 ? 22.857 -32.593 -17.380 1.00 70.94 320 GLY A N 1
ATOM 2457 C CA . GLY A 1 320 ? 24.016 -33.496 -17.394 1.00 70.94 320 GLY A CA 1
ATOM 2458 C C . GLY A 1 320 ? 23.784 -34.901 -16.832 1.00 70.94 320 GLY A C 1
ATOM 2459 O O . GLY A 1 320 ? 24.659 -35.746 -16.999 1.00 70.94 320 GLY A O 1
ATOM 2460 N N . ASN A 1 321 ? 22.618 -35.189 -16.247 1.00 72.44 321 ASN A N 1
ATOM 2461 C CA . ASN A 1 321 ? 22.278 -36.535 -15.779 1.00 72.44 321 ASN A CA 1
ATOM 2462 C C . ASN A 1 321 ? 21.291 -37.216 -16.735 1.00 72.44 321 ASN A C 1
ATOM 2464 O O . ASN A 1 321 ? 20.332 -36.594 -17.199 1.00 72.44 321 ASN A O 1
ATOM 2468 N N . ASP A 1 322 ? 21.493 -38.509 -17.008 1.00 81.44 322 ASP A N 1
ATOM 2469 C CA . ASP A 1 322 ? 20.516 -39.295 -17.759 1.00 81.44 322 ASP A CA 1
ATOM 2470 C C . ASP A 1 322 ? 19.239 -39.411 -16.916 1.00 81.44 322 ASP A C 1
ATOM 2472 O O . ASP A 1 322 ? 19.210 -40.023 -15.848 1.00 81.44 322 ASP A O 1
ATOM 2476 N N . CYS A 1 323 ? 18.154 -38.796 -17.381 1.00 82.06 323 CYS A N 1
ATOM 2477 C CA . CYS A 1 323 ? 16.868 -38.828 -16.693 1.00 82.06 323 CYS A CA 1
ATOM 2478 C C . CYS A 1 323 ? 16.366 -40.268 -16.443 1.00 82.06 323 CYS A C 1
ATOM 2480 O O . CYS A 1 323 ? 15.650 -40.520 -15.467 1.00 82.06 323 CYS A O 1
ATOM 2482 N N . GLN A 1 324 ? 16.778 -41.239 -17.266 1.00 84.12 324 GLN A N 1
ATOM 2483 C CA . GLN A 1 324 ? 16.496 -42.655 -17.016 1.00 84.12 324 GLN A CA 1
ATOM 2484 C C . GLN A 1 324 ? 17.232 -43.185 -15.783 1.00 84.12 324 GLN A C 1
ATOM 2486 O O . GLN A 1 324 ? 16.679 -43.990 -15.032 1.00 84.12 324 GLN A O 1
ATOM 2491 N N . GLU A 1 325 ? 18.448 -42.707 -15.532 1.00 83.12 325 GLU A N 1
ATOM 2492 C CA . GLU A 1 325 ? 19.240 -43.052 -14.354 1.00 83.12 325 GLU A CA 1
ATOM 2493 C C . GLU A 1 325 ? 18.619 -42.461 -13.082 1.00 83.12 325 GLU A C 1
ATOM 2495 O O . GLU A 1 325 ? 18.450 -43.179 -12.094 1.00 83.12 325 GLU A O 1
ATOM 2500 N N . ILE A 1 326 ? 18.133 -41.215 -13.144 1.00 78.12 326 ILE A N 1
ATOM 2501 C CA . ILE A 1 326 ? 17.375 -40.587 -12.047 1.00 78.12 326 ILE A CA 1
ATOM 2502 C C . ILE A 1 326 ? 16.099 -41.380 -11.746 1.00 78.12 326 ILE A C 1
ATOM 2504 O O . ILE A 1 326 ? 15.836 -41.702 -10.589 1.00 78.12 326 ILE A O 1
ATOM 2508 N N . ARG A 1 327 ? 15.321 -41.773 -12.764 1.00 85.19 327 ARG A N 1
ATOM 2509 C CA . ARG A 1 327 ? 14.136 -42.630 -12.572 1.00 85.19 327 ARG A CA 1
ATOM 2510 C C . ARG A 1 327 ? 14.493 -43.986 -11.969 1.00 85.19 327 ARG A C 1
ATOM 2512 O O . ARG A 1 327 ? 13.756 -44.498 -11.125 1.00 85.19 327 ARG A O 1
ATOM 2519 N N . LYS A 1 328 ? 15.604 -44.589 -12.389 1.00 86.81 328 LYS A N 1
ATOM 2520 C CA . LYS A 1 328 ? 16.065 -45.879 -11.868 1.00 86.81 328 LYS A CA 1
ATOM 2521 C C . LYS A 1 328 ? 16.446 -45.776 -10.392 1.00 86.81 328 LYS A C 1
ATOM 2523 O O . LYS A 1 328 ? 16.027 -46.630 -9.609 1.00 86.81 328 LYS A O 1
ATOM 2528 N N . GLU A 1 329 ? 17.159 -44.724 -10.001 1.00 83.19 329 GLU A N 1
ATOM 2529 C CA . GLU A 1 329 ? 17.479 -44.465 -8.597 1.00 83.19 329 GLU A CA 1
ATOM 2530 C C . GLU A 1 329 ? 16.221 -44.100 -7.796 1.00 83.19 329 GLU A C 1
ATOM 2532 O O . GLU A 1 329 ? 16.010 -44.670 -6.730 1.00 83.19 329 GLU A O 1
ATOM 2537 N N . MET A 1 330 ? 15.296 -43.297 -8.334 1.00 83.69 330 MET A N 1
ATOM 2538 C CA . MET A 1 330 ? 14.004 -43.024 -7.687 1.00 83.69 330 MET A CA 1
ATOM 2539 C C . MET A 1 330 ? 13.199 -44.300 -7.436 1.00 83.69 330 MET A C 1
ATOM 2541 O O . MET A 1 330 ? 12.687 -44.481 -6.341 1.00 83.69 330 MET A O 1
ATOM 2545 N N . LYS A 1 331 ? 13.130 -45.229 -8.394 1.00 89.62 331 LYS A N 1
ATOM 2546 C CA . LYS A 1 331 ? 12.430 -46.514 -8.216 1.00 89.62 331 LYS A CA 1
ATOM 2547 C C . LYS A 1 331 ? 13.124 -47.435 -7.207 1.00 89.62 331 LYS A C 1
ATOM 2549 O O . LYS A 1 331 ? 12.475 -48.219 -6.518 1.00 89.62 331 LYS A O 1
ATOM 2554 N N . LYS A 1 332 ? 14.452 -47.355 -7.121 1.00 87.31 332 LYS A N 1
ATOM 2555 C CA . LYS A 1 332 ? 15.270 -48.109 -6.160 1.00 87.31 332 LYS A CA 1
ATOM 2556 C C . LYS A 1 332 ? 15.128 -47.562 -4.739 1.00 87.31 332 LYS A C 1
ATOM 2558 O O . LYS A 1 332 ? 15.136 -48.352 -3.789 1.00 87.31 332 LYS A O 1
ATOM 2563 N N . VAL A 1 333 ? 14.995 -46.245 -4.593 1.00 82.50 333 VAL A N 1
ATOM 2564 C CA . VAL A 1 333 ? 14.747 -45.573 -3.310 1.00 82.50 333 VAL A CA 1
ATOM 2565 C C . VAL A 1 333 ? 13.274 -45.719 -2.899 1.00 82.50 333 VAL A C 1
ATOM 2567 O O . VAL A 1 333 ? 13.022 -46.050 -1.746 1.00 82.50 333 VAL A O 1
ATOM 2570 N N . PHE A 1 334 ? 12.330 -45.634 -3.846 1.00 82.06 334 PHE A N 1
ATOM 2571 C CA . PHE A 1 334 ? 10.877 -45.742 -3.641 1.00 82.06 334 PHE A CA 1
ATOM 2572 C C . PHE A 1 334 ? 10.255 -46.903 -4.431 1.00 82.06 334 PHE A C 1
ATOM 2574 O O . PHE A 1 334 ? 9.742 -46.715 -5.544 1.00 82.06 334 PHE A O 1
ATOM 2581 N N . PRO A 1 335 ? 10.253 -48.123 -3.870 1.00 86.38 335 PRO A N 1
ATOM 2582 C CA . PRO A 1 335 ? 9.552 -49.246 -4.473 1.00 86.38 335 PRO A CA 1
ATOM 2583 C C . PRO A 1 335 ? 8.050 -48.940 -4.585 1.00 86.38 335 PRO A C 1
ATOM 2585 O O . PRO A 1 335 ? 7.350 -48.848 -3.581 1.00 86.38 335 PRO A O 1
ATOM 2588 N N . GLY A 1 336 ? 7.544 -48.796 -5.811 1.00 86.00 336 GLY A N 1
ATOM 2589 C CA . GLY A 1 336 ? 6.136 -48.484 -6.075 1.00 86.00 336 GLY A CA 1
ATOM 2590 C C . GLY A 1 336 ? 5.838 -47.025 -6.423 1.00 86.00 336 GLY A C 1
ATOM 2591 O O . GLY A 1 336 ? 4.671 -46.703 -6.620 1.00 86.00 336 GLY A O 1
ATOM 2592 N N . VAL A 1 337 ? 6.854 -46.165 -6.568 1.00 88.31 337 VAL A N 1
ATOM 2593 C CA . VAL A 1 337 ? 6.703 -44.793 -7.105 1.00 88.31 337 VAL A CA 1
ATOM 2594 C C . VAL A 1 337 ? 6.104 -44.761 -8.520 1.00 88.31 337 VAL A C 1
ATOM 2596 O O . VAL A 1 337 ? 5.530 -43.765 -8.942 1.00 88.31 337 VAL A O 1
ATOM 2599 N N . ASP A 1 338 ? 6.206 -45.877 -9.241 1.00 89.94 338 ASP A N 1
ATOM 2600 C CA . ASP A 1 338 ? 5.655 -46.111 -10.572 1.00 89.94 338 ASP A CA 1
ATOM 2601 C C . ASP A 1 338 ? 4.203 -46.615 -10.568 1.00 89.94 338 ASP A C 1
ATOM 2603 O O . ASP A 1 338 ? 3.598 -46.751 -11.633 1.00 89.94 338 ASP A O 1
ATOM 2607 N N . LYS A 1 339 ? 3.623 -46.906 -9.397 1.00 87.38 339 LYS A N 1
ATOM 2608 C CA . LYS A 1 339 ? 2.220 -47.316 -9.299 1.00 87.38 339 LYS A CA 1
ATOM 2609 C C . LYS A 1 339 ? 1.326 -46.085 -9.424 1.00 87.38 339 LYS A C 1
ATOM 2611 O O . LYS A 1 339 ? 1.452 -45.136 -8.653 1.00 87.38 339 LYS A O 1
ATOM 2616 N N . ALA A 1 340 ? 0.408 -46.123 -10.390 1.00 61.12 340 ALA A N 1
ATOM 2617 C CA . ALA A 1 340 ? -0.584 -45.075 -10.589 1.00 61.12 340 ALA A CA 1
ATOM 2618 C C . ALA A 1 340 ? -1.370 -44.821 -9.292 1.00 61.12 340 ALA A C 1
ATOM 2620 O O . ALA A 1 340 ? -1.787 -45.762 -8.615 1.00 61.12 340 ALA A O 1
ATOM 2621 N N . VAL A 1 341 ? -1.567 -43.545 -8.952 1.00 62.22 341 VAL A N 1
ATOM 2622 C CA . VAL A 1 341 ? -2.385 -43.136 -7.808 1.00 62.22 341 VAL A CA 1
ATOM 2623 C C . VAL A 1 341 ? -3.832 -43.533 -8.098 1.00 62.22 341 VAL A C 1
ATOM 2625 O O . VAL A 1 341 ? -4.529 -42.858 -8.852 1.00 62.22 341 VAL A O 1
ATOM 2628 N N . ILE A 1 342 ? -4.283 -44.646 -7.520 1.00 43.56 342 ILE A N 1
ATOM 2629 C CA . ILE A 1 342 ? -5.705 -44.985 -7.463 1.00 43.56 342 ILE A CA 1
ATOM 2630 C C . ILE A 1 342 ? -6.314 -44.009 -6.455 1.00 43.56 342 ILE A C 1
ATOM 2632 O O . ILE A 1 342 ? -6.076 -44.127 -5.253 1.00 43.56 342 ILE A O 1
ATOM 2636 N N . ARG A 1 343 ? -7.027 -42.987 -6.941 1.00 40.69 343 ARG A N 1
ATOM 2637 C CA . ARG A 1 343 ? -7.874 -42.152 -6.080 1.00 40.69 343 ARG A CA 1
ATOM 2638 C C . ARG A 1 343 ? -8.936 -43.064 -5.467 1.00 40.69 343 ARG A C 1
ATOM 2640 O O . ARG A 1 343 ? -9.664 -43.711 -6.212 1.00 40.69 343 ARG A O 1
ATOM 2647 N N . GLY A 1 344 ? -8.966 -43.126 -4.138 1.00 34.97 344 GLY A N 1
ATOM 2648 C CA . GLY A 1 344 ? -9.982 -43.852 -3.385 1.00 34.97 344 GLY A CA 1
ATOM 2649 C C . GLY A 1 344 ? -11.379 -43.354 -3.740 1.00 34.97 344 GLY A C 1
ATOM 2650 O O . GLY A 1 344 ? -11.612 -42.148 -3.827 1.00 34.97 344 GLY A O 1
ATOM 2651 N N . GLU A 1 345 ? -12.247 -44.319 -4.007 1.00 40.81 345 GLU A N 1
ATOM 2652 C CA . GLU A 1 345 ? -13.664 -44.189 -4.306 1.00 40.81 345 GLU A CA 1
ATOM 2653 C C . GLU A 1 345 ? -14.432 -43.923 -3.005 1.00 40.81 345 GLU A C 1
ATOM 2655 O O . GLU A 1 345 ? -14.311 -44.713 -2.078 1.00 40.81 345 GLU A O 1
ATOM 2660 N N . ASP A 1 346 ? -15.232 -42.856 -2.961 1.00 39.22 346 ASP A N 1
ATOM 2661 C CA . ASP A 1 346 ? -16.448 -42.794 -2.146 1.00 39.22 346 ASP A CA 1
ATOM 2662 C C . ASP A 1 346 ? -17.566 -42.121 -2.973 1.00 39.22 346 ASP A C 1
ATOM 2664 O O . ASP A 1 346 ? -17.348 -41.182 -3.740 1.00 39.22 346 ASP A O 1
ATOM 2668 N N . GLU A 1 347 ? -18.745 -42.724 -2.855 1.00 45.03 347 GLU A N 1
ATOM 2669 C CA . GLU A 1 347 ? -19.997 -42.655 -3.619 1.00 45.03 347 GLU A CA 1
ATOM 2670 C C . GLU A 1 347 ? -20.485 -41.288 -4.155 1.00 45.03 347 GLU A C 1
ATOM 2672 O O . GLU A 1 347 ? -20.923 -40.436 -3.388 1.00 45.03 347 GLU A O 1
ATOM 2677 N N . HIS A 1 348 ? -20.636 -41.163 -5.484 1.00 32.50 348 HIS A N 1
ATOM 2678 C CA . HIS A 1 348 ? -21.896 -40.742 -6.137 1.00 32.50 348 HIS A CA 1
ATOM 2679 C C . HIS A 1 348 ? -21.867 -41.018 -7.654 1.00 32.50 348 HIS A C 1
ATOM 2681 O O . HIS A 1 348 ? -20.881 -40.786 -8.350 1.00 32.50 348 HIS A O 1
ATOM 2687 N N . THR A 1 349 ? -22.966 -41.579 -8.149 1.00 35.38 349 THR A N 1
ATOM 2688 C CA . THR A 1 349 ? -23.139 -42.223 -9.456 1.00 35.38 349 THR A CA 1
ATOM 2689 C C . THR A 1 349 ? -23.204 -41.277 -10.666 1.00 35.38 349 THR A C 1
ATOM 2691 O O . THR A 1 349 ? -23.948 -40.304 -10.666 1.00 35.38 349 THR A O 1
ATOM 2694 N N . ASP A 1 350 ? -22.505 -41.711 -11.723 1.00 37.78 350 ASP A N 1
ATOM 2695 C CA . ASP A 1 350 ? -22.908 -41.744 -13.143 1.00 37.78 350 ASP A CA 1
ATOM 2696 C C . ASP A 1 350 ? -23.039 -40.430 -13.947 1.00 37.78 350 ASP A C 1
ATOM 2698 O O . ASP A 1 350 ? -24.128 -39.892 -14.092 1.00 37.78 350 ASP A O 1
ATOM 2702 N N . TYR A 1 351 ? -21.932 -39.968 -14.565 1.00 32.00 351 TYR A N 1
ATOM 2703 C CA . TYR A 1 351 ? -21.974 -39.081 -15.755 1.00 32.00 351 TYR A CA 1
ATOM 2704 C C . TYR A 1 351 ? -20.730 -39.098 -16.683 1.00 32.00 351 TYR A C 1
ATOM 2706 O O . TYR A 1 351 ? -20.711 -38.390 -17.696 1.00 32.00 351 TYR A O 1
ATOM 2714 N N . SER A 1 352 ? -19.663 -39.867 -16.417 1.00 31.06 352 SER A N 1
ATOM 2715 C CA . SER A 1 352 ? -18.364 -39.591 -17.074 1.00 31.06 352 SER A CA 1
ATOM 2716 C C . SER A 1 352 ? -18.111 -40.278 -18.426 1.00 31.06 352 SER A C 1
ATOM 2718 O O . SER A 1 352 ? -17.209 -39.862 -19.156 1.00 31.06 352 SER A O 1
ATOM 2720 N N . THR A 1 353 ? -18.923 -41.245 -18.867 1.00 31.17 353 THR A N 1
ATOM 2721 C CA . THR A 1 353 ? -18.649 -41.943 -20.144 1.00 31.17 353 THR A CA 1
ATOM 2722 C C . THR A 1 353 ? -19.050 -41.147 -21.397 1.00 31.17 353 THR A C 1
ATOM 2724 O O . THR A 1 353 ? -18.790 -41.581 -22.518 1.00 31.17 353 THR A O 1
ATOM 2727 N N . ALA A 1 354 ? -19.616 -39.944 -21.247 1.00 32.56 354 ALA A N 1
ATOM 2728 C CA . ALA A 1 354 ? -19.991 -39.075 -22.367 1.00 32.56 354 ALA A CA 1
ATOM 2729 C C . ALA A 1 354 ? -18.955 -37.982 -22.713 1.00 32.56 354 ALA A C 1
ATOM 2731 O O . ALA A 1 354 ? -19.136 -37.279 -23.711 1.00 32.56 354 ALA A O 1
ATOM 2732 N N . PHE A 1 355 ? -17.882 -37.814 -21.930 1.00 31.02 355 PHE A N 1
ATOM 2733 C CA . PHE A 1 355 ? -17.023 -36.622 -22.023 1.00 31.02 355 PHE A CA 1
ATOM 2734 C C . PHE A 1 355 ? -15.802 -36.747 -22.950 1.00 31.02 355 PHE A C 1
ATOM 2736 O O . PHE A 1 355 ? -15.276 -35.733 -23.398 1.00 31.02 355 PHE A O 1
ATOM 2743 N N . SER A 1 356 ? -15.384 -37.958 -23.336 1.00 31.08 356 SER A N 1
ATOM 2744 C CA . SER A 1 356 ? -14.155 -38.140 -24.136 1.00 31.08 356 SER A CA 1
ATOM 2745 C C . SER A 1 356 ? -14.349 -38.000 -25.664 1.00 31.08 356 SER A C 1
ATOM 2747 O O . SER A 1 356 ? -13.396 -38.091 -26.426 1.00 31.08 356 SER A O 1
ATOM 2749 N N . LYS A 1 357 ? -15.577 -37.718 -26.135 1.00 29.95 357 LYS A N 1
ATOM 2750 C CA . LYS A 1 357 ? -15.895 -37.453 -27.560 1.00 29.95 357 LYS A CA 1
ATOM 2751 C C . LYS A 1 357 ? -16.449 -36.043 -27.842 1.00 29.95 357 LYS A C 1
ATOM 2753 O O . LYS A 1 357 ? -16.976 -35.805 -28.923 1.00 29.95 357 LYS A O 1
ATOM 2758 N N . ARG A 1 358 ? -16.375 -35.107 -26.885 1.00 40.22 358 ARG A N 1
ATOM 2759 C CA . ARG A 1 358 ? -17.081 -33.804 -26.923 1.00 40.22 358 ARG A CA 1
ATOM 2760 C C . ARG A 1 358 ? -16.156 -32.573 -26.930 1.00 40.22 358 ARG A C 1
ATOM 2762 O O . ARG A 1 358 ? -16.429 -31.626 -26.198 1.00 40.22 358 ARG A O 1
ATOM 2769 N N . ARG A 1 359 ? -15.072 -32.565 -27.715 1.00 33.16 359 ARG A N 1
ATOM 2770 C CA . ARG A 1 359 ? -14.144 -31.412 -27.757 1.00 33.16 359 ARG A CA 1
ATOM 2771 C C . ARG A 1 359 ? -14.235 -30.487 -28.977 1.00 33.16 359 ARG A C 1
ATOM 2773 O O . ARG A 1 359 ? -13.542 -29.485 -28.963 1.00 33.16 359 ARG A O 1
ATOM 2780 N N . ASP A 1 360 ? -15.130 -30.728 -29.939 1.00 41.62 360 ASP A N 1
ATOM 2781 C CA . ASP A 1 360 ? -15.019 -30.041 -31.244 1.00 41.62 360 ASP A CA 1
ATOM 2782 C C . ASP A 1 360 ? -16.066 -28.956 -31.585 1.00 41.62 360 ASP A C 1
ATOM 2784 O O . ASP A 1 360 ? -16.045 -28.470 -32.707 1.00 41.62 360 ASP A O 1
ATOM 2788 N N . LEU A 1 361 ? -16.986 -28.527 -30.705 1.00 43.72 361 LEU A N 1
ATOM 2789 C CA . LEU A 1 361 ? -18.007 -27.518 -31.093 1.00 43.72 361 LEU A CA 1
ATOM 2790 C C . LEU A 1 361 ? -18.511 -26.640 -29.925 1.00 43.72 361 LEU A C 1
ATOM 2792 O O . LEU A 1 361 ? -19.640 -26.829 -29.469 1.00 43.72 361 LEU A O 1
ATOM 2796 N N . ARG A 1 362 ? -17.715 -25.688 -29.413 1.00 46.44 362 ARG A N 1
ATOM 2797 C CA . ARG A 1 362 ? -18.160 -24.761 -28.342 1.00 46.44 362 ARG A CA 1
ATOM 2798 C C . ARG A 1 362 ? -17.679 -23.312 -28.483 1.00 46.44 362 ARG A C 1
ATOM 2800 O O . ARG A 1 362 ? -17.306 -22.703 -27.492 1.00 46.44 362 ARG A O 1
ATOM 2807 N N . GLU A 1 363 ? -17.737 -22.740 -29.676 1.00 54.19 363 GLU A N 1
ATOM 2808 C CA . GLU A 1 363 ? -17.493 -21.302 -29.838 1.00 54.19 363 GLU A CA 1
ATOM 2809 C C . GLU A 1 363 ? -18.567 -20.690 -30.739 1.00 54.19 363 GLU A C 1
ATOM 2811 O O . GLU A 1 363 ? -18.867 -21.212 -31.817 1.00 54.19 363 GLU A O 1
ATOM 2816 N N . VAL A 1 364 ? -19.210 -19.620 -30.263 1.00 55.00 364 VAL A N 1
ATOM 2817 C CA . VAL A 1 364 ? -20.202 -18.860 -31.033 1.00 55.00 364 VAL A CA 1
ATOM 2818 C C . VAL A 1 364 ? -19.507 -17.649 -31.651 1.00 55.00 364 VAL A C 1
ATOM 2820 O O . VAL A 1 364 ? -18.964 -16.804 -30.945 1.00 55.00 364 VAL A O 1
ATOM 2823 N N . CYS A 1 365 ? -19.522 -17.569 -32.983 1.00 57.88 365 CYS A N 1
ATOM 2824 C CA . CYS A 1 365 ? -18.917 -16.466 -33.726 1.00 57.88 365 CYS A CA 1
ATOM 2825 C C . CYS A 1 365 ? -19.836 -15.239 -33.741 1.00 57.88 365 CYS A C 1
ATOM 2827 O O . CYS A 1 365 ? -20.896 -15.289 -34.368 1.00 57.88 365 CYS A O 1
ATOM 2829 N N . ILE A 1 366 ? -19.416 -14.127 -33.126 1.00 61.94 366 ILE A N 1
ATOM 2830 C CA . ILE A 1 366 ? -20.199 -12.877 -33.094 1.00 61.94 366 ILE A CA 1
ATOM 2831 C C . ILE A 1 366 ? -19.371 -11.652 -33.530 1.00 61.94 366 ILE A C 1
ATOM 2833 O O . ILE A 1 366 ? -19.406 -10.584 -32.925 1.00 61.94 366 ILE A O 1
ATOM 2837 N N . PHE A 1 367 ? -18.618 -11.795 -34.622 1.00 60.69 367 PHE A N 1
ATOM 2838 C CA . PHE A 1 367 ? -17.731 -10.742 -35.129 1.00 60.69 367 PHE A CA 1
ATOM 2839 C C . PHE A 1 367 ? -18.476 -9.513 -35.693 1.00 60.69 367 PHE A C 1
ATOM 2841 O O . PHE A 1 367 ? -18.071 -8.375 -35.450 1.00 60.69 367 PHE A O 1
ATOM 2848 N N . GLU A 1 368 ? -19.582 -9.709 -36.423 1.00 59.31 368 GLU A N 1
ATOM 2849 C CA . GLU A 1 368 ? -20.342 -8.595 -37.022 1.00 59.31 368 GLU A CA 1
ATOM 2850 C C . GLU A 1 368 ? -21.017 -7.717 -35.961 1.00 59.31 368 GLU A C 1
ATOM 2852 O O . GLU A 1 368 ? -20.926 -6.495 -36.031 1.00 59.31 368 GLU A O 1
ATOM 2857 N N . THR A 1 369 ? -21.622 -8.320 -34.938 1.00 59.22 369 THR A N 1
ATOM 2858 C CA . THR A 1 369 ? -22.183 -7.589 -33.793 1.00 59.22 369 THR A CA 1
ATOM 2859 C C . THR A 1 369 ? -21.114 -6.811 -33.053 1.00 59.22 369 THR A C 1
ATOM 2861 O O . THR A 1 369 ? -21.308 -5.634 -32.790 1.00 59.22 369 THR A O 1
ATOM 2864 N N . HIS A 1 370 ? -19.986 -7.453 -32.742 1.00 65.00 370 HIS A N 1
ATOM 2865 C CA . HIS A 1 370 ? -18.868 -6.833 -32.039 1.00 65.00 370 HIS A CA 1
ATOM 2866 C C . HIS A 1 370 ? -18.327 -5.616 -32.808 1.00 65.00 370 HIS A C 1
ATOM 2868 O O . HIS A 1 370 ? -17.999 -4.588 -32.222 1.00 65.00 370 HIS A O 1
ATOM 2874 N N . THR A 1 371 ? -18.322 -5.694 -34.141 1.00 66.50 371 THR A N 1
ATOM 2875 C CA . THR A 1 371 ? -17.932 -4.588 -35.025 1.00 66.50 371 THR A CA 1
ATOM 2876 C C . THR A 1 371 ? -18.974 -3.467 -35.062 1.00 66.50 371 THR A C 1
ATOM 2878 O O . THR A 1 371 ? -18.605 -2.297 -35.004 1.00 66.50 371 THR A O 1
ATOM 2881 N N . GLU A 1 372 ? -20.267 -3.788 -35.165 1.00 66.94 372 GLU A N 1
ATOM 2882 C CA . GLU A 1 372 ? -21.344 -2.784 -35.187 1.00 66.94 372 GLU A CA 1
ATOM 2883 C C . GLU A 1 372 ? -21.466 -2.051 -33.851 1.00 66.94 372 GLU A C 1
ATOM 2885 O O . GLU A 1 372 ? -21.594 -0.831 -33.814 1.00 66.94 372 GLU A O 1
ATOM 2890 N N . LEU A 1 373 ? -21.344 -2.787 -32.756 1.00 65.62 373 LEU A N 1
ATOM 2891 C CA . LEU A 1 373 ? -21.380 -2.261 -31.405 1.00 65.62 373 LEU A CA 1
ATOM 2892 C C . LEU A 1 373 ? -20.124 -1.451 -31.044 1.00 65.62 373 LEU A C 1
ATOM 2894 O O . LEU A 1 373 ? -20.225 -0.384 -30.435 1.00 65.62 373 LEU A O 1
ATOM 2898 N N . GLY A 1 374 ? -18.955 -1.862 -31.544 1.00 65.50 374 GLY A N 1
ATOM 2899 C CA . GLY A 1 374 ? -17.714 -1.093 -31.433 1.00 65.50 374 GLY A CA 1
ATOM 2900 C C . GLY A 1 374 ? -17.801 0.322 -32.027 1.00 65.50 374 GLY A C 1
ATOM 2901 O O . GLY A 1 374 ? -17.069 1.210 -31.589 1.00 65.50 374 GLY A O 1
ATOM 2902 N N . LYS A 1 375 ? -18.735 0.583 -32.960 1.00 70.62 375 LYS A N 1
ATOM 2903 C CA . LYS A 1 375 ? -18.985 1.936 -33.502 1.00 70.62 375 LYS A CA 1
ATOM 2904 C C . LYS A 1 375 ? -19.561 2.898 -32.463 1.00 70.62 375 LYS A C 1
ATOM 2906 O O . LYS A 1 375 ? -19.341 4.100 -32.582 1.00 70.62 375 LYS A O 1
ATOM 2911 N N . TYR A 1 376 ? -20.276 2.380 -31.466 1.00 61.41 376 TYR A N 1
ATOM 2912 C CA . TYR A 1 376 ? -20.819 3.160 -30.353 1.00 61.41 376 TYR A CA 1
ATOM 2913 C C . TYR A 1 376 ? -19.835 3.214 -29.174 1.00 61.41 376 TYR A C 1
ATOM 2915 O O . TYR A 1 376 ? -19.797 4.206 -28.450 1.00 61.41 376 TYR A O 1
ATOM 2923 N N . TRP A 1 377 ? -19.005 2.176 -29.018 1.00 69.19 377 TRP A N 1
ATOM 2924 C CA . TRP A 1 377 ? -18.155 1.963 -27.840 1.00 69.19 377 TRP A CA 1
ATOM 2925 C C . TRP A 1 377 ? -16.715 2.437 -27.940 1.00 69.19 377 TRP A C 1
ATOM 2927 O O . TRP A 1 377 ? -16.035 2.513 -26.917 1.00 69.19 377 TRP A O 1
ATOM 2937 N N . GLY A 1 378 ? -16.246 2.812 -29.130 1.00 45.09 378 GLY A N 1
ATOM 2938 C CA . GLY A 1 378 ? -14.934 3.437 -29.333 1.00 45.09 378 GLY A CA 1
ATOM 2939 C C . GLY A 1 378 ? -13.729 2.519 -29.079 1.00 45.09 378 GLY A C 1
ATOM 2940 O O . GLY A 1 378 ? -12.635 2.828 -29.543 1.00 45.09 378 GLY A O 1
ATOM 2941 N N . SER A 1 379 ? -13.924 1.378 -28.410 1.00 62.00 379 SER A N 1
ATOM 2942 C CA . SER A 1 379 ? -12.959 0.295 -28.240 1.00 62.00 379 SER A CA 1
ATOM 2943 C C . SER A 1 379 ? -13.653 -1.064 -28.354 1.00 62.00 379 SER A C 1
ATOM 2945 O O . SER A 1 379 ? -14.743 -1.280 -27.816 1.00 62.00 379 SER A O 1
ATOM 2947 N N . LEU A 1 380 ? -12.992 -1.982 -29.056 1.00 61.12 380 LEU A N 1
ATOM 2948 C CA . LEU A 1 380 ? -13.453 -3.352 -29.265 1.00 61.12 380 LEU A CA 1
ATOM 2949 C C . LEU A 1 380 ? -13.434 -4.164 -27.958 1.00 61.12 380 LEU A C 1
ATOM 2951 O O . LEU A 1 380 ? -14.320 -4.981 -27.755 1.00 61.12 380 LEU A O 1
ATOM 2955 N N . ASP A 1 381 ? -12.526 -3.882 -27.024 1.00 64.38 381 ASP A N 1
ATOM 2956 C CA . ASP A 1 381 ? -12.407 -4.668 -25.786 1.00 64.38 381 ASP A CA 1
ATOM 2957 C C . ASP A 1 381 ? -13.573 -4.422 -24.810 1.00 64.38 381 ASP A C 1
ATOM 2959 O O . ASP A 1 381 ? -14.133 -5.362 -24.257 1.00 64.38 381 ASP A O 1
ATOM 2963 N N . ASN A 1 382 ? -14.053 -3.178 -24.700 1.00 62.34 382 ASN A N 1
ATOM 2964 C CA . ASN A 1 382 ? -15.214 -2.843 -23.857 1.00 62.34 382 ASN A CA 1
ATOM 2965 C C . ASN A 1 382 ? -16.517 -3.489 -24.363 1.00 62.34 382 ASN A C 1
ATOM 2967 O O . ASN A 1 382 ? -17.447 -3.735 -23.597 1.00 62.34 382 ASN A O 1
ATOM 2971 N N . THR A 1 383 ? -16.586 -3.739 -25.673 1.00 67.44 383 THR A N 1
ATOM 2972 C CA . THR A 1 383 ? -17.733 -4.380 -26.329 1.00 67.44 383 THR A CA 1
ATOM 2973 C C . THR A 1 383 ? -17.852 -5.840 -25.906 1.00 67.44 383 THR A C 1
ATOM 2975 O O . THR A 1 383 ? -18.957 -6.359 -25.753 1.00 67.44 383 THR A O 1
ATOM 2978 N N . ARG A 1 384 ? -16.708 -6.499 -25.709 1.00 71.75 384 ARG A N 1
ATOM 2979 C CA . ARG A 1 384 ? -16.622 -7.899 -25.316 1.00 71.75 384 ARG A CA 1
ATOM 2980 C C . ARG A 1 384 ? -17.126 -8.118 -23.896 1.00 71.75 384 ARG A C 1
ATOM 2982 O O . ARG A 1 384 ? -18.047 -8.907 -23.727 1.00 71.75 384 ARG A O 1
ATOM 2989 N N . ASP A 1 385 ? -16.569 -7.406 -22.920 1.00 68.94 385 ASP A N 1
ATOM 2990 C CA . ASP A 1 385 ? -16.902 -7.601 -21.500 1.00 68.94 385 ASP A CA 1
ATOM 2991 C C . ASP A 1 385 ? -18.403 -7.396 -21.243 1.00 68.94 385 ASP A C 1
ATOM 2993 O O . ASP A 1 385 ? -19.031 -8.128 -20.485 1.00 68.94 385 ASP A O 1
ATOM 2997 N N . MET A 1 386 ? -19.013 -6.440 -21.949 1.00 71.50 386 MET A N 1
ATOM 2998 C CA . MET A 1 386 ? -20.449 -6.190 -21.868 1.00 71.50 386 MET A CA 1
ATOM 2999 C C . MET A 1 386 ? -21.281 -7.300 -22.534 1.00 71.50 386 MET A C 1
ATOM 3001 O O . MET A 1 386 ? -22.336 -7.666 -22.024 1.00 71.50 386 MET A O 1
ATOM 3005 N N . LEU A 1 387 ? -20.848 -7.848 -23.674 1.00 73.50 387 LEU A N 1
ATOM 3006 C CA . LEU A 1 387 ? -21.536 -8.986 -24.297 1.00 73.50 387 LEU A CA 1
ATOM 3007 C C . LEU A 1 387 ? -21.401 -10.261 -23.452 1.00 73.50 387 LEU A C 1
ATOM 3009 O O . LEU A 1 387 ? -22.355 -11.033 -23.386 1.00 73.50 387 LEU A O 1
ATOM 3013 N N . GLU A 1 388 ? -20.258 -10.455 -22.793 1.00 74.75 388 GLU A N 1
ATOM 3014 C CA . GLU A 1 388 ? -20.040 -11.529 -21.819 1.00 74.75 388 GLU A CA 1
ATOM 3015 C C . GLU A 1 388 ? -20.966 -11.378 -20.600 1.00 74.75 388 GLU A C 1
ATOM 3017 O O . GLU A 1 388 ? -21.572 -12.363 -20.190 1.00 74.75 388 GLU A O 1
ATOM 3022 N N . ASP A 1 389 ? -21.175 -10.158 -20.097 1.00 71.38 389 ASP A N 1
ATOM 3023 C CA . ASP A 1 389 ? -22.135 -9.867 -19.018 1.00 71.38 389 ASP A CA 1
ATOM 3024 C C . ASP A 1 389 ? -23.600 -10.098 -19.447 1.00 71.38 389 ASP A C 1
ATOM 3026 O O . ASP A 1 389 ? -24.387 -10.719 -18.733 1.00 71.38 389 ASP A O 1
ATOM 3030 N N . ILE A 1 390 ? -23.986 -9.660 -20.652 1.00 72.62 390 ILE A N 1
ATOM 3031 C CA . ILE A 1 390 ? -25.365 -9.812 -21.157 1.00 72.62 390 ILE A CA 1
ATOM 3032 C C . ILE A 1 390 ? -25.710 -11.282 -21.449 1.00 72.62 390 ILE A C 1
ATOM 3034 O O . ILE A 1 390 ? -26.861 -11.700 -21.268 1.00 72.62 390 ILE A O 1
ATOM 3038 N N . PHE A 1 391 ? -24.733 -12.065 -21.912 1.00 76.25 391 PHE A N 1
ATOM 3039 C CA . PHE A 1 391 ? -24.904 -13.454 -22.336 1.00 76.25 391 PHE A CA 1
ATOM 3040 C C . PHE A 1 391 ? -23.971 -14.398 -21.565 1.00 76.25 391 PHE A C 1
ATOM 3042 O O . PHE A 1 391 ? -23.277 -15.218 -22.167 1.00 76.25 391 PHE A O 1
ATOM 3049 N N . GLU A 1 392 ? -24.018 -14.313 -20.232 1.00 64.31 392 GLU A N 1
ATOM 3050 C CA . GLU A 1 392 ? -23.172 -15.037 -19.261 1.00 64.31 392 GLU A CA 1
ATOM 3051 C C . GLU A 1 392 ? -23.044 -16.559 -19.522 1.00 64.31 392 GLU A C 1
ATOM 3053 O O . GLU A 1 392 ? -22.068 -17.199 -19.135 1.00 64.31 392 GLU A O 1
ATOM 3058 N N . GLU A 1 393 ? -23.999 -17.165 -20.235 1.00 60.59 393 GLU A N 1
ATOM 3059 C CA . GLU A 1 393 ? -24.019 -18.602 -20.535 1.00 60.59 393 GLU A CA 1
ATOM 3060 C C . GLU A 1 393 ? -23.280 -19.019 -21.829 1.00 60.59 393 GLU A C 1
ATOM 3062 O O . GLU A 1 393 ? -23.240 -20.216 -22.145 1.00 60.59 393 GLU A O 1
ATOM 3067 N N . ILE A 1 394 ? -22.707 -18.089 -22.608 1.00 58.19 394 ILE A N 1
ATOM 3068 C CA . ILE A 1 394 ? -22.156 -18.379 -23.946 1.00 58.19 394 ILE A CA 1
ATOM 3069 C C . ILE A 1 394 ? -20.651 -18.052 -24.028 1.00 58.19 394 ILE A C 1
ATOM 3071 O O . ILE A 1 394 ? -20.275 -16.891 -23.934 1.00 58.19 394 ILE A O 1
ATOM 3075 N N . PRO A 1 395 ? -19.763 -19.036 -24.282 1.00 56.47 395 PRO A N 1
ATOM 3076 C CA . PRO A 1 395 ? -18.353 -18.758 -24.555 1.00 56.47 395 PRO A CA 1
ATOM 3077 C C . PRO A 1 395 ? -18.161 -18.124 -25.948 1.00 56.47 395 PRO A C 1
ATOM 3079 O O . PRO A 1 395 ? -18.609 -18.672 -26.965 1.00 56.47 395 PRO A O 1
ATOM 3082 N N . PHE A 1 396 ? -17.470 -16.982 -25.990 1.00 60.75 396 PHE A N 1
ATOM 3083 C CA . PHE A 1 396 ? -17.179 -16.210 -27.204 1.00 60.75 396 PHE A CA 1
ATOM 3084 C C . PHE A 1 396 ? -15.794 -16.542 -27.779 1.00 60.75 396 PHE A C 1
ATOM 3086 O O . PHE A 1 396 ? -14.841 -16.756 -27.034 1.00 60.75 396 PHE A O 1
ATOM 3093 N N . SER A 1 397 ? -15.671 -16.522 -29.112 1.00 55.50 397 SER A N 1
ATOM 3094 C CA . SER A 1 397 ? -14.389 -16.604 -29.827 1.00 55.50 397 SER A CA 1
ATOM 3095 C C . SER A 1 397 ? -14.318 -15.562 -30.936 1.00 55.50 397 SER A C 1
ATOM 3097 O O . SER A 1 397 ? -15.294 -15.341 -31.660 1.00 55.50 397 SER A O 1
ATOM 3099 N N . LEU A 1 398 ? -13.162 -14.905 -31.045 1.00 51.47 398 LEU A N 1
ATOM 3100 C CA . LEU A 1 398 ? -12.891 -13.827 -32.001 1.00 51.47 398 LEU A CA 1
ATOM 3101 C C . LEU A 1 398 ? -11.995 -14.274 -33.169 1.00 51.47 398 LEU A C 1
ATOM 3103 O O . LEU A 1 398 ? -11.679 -13.456 -34.035 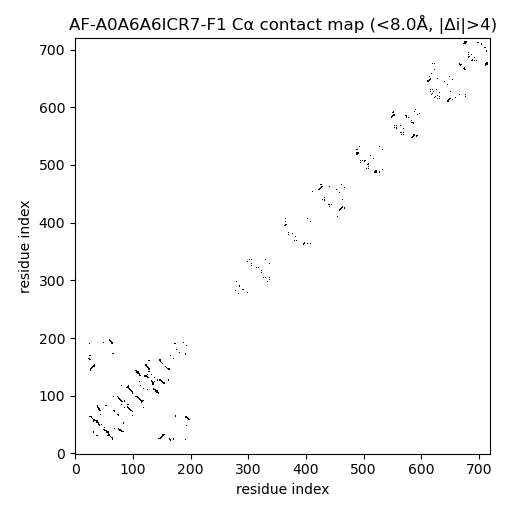1.00 51.47 398 LEU A O 1
ATOM 3107 N N . GLU A 1 399 ? -11.591 -15.548 -33.236 1.00 50.03 399 GLU A N 1
ATOM 3108 C CA . GLU A 1 399 ? -10.761 -16.030 -34.343 1.00 50.03 399 GLU A CA 1
ATOM 3109 C C . GLU A 1 399 ? -11.574 -16.105 -35.646 1.00 50.03 399 GLU A C 1
ATOM 3111 O O . GLU A 1 399 ? -12.552 -16.837 -35.788 1.00 50.03 399 GLU A O 1
ATOM 3116 N N . THR A 1 400 ? -11.164 -15.307 -36.631 1.00 49.00 400 THR A N 1
ATOM 3117 C CA . THR A 1 400 ? -11.909 -15.054 -37.873 1.00 49.00 400 THR A CA 1
ATOM 3118 C C . THR A 1 400 ? -11.810 -16.164 -38.920 1.00 49.00 400 THR A C 1
ATOM 3120 O O . THR A 1 400 ? -12.370 -16.003 -40.006 1.00 49.00 400 THR A O 1
ATOM 3123 N N . GLN A 1 401 ? -11.125 -17.284 -38.659 1.00 45.31 401 GLN A N 1
ATOM 3124 C CA . GLN A 1 401 ? -10.719 -18.172 -39.754 1.00 45.31 401 GLN A CA 1
ATOM 3125 C C . GLN A 1 401 ? -11.624 -19.360 -40.092 1.00 45.31 401 GLN A C 1
ATOM 3127 O O . GLN A 1 401 ? -11.510 -19.817 -41.221 1.00 45.31 401 GLN A O 1
ATOM 3132 N N . ASP A 1 402 ? -12.576 -19.805 -39.257 1.00 50.72 402 ASP A N 1
ATOM 3133 C CA . ASP A 1 402 ? -13.437 -20.943 -39.656 1.00 50.72 402 ASP A CA 1
ATOM 3134 C C . ASP A 1 402 ? -14.863 -20.958 -39.065 1.00 50.72 402 ASP A C 1
ATOM 3136 O O . ASP A 1 402 ? -15.411 -21.983 -38.646 1.00 50.72 402 ASP A O 1
ATOM 3140 N N . CYS A 1 403 ? -15.558 -19.820 -39.122 1.00 54.75 403 CYS A N 1
ATOM 3141 C CA . CYS A 1 403 ? -16.997 -19.774 -38.840 1.00 54.75 403 CYS A CA 1
ATOM 3142 C C . CYS A 1 403 ? -17.801 -20.369 -40.012 1.00 54.75 403 CYS A C 1
ATOM 3144 O O . CYS A 1 403 ? -18.352 -19.663 -40.861 1.00 54.75 403 CYS A O 1
ATOM 3146 N N . THR A 1 404 ? -17.887 -21.698 -40.098 1.00 57.69 404 THR A N 1
ATOM 3147 C CA . THR A 1 404 ? -18.682 -22.334 -41.157 1.00 57.69 404 THR A CA 1
ATOM 3148 C C . THR A 1 404 ? -20.181 -22.101 -40.926 1.00 57.69 404 THR A C 1
ATOM 3150 O O . THR A 1 404 ? -20.698 -22.260 -39.819 1.00 57.69 404 THR A O 1
ATOM 3153 N N . LYS A 1 405 ? -20.942 -21.820 -41.998 1.00 57.97 405 LYS A N 1
ATOM 3154 C CA . LYS A 1 405 ? -22.425 -21.714 -41.973 1.00 57.97 405 LYS A CA 1
ATOM 3155 C C . LYS A 1 405 ? -23.116 -22.920 -41.308 1.00 57.97 405 LYS A C 1
ATOM 3157 O O . LYS A 1 405 ? -24.275 -22.835 -40.906 1.00 57.97 405 LYS A O 1
ATOM 3162 N N . LYS A 1 406 ? -22.410 -24.052 -41.218 1.00 59.91 406 LYS A N 1
ATOM 3163 C CA . LYS A 1 406 ? -22.840 -25.285 -40.561 1.00 59.91 406 LYS A CA 1
ATOM 3164 C C . LYS A 1 406 ? -22.827 -25.170 -39.030 1.00 59.91 406 LYS A C 1
ATOM 3166 O O . LYS A 1 406 ? -23.826 -25.538 -38.425 1.00 59.91 406 LYS A O 1
ATOM 3171 N N . ALA A 1 407 ? -21.784 -24.591 -38.429 1.00 59.56 407 ALA A N 1
ATOM 3172 C CA . ALA A 1 407 ? -21.693 -24.397 -36.978 1.00 59.56 407 ALA A CA 1
ATOM 3173 C C . ALA A 1 407 ? -22.841 -23.515 -36.452 1.00 59.56 407 ALA A C 1
ATOM 3175 O O . ALA A 1 407 ? -23.548 -23.900 -35.526 1.00 59.56 407 ALA A O 1
ATOM 3176 N N . ILE A 1 408 ? -23.131 -22.407 -37.143 1.00 53.84 408 ILE A N 1
ATOM 3177 C CA . ILE A 1 408 ? -24.260 -21.513 -36.821 1.00 53.84 408 ILE A CA 1
ATOM 3178 C C . ILE A 1 408 ? -25.605 -22.260 -36.898 1.00 53.84 408 ILE A C 1
ATOM 3180 O O . ILE A 1 408 ? -26.480 -22.095 -36.046 1.00 53.84 408 ILE A O 1
ATOM 3184 N N . LYS A 1 409 ? -25.787 -23.111 -37.916 1.00 66.38 409 LYS A N 1
ATOM 3185 C CA . LYS A 1 409 ? -27.020 -23.892 -38.106 1.00 66.38 409 LYS A CA 1
ATOM 3186 C C . LYS A 1 409 ? -27.205 -24.962 -37.024 1.00 66.38 409 LYS A C 1
ATOM 3188 O O . LYS A 1 409 ? -28.334 -25.186 -36.584 1.00 66.38 409 LYS A O 1
ATOM 3193 N N . ASP A 1 410 ? -26.122 -25.609 -36.605 1.00 65.69 410 ASP A N 1
ATOM 3194 C CA . ASP A 1 410 ? -26.150 -26.669 -35.598 1.00 65.69 410 ASP A CA 1
ATOM 3195 C C . ASP A 1 410 ? -26.394 -26.098 -34.186 1.00 65.69 410 ASP A C 1
ATOM 3197 O O . ASP A 1 410 ? -27.220 -26.651 -33.454 1.00 65.69 410 ASP A O 1
ATOM 3201 N N . THR A 1 411 ? -25.823 -24.932 -33.855 1.00 55.25 411 THR A N 1
ATOM 3202 C CA . THR A 1 411 ? -26.122 -24.188 -32.615 1.00 55.25 411 THR A CA 1
ATOM 3203 C C . THR A 1 411 ? -27.588 -23.753 -32.556 1.00 55.25 411 THR A C 1
ATOM 3205 O O . THR A 1 411 ? -28.270 -24.038 -31.569 1.00 55.25 411 THR A O 1
ATOM 3208 N N . LYS A 1 412 ? -28.136 -23.187 -33.647 1.00 57.84 412 LYS A N 1
ATOM 3209 C CA . LYS A 1 412 ? -29.570 -22.833 -33.739 1.00 57.84 412 LYS A CA 1
ATOM 3210 C C . LYS A 1 412 ? -30.480 -24.041 -33.504 1.00 57.84 412 LYS A C 1
ATOM 3212 O O . LYS A 1 412 ? -31.474 -23.949 -32.787 1.00 57.84 412 LYS A O 1
ATOM 3217 N N . LYS A 1 413 ? -30.142 -25.199 -34.081 1.00 67.31 413 LYS A N 1
ATOM 3218 C CA . LYS A 1 413 ? -30.924 -26.437 -33.926 1.00 67.31 413 LYS A CA 1
ATOM 3219 C C . LYS A 1 413 ? -30.870 -26.994 -32.499 1.00 67.31 413 LYS A C 1
ATOM 3221 O O . LYS A 1 413 ? -31.861 -27.561 -32.041 1.00 67.31 413 LYS A O 1
ATOM 3226 N N . TYR A 1 414 ? -29.729 -26.869 -31.823 1.00 59.16 414 TYR A N 1
ATOM 3227 C CA . TYR A 1 414 ? -29.553 -27.300 -30.437 1.00 59.16 414 TYR A CA 1
ATOM 3228 C C . TYR A 1 414 ? -30.360 -26.423 -29.469 1.00 59.16 414 TYR A C 1
ATOM 3230 O O . TYR A 1 414 ? -31.120 -26.955 -28.661 1.00 59.16 414 TYR A O 1
ATOM 3238 N N . TYR A 1 415 ? -30.286 -25.097 -29.619 1.00 52.81 415 TYR A N 1
ATOM 3239 C CA . TYR A 1 415 ? -30.949 -24.148 -28.719 1.00 52.81 415 TYR A CA 1
ATOM 3240 C C . TYR A 1 415 ? -32.483 -24.184 -28.834 1.00 52.81 415 TYR A C 1
ATOM 3242 O O . TYR A 1 415 ? -33.182 -24.288 -27.825 1.00 52.81 415 TYR A O 1
ATOM 3250 N N . HIS A 1 416 ? -33.021 -24.272 -30.060 1.00 56.38 416 HIS A N 1
ATOM 3251 C CA . HIS A 1 416 ? -34.463 -24.461 -30.300 1.00 56.38 416 HIS A CA 1
ATOM 3252 C C . HIS A 1 416 ? -35.049 -25.721 -29.643 1.00 56.38 416 HIS A C 1
ATOM 3254 O O . HIS A 1 416 ? -36.264 -25.823 -29.479 1.00 56.38 416 HIS A O 1
ATOM 3260 N N . LYS A 1 417 ? -34.206 -26.698 -29.292 1.00 62.03 417 LYS A N 1
ATOM 3261 C CA . LYS A 1 417 ? -34.624 -27.939 -28.639 1.00 62.03 417 LYS A CA 1
ATOM 3262 C C . LYS A 1 417 ? -34.669 -27.824 -27.110 1.00 62.03 417 LYS A C 1
ATOM 3264 O O . LYS A 1 417 ? -35.310 -28.663 -26.483 1.00 62.03 417 LYS A O 1
ATOM 3269 N N . LEU A 1 418 ? -33.991 -26.831 -26.529 1.00 49.38 418 LEU A N 1
ATOM 3270 C CA . LEU A 1 418 ? -33.839 -26.662 -25.081 1.00 49.38 418 LEU A CA 1
ATOM 3271 C C . LEU A 1 418 ? -34.789 -25.620 -24.483 1.00 49.38 418 LEU A C 1
ATOM 3273 O O . LEU A 1 418 ? -35.185 -25.777 -23.332 1.00 49.38 418 LEU A O 1
ATOM 3277 N N . VAL A 1 419 ? -35.199 -24.601 -25.246 1.00 51.81 419 VAL A N 1
ATOM 3278 C CA . VAL A 1 419 ? -36.002 -23.491 -24.706 1.00 51.81 419 VAL A CA 1
ATOM 3279 C C . VAL A 1 419 ? -37.277 -23.278 -25.535 1.00 51.81 419 VAL A C 1
ATOM 3281 O O . VAL A 1 419 ? -37.228 -22.682 -26.613 1.00 51.81 419 VAL A O 1
ATOM 3284 N N . PRO A 1 420 ? -38.453 -23.750 -25.081 1.00 46.06 420 PRO A N 1
ATOM 3285 C CA . PRO A 1 420 ? -39.708 -23.467 -25.763 1.00 46.06 420 PRO A CA 1
ATOM 3286 C C . PRO A 1 420 ? -40.180 -22.029 -25.479 1.00 46.06 420 PRO A C 1
ATOM 3288 O O . PRO A 1 420 ? -40.809 -21.750 -24.463 1.00 46.06 420 PRO A O 1
ATOM 3291 N N . GLY A 1 421 ? -39.897 -21.126 -26.422 1.00 51.62 421 GLY A N 1
ATOM 3292 C CA . GLY A 1 421 ? -40.799 -20.060 -26.885 1.00 51.62 421 GLY A CA 1
ATOM 3293 C C . GLY A 1 421 ? -41.414 -19.077 -25.879 1.00 51.62 421 GLY A C 1
ATOM 3294 O O . GLY A 1 421 ? -42.521 -18.607 -26.139 1.00 51.62 421 GLY A O 1
ATOM 3295 N N . ARG A 1 422 ? -40.755 -18.729 -24.767 1.00 50.25 422 ARG A N 1
ATOM 3296 C CA . ARG A 1 422 ? -41.158 -17.556 -23.968 1.00 50.25 422 ARG A CA 1
ATOM 3297 C C . ARG A 1 422 ? -40.350 -16.338 -24.404 1.00 50.25 422 ARG A C 1
ATOM 3299 O O . ARG A 1 422 ? -39.128 -16.395 -24.400 1.00 50.25 422 ARG A O 1
ATOM 3306 N N . ARG A 1 423 ? -41.043 -15.259 -24.778 1.00 66.56 423 ARG A N 1
ATOM 3307 C CA . ARG A 1 423 ? -40.429 -13.938 -24.949 1.00 66.56 423 ARG A CA 1
ATOM 3308 C C . ARG A 1 423 ? -40.261 -13.311 -23.573 1.00 66.56 423 ARG A C 1
ATOM 3310 O O . ARG A 1 423 ? -41.248 -13.176 -22.850 1.00 66.56 423 ARG A O 1
ATOM 3317 N N . THR A 1 424 ? -39.036 -12.985 -23.203 1.00 74.12 424 THR A N 1
ATOM 3318 C CA . THR A 1 424 ? -38.703 -12.255 -21.979 1.00 74.12 424 THR A CA 1
ATOM 3319 C C . THR A 1 424 ? -38.416 -10.810 -22.356 1.00 74.12 424 THR A C 1
ATOM 3321 O O . THR A 1 424 ? -37.539 -10.562 -23.175 1.00 74.12 424 THR A O 1
ATOM 3324 N N . GLN A 1 425 ? -39.173 -9.857 -21.805 1.00 84.19 425 GLN A N 1
ATOM 3325 C CA . GLN A 1 425 ? -38.852 -8.439 -21.972 1.00 84.19 425 GLN A CA 1
ATOM 3326 C C . GLN A 1 425 ? -37.633 -8.086 -21.116 1.00 84.19 425 GLN A C 1
ATOM 3328 O O . GLN A 1 425 ? -37.577 -8.470 -19.945 1.00 84.19 425 GLN A O 1
ATOM 3333 N N . ARG A 1 426 ? -36.655 -7.381 -21.692 1.00 89.12 426 ARG A N 1
ATOM 3334 C CA . ARG A 1 426 ? -35.429 -6.948 -21.003 1.00 89.12 426 ARG A CA 1
ATOM 3335 C C . ARG A 1 426 ? -35.229 -5.442 -21.154 1.00 89.12 426 ARG A C 1
ATOM 3337 O O . ARG A 1 426 ? -35.413 -4.885 -22.229 1.00 89.12 426 ARG A O 1
ATOM 3344 N N . CYS A 1 427 ? -34.841 -4.781 -20.067 1.00 90.62 427 CYS A N 1
ATOM 3345 C CA . CYS A 1 427 ? -34.647 -3.333 -20.060 1.00 90.62 427 CYS A CA 1
ATOM 3346 C C . CYS A 1 427 ? -33.265 -2.945 -20.611 1.00 90.62 427 CYS A C 1
ATOM 3348 O O . CYS A 1 427 ? -32.244 -3.417 -20.110 1.00 90.62 427 CYS A O 1
ATOM 3350 N N . VAL A 1 428 ? -33.226 -2.034 -21.588 1.00 91.88 428 VAL A N 1
ATOM 3351 C CA . VAL A 1 428 ? -31.977 -1.587 -22.237 1.00 91.88 428 VAL A CA 1
ATOM 3352 C C . VAL A 1 428 ? -31.240 -0.469 -21.473 1.00 91.88 428 VAL A C 1
ATOM 3354 O O . VAL A 1 428 ? -30.045 -0.238 -21.656 1.00 91.88 428 VAL A O 1
ATOM 3357 N N . MET A 1 429 ? -31.937 0.228 -20.571 1.00 84.88 429 MET A N 1
ATOM 3358 C CA . MET A 1 429 ? -31.462 1.454 -19.907 1.00 84.88 429 MET A CA 1
ATOM 3359 C C . MET A 1 429 ? -30.118 1.364 -19.160 1.00 84.88 429 MET A C 1
ATOM 3361 O O . MET A 1 429 ? -29.377 2.355 -19.207 1.00 84.88 429 MET A O 1
ATOM 3365 N N . PRO A 1 430 ? -29.759 0.242 -18.499 1.00 81.69 430 PRO A N 1
ATOM 3366 C CA . PRO A 1 430 ? -28.461 0.104 -17.838 1.00 81.69 430 PRO A CA 1
ATOM 3367 C C . PRO A 1 430 ? -27.271 0.235 -18.793 1.00 81.69 430 PRO A C 1
ATOM 3369 O O . PRO A 1 430 ? -26.213 0.691 -18.377 1.00 81.69 430 PRO A O 1
ATOM 3372 N N . TYR A 1 431 ? -27.454 -0.109 -20.067 1.00 80.12 431 TYR A N 1
ATOM 3373 C CA . TYR A 1 431 ? -26.384 -0.145 -21.064 1.00 80.12 431 TYR A CA 1
ATOM 3374 C C . TYR A 1 431 ? -26.295 1.150 -21.878 1.00 80.12 431 TYR A C 1
ATOM 3376 O O . TYR A 1 431 ? -25.251 1.464 -22.441 1.00 80.12 431 TYR A O 1
ATOM 3384 N N . CYS A 1 432 ? -27.366 1.948 -21.898 1.00 79.88 432 CYS A N 1
ATOM 3385 C CA . CYS A 1 432 ? -27.415 3.170 -22.696 1.00 79.88 432 CYS A CA 1
ATOM 3386 C C . CYS A 1 432 ? -26.962 4.420 -21.927 1.00 79.88 432 CYS A C 1
ATOM 3388 O O . CYS A 1 432 ? -26.188 5.213 -22.451 1.00 79.88 432 CYS A O 1
ATOM 3390 N N . ARG A 1 433 ? -27.427 4.625 -20.684 1.00 65.38 433 ARG A N 1
ATOM 3391 C CA . ARG A 1 433 ? -27.274 5.920 -19.978 1.00 65.38 433 ARG A CA 1
ATOM 3392 C C . ARG A 1 433 ? -25.974 6.154 -19.200 1.00 65.38 433 ARG A C 1
ATOM 3394 O O . ARG A 1 433 ? -25.534 7.301 -19.186 1.00 65.38 433 ARG A O 1
ATOM 3401 N N . PRO A 1 434 ? -25.359 5.168 -18.522 1.00 54.34 434 PRO A N 1
ATOM 3402 C CA . PRO A 1 434 ? -24.097 5.418 -17.829 1.00 54.34 434 PRO A CA 1
ATOM 3403 C C . PRO A 1 434 ? -22.913 5.510 -18.795 1.00 54.34 434 PRO A C 1
ATOM 3405 O O . PRO A 1 434 ? -21.877 6.053 -18.426 1.00 54.34 434 PRO A O 1
ATOM 3408 N N . VAL A 1 435 ? -23.067 4.974 -20.009 1.00 52.69 435 VAL A N 1
ATOM 3409 C CA . VAL A 1 435 ? -21.94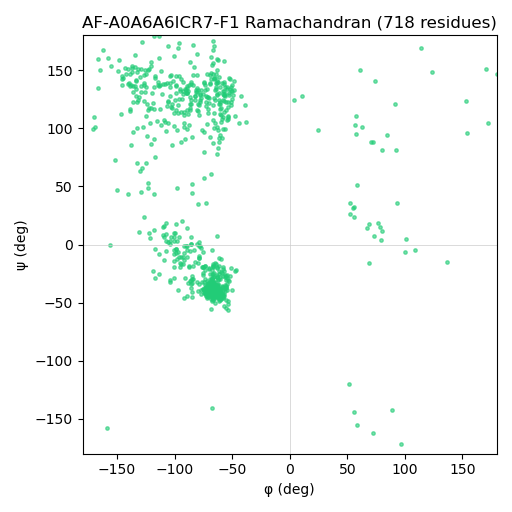6 4.741 -20.918 1.00 52.69 435 VAL A CA 1
ATOM 3410 C C . VAL A 1 435 ? -22.023 5.625 -22.182 1.00 52.69 435 VAL A C 1
ATOM 3412 O O . VAL A 1 435 ? -20.969 6.007 -22.685 1.00 52.69 435 VAL A O 1
ATOM 3415 N N . PHE A 1 436 ? -23.216 6.084 -22.623 1.00 61.56 436 PHE A N 1
ATOM 3416 C CA . PHE A 1 436 ? -23.380 7.028 -23.756 1.00 61.56 436 PHE A CA 1
ATOM 3417 C C . PHE A 1 436 ? -24.335 8.180 -23.430 1.00 61.56 436 PHE A C 1
ATOM 3419 O O . PHE A 1 436 ? -25.550 8.029 -23.550 1.00 61.56 436 PHE A O 1
ATOM 3426 N N . PRO A 1 437 ? -23.832 9.378 -23.098 1.00 60.16 437 PRO A N 1
ATOM 3427 C CA . PRO A 1 437 ? -24.706 10.539 -22.941 1.00 60.16 437 PRO A CA 1
ATOM 3428 C C . PRO A 1 437 ? -25.336 10.996 -24.272 1.00 60.16 437 PRO A C 1
ATOM 3430 O O . PRO A 1 437 ? -26.390 11.629 -24.250 1.00 60.16 437 PRO A O 1
ATOM 3433 N N . ASP A 1 438 ? -24.728 10.644 -25.416 1.00 68.19 438 ASP A N 1
ATOM 3434 C CA . ASP A 1 438 ? -25.106 11.162 -26.741 1.00 68.19 438 ASP A CA 1
ATOM 3435 C C . ASP A 1 438 ? -25.804 10.143 -27.670 1.00 68.19 438 ASP A C 1
ATOM 3437 O O . ASP A 1 438 ? -26.373 10.540 -28.691 1.00 68.19 438 ASP A O 1
ATOM 3441 N N . ALA A 1 439 ? -25.784 8.839 -27.356 1.00 70.06 439 ALA A N 1
ATOM 3442 C CA . ALA A 1 439 ? -26.447 7.817 -28.174 1.00 70.06 439 ALA A CA 1
ATOM 3443 C C . ALA A 1 439 ? -27.924 7.667 -27.781 1.00 70.06 439 ALA A C 1
ATOM 3445 O O . ALA A 1 439 ? -28.277 7.673 -26.600 1.00 70.06 439 ALA A O 1
ATOM 3446 N N . LYS A 1 440 ? -28.811 7.503 -28.768 1.00 84.88 440 LYS A N 1
ATOM 3447 C CA . LYS A 1 440 ? -30.224 7.224 -28.491 1.00 84.88 440 LYS A CA 1
ATOM 3448 C C . LYS A 1 440 ? -30.368 5.774 -28.043 1.00 84.88 440 LYS A C 1
ATOM 3450 O O . LYS A 1 440 ? -29.918 4.871 -28.740 1.00 84.88 440 LYS A O 1
ATOM 3455 N N . CYS A 1 441 ? -31.044 5.545 -26.916 1.00 85.38 441 CYS A N 1
ATOM 3456 C CA . CYS A 1 441 ? -31.262 4.195 -26.385 1.00 85.38 441 CYS A CA 1
ATOM 3457 C C . CYS A 1 441 ? -31.955 3.248 -27.385 1.00 85.38 441 CYS A C 1
ATOM 3459 O O . CYS A 1 441 ? -31.701 2.051 -27.334 1.00 85.38 441 CYS A O 1
ATOM 3461 N N . SER A 1 442 ? -32.765 3.786 -28.305 1.00 86.62 442 SER A N 1
ATOM 3462 C CA . SER A 1 442 ? -33.407 3.028 -29.388 1.00 86.62 442 SER A CA 1
ATOM 3463 C C . SER A 1 442 ? -32.408 2.325 -30.307 1.00 86.62 442 SER A C 1
ATOM 3465 O O . SER A 1 442 ? -32.655 1.218 -30.762 1.00 86.62 442 SER A O 1
ATOM 3467 N N . ASP A 1 443 ? -31.255 2.944 -30.562 1.00 85.69 443 ASP A N 1
ATOM 3468 C CA . ASP A 1 443 ? -30.270 2.385 -31.491 1.00 85.69 443 ASP A CA 1
ATOM 3469 C C . ASP A 1 443 ? -29.537 1.196 -30.843 1.00 85.69 443 ASP A C 1
ATOM 3471 O O . ASP A 1 443 ? -29.169 0.236 -31.513 1.00 85.69 443 ASP A O 1
ATOM 3475 N N . VAL A 1 444 ? -29.355 1.239 -29.518 1.00 84.38 444 VAL A N 1
ATOM 3476 C CA . VAL A 1 444 ? -28.785 0.134 -28.730 1.00 84.38 444 VAL A CA 1
ATOM 3477 C C . VAL A 1 444 ? -29.795 -1.011 -28.593 1.00 84.38 444 VAL A C 1
ATOM 3479 O O . VAL A 1 444 ? -29.410 -2.177 -28.679 1.00 84.38 444 VAL A O 1
ATOM 3482 N N . GLU A 1 445 ? -31.079 -0.683 -28.425 1.00 91.38 445 GLU A N 1
ATOM 3483 C CA . GLU A 1 445 ? -32.198 -1.634 -28.398 1.00 91.38 445 GLU A CA 1
ATOM 3484 C C . GLU A 1 445 ? -32.254 -2.470 -29.686 1.00 91.38 445 GLU A C 1
ATOM 3486 O O . GLU A 1 445 ? -32.167 -3.698 -29.613 1.00 91.38 445 GLU A O 1
ATOM 3491 N N . ASP A 1 446 ? -32.258 -1.819 -30.855 1.00 88.00 446 ASP A N 1
ATOM 3492 C CA . ASP A 1 446 ? -32.282 -2.480 -32.169 1.00 88.00 446 ASP A CA 1
ATOM 3493 C C . ASP A 1 446 ? -31.117 -3.468 -32.349 1.00 88.00 446 ASP A C 1
ATOM 3495 O O . ASP A 1 446 ? -31.268 -4.562 -32.912 1.00 88.00 446 ASP A O 1
ATOM 3499 N N . VAL A 1 447 ? -29.922 -3.094 -31.877 1.00 84.75 447 VAL A N 1
ATOM 3500 C CA . VAL A 1 447 ? -28.745 -3.957 -31.991 1.00 84.75 447 VAL A CA 1
ATOM 3501 C C . VAL A 1 447 ? -28.857 -5.152 -31.048 1.00 84.75 447 VAL A C 1
ATOM 3503 O O . VAL A 1 447 ? -28.631 -6.279 -31.487 1.00 84.75 447 VAL A O 1
ATOM 3506 N N . LEU A 1 448 ? -29.244 -4.954 -29.787 1.00 87.75 448 LEU A N 1
ATOM 3507 C CA . LEU A 1 448 ? -29.388 -6.053 -28.828 1.00 87.75 448 LEU A CA 1
ATOM 3508 C C . LEU A 1 448 ? -30.513 -7.025 -29.211 1.00 87.75 448 LEU A C 1
ATOM 3510 O O . LEU A 1 448 ? -30.341 -8.240 -29.069 1.00 87.75 448 LEU A O 1
ATOM 3514 N N . GLU A 1 449 ? -31.617 -6.535 -29.780 1.00 88.31 449 GLU A N 1
ATOM 3515 C CA . GLU A 1 449 ? -32.695 -7.384 -30.300 1.00 88.31 449 GLU A CA 1
ATOM 3516 C C . GLU A 1 449 ? -32.208 -8.249 -31.471 1.00 88.31 449 GLU A C 1
ATOM 3518 O O . GLU A 1 449 ? -32.434 -9.466 -31.503 1.00 88.31 449 GLU A O 1
ATOM 3523 N N . LYS A 1 450 ? -31.457 -7.656 -32.409 1.00 85.56 450 LYS A N 1
ATOM 3524 C CA . LYS A 1 450 ? -30.850 -8.395 -33.523 1.00 85.56 450 LYS A CA 1
ATOM 3525 C C . LYS A 1 450 ? -29.919 -9.506 -33.023 1.00 85.56 450 LYS A C 1
ATOM 3527 O O . LYS A 1 450 ? -29.988 -10.626 -33.526 1.00 85.56 450 LYS A O 1
ATOM 3532 N N . VAL A 1 451 ? -29.095 -9.222 -32.015 1.00 81.38 451 VAL A N 1
ATOM 3533 C CA . VAL A 1 451 ? -28.144 -10.184 -31.429 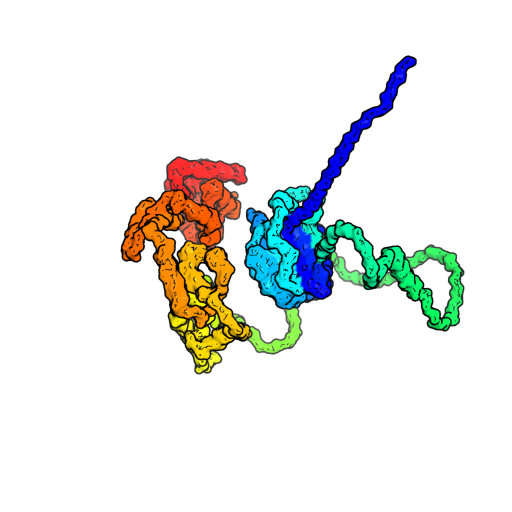1.00 81.38 451 VAL A CA 1
ATOM 3534 C C . VAL A 1 451 ? -28.859 -11.319 -30.714 1.00 81.38 451 VAL A C 1
ATOM 3536 O O . VAL A 1 451 ? -28.548 -12.483 -30.966 1.00 81.38 451 VAL A O 1
ATOM 3539 N N . SER A 1 452 ? -29.848 -10.993 -29.877 1.00 82.25 452 SER A N 1
ATOM 3540 C CA . SER A 1 452 ? -30.689 -11.982 -29.197 1.00 82.25 452 SER A CA 1
ATOM 3541 C C . SER A 1 452 ? -31.307 -12.937 -30.227 1.00 82.25 452 SER A C 1
ATOM 3543 O O . SER A 1 452 ? -31.132 -14.156 -30.141 1.00 82.25 452 SER A O 1
ATOM 3545 N N . LYS A 1 453 ? -31.885 -12.390 -31.303 1.00 82.56 453 LYS A N 1
ATOM 3546 C CA . LYS A 1 453 ? -32.474 -13.167 -32.401 1.00 82.56 453 LYS A CA 1
ATOM 3547 C C . LYS A 1 453 ? -31.466 -14.053 -33.132 1.00 82.56 453 LYS A C 1
ATOM 3549 O O . LYS A 1 453 ? -31.789 -15.193 -33.484 1.00 82.56 453 LYS A O 1
ATOM 3554 N N . ASP A 1 454 ? -30.259 -13.557 -33.380 1.00 77.06 454 ASP A N 1
ATOM 3555 C CA . ASP A 1 454 ? -29.210 -14.324 -34.054 1.00 77.06 454 ASP A CA 1
ATOM 3556 C C . ASP A 1 454 ? -28.681 -15.475 -33.190 1.00 77.06 454 ASP A C 1
ATOM 3558 O O . ASP A 1 454 ? -28.417 -16.562 -33.723 1.00 77.06 454 ASP A O 1
ATOM 3562 N N . LEU A 1 455 ? -28.651 -15.283 -31.868 1.00 75.31 455 LEU A N 1
ATOM 3563 C CA . LEU A 1 455 ? -28.341 -16.302 -30.863 1.00 75.31 455 LEU A CA 1
ATOM 3564 C C . LEU A 1 455 ? -29.485 -17.302 -30.623 1.00 75.31 455 LEU A C 1
ATOM 3566 O O . LEU A 1 455 ? -29.297 -18.307 -29.942 1.00 75.31 455 LEU A O 1
ATOM 3570 N N . GLY A 1 456 ? -30.660 -17.082 -31.219 1.00 76.94 456 GLY A N 1
ATOM 3571 C CA . GLY A 1 456 ? -31.839 -17.930 -31.019 1.00 76.94 456 GLY A CA 1
ATOM 3572 C C . GLY A 1 456 ? -32.603 -17.630 -29.729 1.00 76.94 456 GLY A C 1
ATOM 3573 O O . GLY A 1 456 ? -33.493 -18.398 -29.356 1.00 76.94 456 GLY A O 1
ATOM 3574 N N . HIS A 1 457 ? -32.283 -16.516 -29.078 1.00 77.31 457 HIS A N 1
ATOM 3575 C CA . HIS A 1 457 ? -33.092 -15.915 -28.036 1.00 77.31 457 HIS A CA 1
ATOM 3576 C C . HIS A 1 457 ? -34.197 -15.056 -28.673 1.00 77.31 457 HIS A C 1
ATOM 3578 O O . HIS A 1 457 ? -34.091 -14.582 -29.805 1.00 77.31 457 HIS A O 1
ATOM 3584 N N . TYR A 1 458 ? -35.305 -14.900 -27.957 1.00 79.44 458 TYR A N 1
ATOM 3585 C CA . TYR A 1 458 ? -36.397 -14.003 -28.340 1.00 79.44 458 TYR A CA 1
ATOM 3586 C C . TYR A 1 458 ? -36.632 -13.006 -27.207 1.00 79.44 458 TYR A C 1
ATOM 3588 O O . TYR A 1 458 ? -37.763 -12.868 -26.731 1.00 79.44 458 TYR A O 1
ATOM 3596 N N . ASP A 1 459 ? -35.549 -12.396 -26.720 1.00 84.50 459 ASP A N 1
ATOM 3597 C CA . ASP A 1 459 ? -35.660 -11.308 -25.757 1.00 84.50 459 ASP A CA 1
ATOM 3598 C C . ASP A 1 459 ? -36.178 -10.063 -26.479 1.00 84.50 459 ASP A C 1
ATOM 3600 O O . ASP A 1 459 ? -35.651 -9.668 -27.518 1.00 84.50 459 ASP A O 1
ATOM 3604 N N . ASP A 1 460 ? -37.237 -9.486 -25.927 1.00 86.62 460 ASP A N 1
ATOM 3605 C CA . ASP A 1 460 ? -37.839 -8.237 -26.383 1.00 86.62 460 ASP A CA 1
ATOM 3606 C C . ASP A 1 460 ? -37.162 -7.112 -25.594 1.00 86.62 460 ASP A C 1
ATOM 3608 O O . ASP A 1 460 ? -37.512 -6.838 -24.441 1.00 86.62 460 ASP A O 1
ATOM 3612 N N . TRP A 1 461 ? -36.075 -6.574 -26.146 1.00 92.38 461 TRP A N 1
ATOM 3613 C CA . TRP A 1 461 ? -35.361 -5.464 -25.524 1.00 92.38 461 TRP A CA 1
ATOM 3614 C C . TRP A 1 461 ? -36.203 -4.207 -25.672 1.00 92.38 461 TRP A C 1
ATOM 3616 O O . TRP A 1 461 ? -36.725 -3.959 -26.746 1.00 92.38 461 TRP A O 1
ATOM 3626 N N . THR A 1 462 ? -36.358 -3.438 -24.598 1.00 90.62 462 THR A N 1
ATOM 3627 C CA . THR A 1 462 ? -37.226 -2.261 -24.617 1.00 90.62 462 THR A CA 1
ATOM 3628 C C . THR A 1 462 ? -36.652 -1.106 -23.804 1.00 90.62 462 THR A C 1
ATOM 3630 O O . THR A 1 462 ? -35.967 -1.289 -22.785 1.00 90.62 462 THR A O 1
ATOM 3633 N N . THR A 1 463 ? -36.939 0.103 -24.277 1.00 85.94 463 THR A N 1
ATOM 3634 C CA . THR A 1 463 ? -36.760 1.374 -23.568 1.00 85.94 463 THR A CA 1
ATOM 3635 C C . THR A 1 463 ? -37.978 1.783 -22.739 1.00 85.94 463 THR A C 1
ATOM 3637 O O . THR A 1 463 ? -37.897 2.785 -22.028 1.00 85.94 463 THR A O 1
ATOM 3640 N N . ASP A 1 464 ? -39.082 1.034 -22.803 1.00 84.81 464 ASP A N 1
ATOM 3641 C CA . ASP A 1 464 ? -40.353 1.419 -22.194 1.00 84.81 464 ASP A CA 1
ATOM 3642 C C . ASP A 1 464 ? -40.246 1.531 -20.669 1.00 84.81 464 ASP A C 1
ATOM 3644 O O . ASP A 1 464 ? -39.817 0.608 -19.967 1.00 84.81 464 ASP A O 1
ATOM 3648 N N . ASP A 1 465 ? -40.718 2.661 -20.140 1.00 73.00 465 ASP A N 1
ATOM 3649 C CA . ASP A 1 465 ? -40.694 2.972 -18.707 1.00 73.00 465 ASP A CA 1
ATOM 3650 C C . ASP A 1 465 ? -41.460 1.942 -17.859 1.00 73.00 465 ASP A C 1
ATOM 3652 O O . ASP A 1 465 ? -41.146 1.756 -16.685 1.00 73.00 465 ASP A O 1
ATOM 3656 N N . ASP A 1 466 ? -42.428 1.227 -18.436 1.00 75.38 466 ASP A N 1
ATOM 3657 C CA . ASP A 1 466 ? -43.188 0.187 -17.737 1.00 75.38 466 ASP A CA 1
ATOM 3658 C C . ASP A 1 466 ? -42.356 -1.089 -17.510 1.00 75.38 466 ASP A C 1
ATOM 3660 O O . ASP A 1 466 ? -42.466 -1.721 -16.457 1.00 75.38 466 ASP A O 1
ATOM 3664 N N . ALA A 1 467 ? -41.475 -1.435 -18.456 1.00 75.06 467 ALA A N 1
ATOM 3665 C CA . ALA A 1 467 ? -40.549 -2.564 -18.349 1.00 75.06 467 ALA A CA 1
ATOM 3666 C C . ALA A 1 467 ? -39.253 -2.182 -17.611 1.00 75.06 467 ALA A C 1
ATOM 3668 O O . ALA A 1 467 ? -38.659 -2.997 -16.905 1.00 75.06 467 ALA A O 1
ATOM 3669 N N . CYS A 1 468 ? -38.833 -0.920 -17.724 1.00 80.69 468 CYS A N 1
ATOM 3670 C CA . CYS A 1 468 ? -37.641 -0.372 -17.077 1.00 80.69 468 CYS A CA 1
ATOM 3671 C C . CYS A 1 468 ? -37.905 0.272 -15.701 1.00 80.69 468 CYS A C 1
ATOM 3673 O O . CYS A 1 468 ? -36.968 0.643 -14.986 1.00 80.69 468 CYS A O 1
ATOM 3675 N N . GLY A 1 469 ? -39.168 0.406 -15.293 1.00 65.25 469 GLY A N 1
ATOM 3676 C CA . GLY A 1 469 ? -39.585 1.239 -14.162 1.00 65.25 469 GLY A CA 1
ATOM 3677 C C . GLY A 1 469 ? -39.121 0.759 -12.789 1.00 65.25 469 GLY A C 1
ATOM 3678 O O . GLY A 1 469 ? -38.953 1.575 -11.882 1.00 65.25 469 GLY A O 1
ATOM 3679 N N . GLU A 1 470 ? -38.859 -0.538 -12.607 1.00 58.94 470 GLU A N 1
ATOM 3680 C CA . GLU A 1 470 ? -38.277 -1.058 -11.358 1.00 58.94 470 GLU A CA 1
ATOM 3681 C C . GLU A 1 470 ? -36.837 -0.571 -11.140 1.00 58.94 470 GLU A C 1
ATOM 3683 O O . GLU A 1 470 ? -36.437 -0.294 -10.006 1.00 58.94 470 GLU A O 1
ATOM 3688 N N . TRP A 1 471 ? -36.078 -0.391 -12.224 1.00 56.69 471 TRP A N 1
ATOM 3689 C CA . TRP A 1 471 ? -34.718 0.140 -12.171 1.00 56.69 471 TRP A CA 1
ATOM 3690 C C . TRP A 1 471 ? -34.716 1.634 -11.818 1.00 56.69 471 TRP A C 1
ATOM 3692 O O . TRP A 1 471 ? -33.934 2.074 -10.976 1.00 56.69 471 TRP A O 1
ATOM 3702 N N . VAL A 1 472 ? -35.657 2.404 -12.376 1.00 53.16 472 VAL A N 1
ATOM 3703 C CA . VAL A 1 472 ? -35.826 3.837 -12.071 1.00 53.16 472 VAL A CA 1
ATOM 3704 C C . VAL A 1 472 ? -36.264 4.053 -10.613 1.00 53.16 472 VAL A C 1
ATOM 3706 O O . VAL A 1 472 ? -35.727 4.927 -9.932 1.00 53.16 472 VAL A O 1
ATOM 3709 N N . LYS A 1 473 ? -37.165 3.211 -10.086 1.00 51.84 473 LYS A N 1
ATOM 3710 C CA . LYS A 1 473 ? -37.666 3.298 -8.697 1.00 51.84 473 LYS A CA 1
ATOM 3711 C C . LYS A 1 473 ? -36.611 2.984 -7.632 1.00 51.84 473 LYS A C 1
ATOM 3713 O O . LYS A 1 473 ? -36.679 3.541 -6.539 1.00 51.84 473 LYS A O 1
ATOM 3718 N N . ARG A 1 474 ? -35.605 2.149 -7.927 1.00 46.81 474 ARG A N 1
ATOM 3719 C CA . ARG A 1 474 ? -34.489 1.878 -6.994 1.00 46.81 474 ARG A CA 1
ATOM 3720 C C . ARG A 1 474 ? -33.590 3.092 -6.746 1.00 46.81 474 ARG A C 1
ATOM 3722 O O . ARG A 1 474 ? -32.862 3.097 -5.761 1.00 46.81 474 ARG A O 1
ATOM 3729 N N . ARG A 1 475 ? -33.660 4.125 -7.592 1.00 39.78 475 ARG A N 1
ATOM 3730 C CA . ARG A 1 475 ? -32.849 5.345 -7.468 1.00 39.78 475 ARG A CA 1
ATOM 3731 C C . ARG A 1 475 ? -33.598 6.528 -6.839 1.00 39.78 475 ARG A C 1
ATOM 3733 O O . ARG A 1 475 ? -32.953 7.489 -6.445 1.00 39.78 475 ARG A O 1
ATOM 3740 N N . SER A 1 476 ? -34.930 6.467 -6.734 1.00 40.47 476 SER A N 1
ATOM 3741 C CA . SER A 1 476 ? -35.780 7.607 -6.347 1.00 40.47 476 SER A CA 1
ATOM 3742 C C . SER A 1 476 ? -36.296 7.594 -4.899 1.00 40.47 476 SER A C 1
ATOM 3744 O O . SER A 1 476 ? -37.119 8.435 -4.554 1.00 40.47 476 SER A O 1
ATOM 3746 N N . ASN A 1 477 ? -35.867 6.655 -4.051 1.00 32.28 477 ASN A N 1
ATOM 3747 C CA . ASN A 1 477 ? -36.366 6.512 -2.674 1.00 32.28 477 ASN A CA 1
ATOM 3748 C C . ASN A 1 477 ? -35.454 7.163 -1.624 1.00 32.28 477 ASN A C 1
ATOM 3750 O O . ASN A 1 477 ? -35.167 6.550 -0.598 1.00 32.28 477 ASN A O 1
ATOM 3754 N N . ASP A 1 478 ? -35.035 8.408 -1.845 1.00 35.91 478 ASP A N 1
ATOM 3755 C CA . ASP A 1 478 ? -34.467 9.201 -0.758 1.00 35.91 478 ASP A CA 1
ATOM 3756 C C . ASP A 1 478 ? -35.054 10.614 -0.729 1.00 35.91 478 ASP A C 1
ATOM 3758 O O . ASP A 1 478 ? -35.138 11.295 -1.750 1.00 35.91 478 ASP A O 1
ATOM 3762 N N . THR A 1 479 ? -35.424 11.029 0.483 1.00 32.19 479 THR A N 1
ATOM 3763 C CA . THR A 1 479 ? -35.958 12.325 0.943 1.00 32.19 479 THR A CA 1
ATOM 3764 C C . THR A 1 479 ? -37.479 12.556 0.990 1.00 32.19 479 THR A C 1
ATOM 3766 O O . THR A 1 479 ? -38.219 12.558 0.009 1.00 32.19 479 THR A O 1
ATOM 3769 N N . SER A 1 480 ? -37.934 12.860 2.212 1.00 31.45 480 SER A N 1
ATOM 3770 C CA . SER A 1 480 ? -39.245 13.415 2.543 1.00 31.45 480 SER A CA 1
ATOM 3771 C C . SER A 1 480 ? -39.110 14.550 3.571 1.00 31.45 480 SER A C 1
ATOM 3773 O O . SER A 1 480 ? -38.462 14.348 4.596 1.00 31.45 480 SER A O 1
ATOM 3775 N N . ALA A 1 481 ? -39.848 15.648 3.323 1.00 29.34 481 ALA A N 1
ATOM 3776 C CA . ALA A 1 481 ? -40.246 16.766 4.212 1.00 29.34 481 ALA A CA 1
ATOM 3777 C C . ALA A 1 481 ? -39.149 17.804 4.593 1.00 29.34 481 ALA A C 1
ATOM 3779 O O . ALA A 1 481 ? -38.022 17.431 4.866 1.00 29.34 481 ALA A O 1
ATOM 3780 N N . ALA A 1 482 ? -39.372 19.128 4.687 1.00 27.06 482 ALA A N 1
ATOM 3781 C CA . ALA A 1 482 ? -40.577 19.962 4.786 1.00 27.06 482 ALA A CA 1
ATOM 3782 C C . ALA A 1 482 ? -40.316 21.428 4.325 1.00 27.06 482 ALA A C 1
ATOM 3784 O O . ALA A 1 482 ? -39.189 21.909 4.339 1.00 27.06 482 ALA A O 1
ATOM 3785 N N . LYS A 1 483 ? -41.396 22.153 3.989 1.00 33.00 483 LYS A N 1
ATOM 3786 C CA . LYS A 1 483 ? -41.449 23.561 3.530 1.00 33.00 483 LYS A CA 1
ATOM 3787 C C . LYS A 1 483 ? -40.932 24.600 4.546 1.00 33.00 483 LYS A C 1
ATOM 3789 O O . LYS A 1 483 ? -41.408 24.599 5.683 1.00 33.00 483 LYS A O 1
ATOM 3794 N N . ARG A 1 484 ? -40.188 25.615 4.071 1.00 26.28 484 ARG A N 1
ATOM 3795 C CA . ARG A 1 484 ? -40.409 27.055 4.361 1.00 26.28 484 ARG A CA 1
ATOM 3796 C C . ARG A 1 484 ? -39.639 27.974 3.395 1.00 26.28 484 ARG A C 1
ATOM 3798 O O . ARG A 1 484 ? -38.599 27.616 2.874 1.00 26.28 484 ARG A O 1
ATOM 3805 N N . ASP A 1 485 ? -40.261 29.129 3.196 1.00 39.59 485 ASP A N 1
ATOM 3806 C CA . ASP A 1 485 ? -40.017 30.259 2.292 1.00 39.59 485 ASP A CA 1
ATOM 3807 C C . ASP A 1 485 ? -38.584 30.846 2.323 1.00 39.59 485 ASP A C 1
ATOM 3809 O O . ASP A 1 485 ? -38.031 30.957 3.418 1.00 39.59 485 ASP A O 1
ATOM 3813 N N . VAL A 1 486 ? -38.049 31.264 1.152 1.00 31.77 486 VAL A N 1
ATOM 3814 C CA . VAL A 1 486 ? -37.161 32.434 0.867 1.00 31.77 486 VAL A CA 1
ATOM 3815 C C . VAL A 1 486 ? -36.257 32.215 -0.377 1.00 31.77 486 VAL A C 1
ATOM 3817 O O . VAL A 1 486 ? -35.469 31.287 -0.430 1.00 31.77 486 VAL A O 1
ATOM 3820 N N . ARG A 1 487 ? -36.365 33.149 -1.345 1.00 44.16 487 ARG A N 1
ATOM 3821 C CA . ARG A 1 487 ? -35.414 33.586 -2.411 1.00 44.16 487 ARG A CA 1
ATOM 3822 C C . ARG A 1 487 ? -34.327 32.589 -2.886 1.00 44.16 487 ARG A C 1
ATOM 3824 O O . ARG A 1 487 ? -33.228 32.598 -2.342 1.00 44.16 487 ARG A O 1
ATOM 3831 N N . ASN A 1 488 ? -34.564 31.909 -4.016 1.00 42.56 488 ASN A N 1
ATOM 3832 C CA . ASN A 1 488 ? -33.577 31.028 -4.664 1.00 42.56 488 ASN A CA 1
ATOM 3833 C C . ASN A 1 488 ? -33.119 31.531 -6.049 1.00 42.56 488 ASN A C 1
ATOM 3835 O O . ASN A 1 488 ? -33.925 31.994 -6.861 1.00 42.56 488 ASN A O 1
ATOM 3839 N N . VAL A 1 489 ? -31.818 31.389 -6.327 1.00 54.69 489 VAL A N 1
ATOM 3840 C CA . VAL A 1 489 ? -31.208 31.438 -7.670 1.00 54.69 489 VAL A CA 1
ATOM 3841 C C . VAL A 1 489 ? -30.879 29.998 -8.076 1.00 54.69 489 VAL A C 1
ATOM 3843 O O . VAL A 1 489 ? -30.367 29.230 -7.267 1.00 54.69 489 VAL A O 1
ATOM 3846 N N . CYS A 1 490 ? -31.195 29.619 -9.318 1.00 66.81 490 CYS A N 1
ATOM 3847 C CA . CYS A 1 490 ? -31.063 28.238 -9.797 1.00 66.81 490 CYS A CA 1
ATOM 3848 C C . CYS A 1 490 ? -29.583 27.846 -9.954 1.00 66.81 490 CYS A C 1
ATOM 3850 O O . CYS A 1 490 ? -28.896 28.399 -10.821 1.00 66.81 490 CYS A O 1
ATOM 3852 N N . SER A 1 491 ? -29.100 26.908 -9.133 1.00 60.19 491 SER A N 1
ATOM 3853 C CA . SER A 1 491 ? -27.694 26.487 -9.112 1.00 60.19 491 SER A CA 1
ATOM 3854 C C . SER A 1 491 ? -27.330 25.791 -10.422 1.00 60.19 491 SER A C 1
ATOM 3856 O O . SER A 1 491 ? -26.359 26.166 -11.074 1.00 60.19 491 SER A O 1
ATOM 3858 N N . LEU A 1 492 ? -28.174 24.863 -10.876 1.00 57.81 492 LEU A N 1
ATOM 3859 C CA . LEU A 1 492 ? -27.894 23.992 -12.011 1.00 57.81 492 LEU A CA 1
ATOM 3860 C C . LEU A 1 492 ? -27.728 24.760 -13.329 1.00 57.81 492 LEU A C 1
ATOM 3862 O O . LEU A 1 492 ? -26.800 24.495 -14.088 1.00 57.81 492 LEU A O 1
ATOM 3866 N N . GLU A 1 493 ? -28.582 25.753 -13.597 1.00 62.38 493 GLU A N 1
ATOM 3867 C CA . GLU A 1 493 ? -28.493 26.540 -14.837 1.00 62.38 493 GLU A CA 1
ATOM 3868 C C . GLU A 1 493 ? -27.345 27.561 -14.782 1.00 62.38 493 GLU A C 1
ATOM 3870 O O . GLU A 1 493 ? -26.700 27.819 -15.801 1.00 62.38 493 GLU A O 1
ATOM 3875 N N . ALA A 1 494 ? -27.030 28.099 -13.596 1.00 58.19 494 ALA A N 1
ATOM 3876 C CA . ALA A 1 494 ? -25.842 28.927 -13.403 1.00 58.19 494 ALA A CA 1
ATOM 3877 C C . ALA A 1 494 ? -24.563 28.111 -13.647 1.00 58.19 494 ALA A C 1
ATOM 3879 O O . ALA A 1 494 ? -23.697 28.559 -14.395 1.00 58.19 494 ALA A O 1
ATOM 3880 N N . HIS A 1 495 ? -24.488 26.885 -13.123 1.00 63.38 495 HIS A N 1
ATOM 3881 C CA . HIS A 1 495 ? -23.389 25.953 -13.381 1.00 63.38 495 HIS A CA 1
ATOM 3882 C C . HIS A 1 495 ? -23.314 25.549 -14.856 1.00 63.38 495 HIS A C 1
ATOM 3884 O O . HIS A 1 495 ? -22.234 25.575 -15.446 1.00 63.38 495 HIS A O 1
ATOM 3890 N N . ARG A 1 496 ? -24.452 25.265 -15.502 1.00 66.38 496 ARG A N 1
ATOM 3891 C CA . ARG A 1 496 ? -24.503 24.903 -16.927 1.00 66.38 496 ARG A CA 1
ATOM 3892 C C . ARG A 1 496 ? -23.997 26.017 -17.839 1.00 66.38 496 ARG A C 1
ATOM 3894 O O . ARG A 1 496 ? -23.373 25.736 -18.862 1.00 66.38 496 ARG A O 1
ATOM 3901 N N . GLU A 1 497 ? -24.277 27.276 -17.514 1.00 67.94 497 GLU A N 1
ATOM 3902 C CA . GLU A 1 497 ? -23.854 28.409 -18.341 1.00 67.94 497 GLU A CA 1
ATOM 3903 C C . GLU A 1 497 ? -22.457 28.935 -17.976 1.00 67.94 497 GLU A C 1
ATOM 3905 O O . GLU A 1 497 ? -21.724 29.353 -18.874 1.00 67.94 497 GLU A O 1
ATOM 3910 N N . LEU A 1 498 ? -22.047 28.881 -16.703 1.00 55.62 498 LEU A N 1
ATOM 3911 C CA . LEU A 1 498 ? -20.735 29.356 -16.240 1.00 55.62 498 LEU A CA 1
ATOM 3912 C C . LEU A 1 498 ? -19.625 28.310 -16.383 1.00 55.62 498 LEU A C 1
ATOM 3914 O O . LEU A 1 498 ? -18.508 28.681 -16.752 1.00 55.62 498 LEU A O 1
ATOM 3918 N N . GLY A 1 499 ? -19.929 27.020 -16.213 1.00 56.59 499 GLY A N 1
ATOM 3919 C CA . GLY A 1 499 ? -18.975 25.919 -16.406 1.00 56.59 499 GLY A CA 1
ATOM 3920 C C . GLY A 1 499 ? -18.404 25.866 -17.830 1.00 56.59 499 GLY A C 1
ATOM 3921 O O . GLY A 1 499 ? -17.272 25.442 -18.044 1.00 56.59 499 GLY A O 1
ATOM 3922 N N . LYS A 1 500 ? -19.119 26.434 -18.815 1.00 63.22 500 LYS A N 1
ATOM 3923 C CA . LYS A 1 500 ? -18.621 26.628 -20.193 1.00 63.22 500 LYS A CA 1
ATOM 3924 C C . LYS A 1 500 ? -17.418 27.573 -20.292 1.00 63.22 500 LYS A C 1
ATOM 3926 O O . LYS A 1 500 ? -16.739 27.577 -21.319 1.00 63.22 500 LYS A O 1
ATOM 3931 N N . TYR A 1 501 ? -17.191 28.410 -19.282 1.00 54.84 501 TYR A N 1
ATOM 3932 C CA . TYR A 1 501 ? -16.145 29.433 -19.280 1.00 54.84 501 TYR A CA 1
ATOM 3933 C C . TYR A 1 501 ? -15.083 29.212 -18.199 1.00 54.84 501 TYR A C 1
ATOM 3935 O O . TYR A 1 501 ? -13.949 29.627 -18.422 1.00 54.84 501 TYR A O 1
ATOM 3943 N N . TRP A 1 502 ? -15.431 28.582 -17.072 1.00 54.69 502 TRP A N 1
ATOM 3944 C CA . TRP A 1 502 ? -14.577 28.548 -15.875 1.00 54.69 502 TRP A CA 1
ATOM 3945 C C . TRP A 1 502 ? -14.173 27.146 -15.401 1.00 54.69 502 TRP A C 1
ATOM 3947 O O . TRP A 1 502 ? -13.472 27.041 -14.406 1.00 54.69 502 TRP A O 1
ATOM 3957 N N . GLY A 1 503 ? -14.513 26.083 -16.137 1.00 60.56 503 GLY A N 1
ATOM 3958 C CA . GLY A 1 503 ? -14.060 24.731 -15.798 1.00 60.56 503 GLY A CA 1
ATOM 3959 C C . GLY A 1 503 ? -15.006 24.008 -14.841 1.00 60.56 503 GLY A C 1
ATOM 3960 O O . GLY A 1 503 ? -16.220 24.080 -15.030 1.00 60.56 503 GLY A O 1
ATOM 3961 N N . ASN A 1 504 ? -14.459 23.225 -13.904 1.00 56.03 504 ASN A N 1
ATOM 3962 C CA . ASN A 1 504 ? -15.227 22.233 -13.148 1.00 56.03 504 ASN A CA 1
ATOM 3963 C C . ASN A 1 504 ? -16.291 22.866 -12.219 1.00 56.03 504 ASN A C 1
ATOM 3965 O O . ASN A 1 504 ? -16.386 24.085 -12.047 1.00 56.03 504 ASN A O 1
ATOM 3969 N N . MET A 1 505 ? -17.134 22.001 -11.656 1.00 55.81 505 MET A N 1
ATOM 3970 C CA . MET A 1 505 ? -18.281 22.395 -10.840 1.00 55.81 505 MET A CA 1
ATOM 3971 C C . MET A 1 505 ? -17.862 23.144 -9.560 1.00 55.81 505 MET A C 1
ATOM 3973 O O . MET A 1 505 ? -18.466 24.167 -9.249 1.00 55.81 505 MET A O 1
ATOM 3977 N N . ASP A 1 506 ? -16.770 22.728 -8.915 1.00 61.19 506 ASP A N 1
ATOM 3978 C CA . ASP A 1 506 ? -16.284 23.282 -7.642 1.00 61.19 506 ASP A CA 1
ATOM 3979 C C . ASP A 1 506 ? -15.747 24.721 -7.779 1.00 61.19 506 ASP A C 1
ATOM 3981 O O . ASP A 1 506 ? -15.972 25.576 -6.913 1.00 61.19 506 ASP A O 1
ATOM 3985 N N . ASP A 1 507 ? -15.077 25.023 -8.896 1.00 59.81 507 ASP A N 1
ATOM 3986 C CA . ASP A 1 507 ? -14.568 26.368 -9.201 1.00 59.81 507 ASP A CA 1
ATOM 3987 C C . ASP A 1 507 ? -15.715 27.344 -9.500 1.00 59.81 507 ASP A C 1
ATOM 3989 O O . ASP A 1 507 ? -15.698 28.516 -9.103 1.00 59.81 507 ASP A O 1
ATOM 3993 N N . THR A 1 508 ? -16.751 26.843 -10.177 1.00 61.34 508 THR A N 1
ATOM 3994 C CA . THR A 1 508 ? -17.954 27.614 -10.503 1.00 61.34 508 THR A CA 1
ATOM 3995 C C . THR A 1 508 ? -18.773 27.907 -9.247 1.00 61.34 508 THR A C 1
ATOM 3997 O O . THR A 1 508 ? -19.229 29.038 -9.061 1.00 61.34 508 THR A O 1
ATOM 4000 N N . GLU A 1 509 ? -18.903 26.930 -8.353 1.00 61.59 509 GLU A N 1
ATOM 4001 C CA . GLU A 1 509 ? -19.601 27.071 -7.077 1.00 61.59 509 GLU A CA 1
ATOM 4002 C C . GLU A 1 509 ? -18.873 28.046 -6.140 1.00 61.59 509 GLU A C 1
ATOM 4004 O O . GLU A 1 509 ? -19.485 28.949 -5.565 1.00 61.59 509 GLU A O 1
ATOM 4009 N N . SER A 1 510 ? -17.543 27.950 -6.065 1.00 62.34 510 SER A N 1
ATOM 4010 C CA . SER A 1 510 ? -16.704 28.869 -5.286 1.00 62.34 510 SER A CA 1
ATOM 4011 C C . SER A 1 510 ? -16.839 30.321 -5.758 1.00 62.34 510 SER A C 1
ATOM 4013 O O . SER A 1 510 ? -16.943 31.242 -4.943 1.00 62.34 510 SER A O 1
ATOM 4015 N N . LEU A 1 511 ? -16.895 30.542 -7.075 1.00 58.06 511 LEU A N 1
ATOM 4016 C CA . LEU A 1 511 ? -17.105 31.866 -7.661 1.00 58.06 511 LEU A CA 1
ATOM 4017 C C . LEU A 1 511 ? -18.522 32.395 -7.391 1.00 58.06 511 LEU A C 1
ATOM 4019 O O . LEU A 1 511 ? -18.691 33.572 -7.066 1.00 58.06 511 LEU A O 1
ATOM 4023 N N . LEU A 1 512 ? -19.541 31.541 -7.504 1.00 59.44 512 LEU A N 1
ATOM 4024 C CA . LEU A 1 512 ? -20.932 31.906 -7.223 1.00 59.44 512 LEU A CA 1
ATOM 4025 C C . LEU A 1 512 ? -21.130 32.288 -5.751 1.00 59.44 512 LEU A C 1
ATOM 4027 O O . LEU A 1 512 ? -21.747 33.320 -5.475 1.00 59.44 512 LEU A O 1
ATOM 4031 N N . ASN A 1 513 ? -20.527 31.537 -4.831 1.00 59.28 513 ASN A N 1
ATOM 4032 C CA . ASN A 1 513 ? -20.538 31.823 -3.396 1.00 59.28 513 ASN A CA 1
ATOM 4033 C C . ASN A 1 513 ? -19.782 33.116 -3.049 1.00 59.28 513 ASN A C 1
ATOM 4035 O O . ASN A 1 513 ? -20.195 33.855 -2.157 1.00 59.28 513 ASN A O 1
ATOM 4039 N N . ALA A 1 514 ? -18.711 33.445 -3.778 1.00 59.06 514 ALA A N 1
ATOM 4040 C CA . ALA A 1 514 ? -17.982 34.700 -3.590 1.00 59.06 514 ALA A CA 1
ATOM 4041 C C . ALA A 1 514 ? -18.766 35.935 -4.074 1.00 59.06 514 ALA A C 1
ATOM 4043 O O . ALA A 1 514 ? -18.632 37.019 -3.503 1.00 59.06 514 ALA A O 1
ATOM 4044 N N . ILE A 1 515 ? -19.575 35.792 -5.129 1.00 50.69 515 ILE A N 1
ATOM 4045 C CA . ILE A 1 515 ? -20.356 36.895 -5.713 1.00 50.69 515 ILE A CA 1
ATOM 4046 C C . ILE A 1 515 ? -21.685 37.093 -4.969 1.00 50.69 515 ILE A C 1
ATOM 4048 O O . ILE A 1 515 ? -22.146 38.229 -4.830 1.00 50.69 515 ILE A O 1
ATOM 4052 N N . PHE A 1 516 ? -22.289 36.013 -4.466 1.00 57.72 516 PHE A N 1
ATOM 4053 C CA . PHE A 1 516 ? -23.590 36.030 -3.794 1.00 57.72 516 PHE A CA 1
ATOM 4054 C C . PHE A 1 516 ? -23.536 35.334 -2.422 1.00 57.72 516 PHE A C 1
ATOM 4056 O O . PHE A 1 516 ? -24.207 34.321 -2.226 1.00 57.72 516 PHE A O 1
ATOM 4063 N N . PRO A 1 517 ? -22.792 35.889 -1.447 1.00 51.22 517 PRO A N 1
ATOM 4064 C CA . PRO A 1 517 ? -22.498 35.214 -0.177 1.00 51.22 517 PRO A CA 1
ATOM 4065 C C . PRO A 1 517 ? -23.726 34.923 0.702 1.00 51.22 517 PRO A C 1
ATOM 4067 O O . PRO A 1 517 ? -23.647 34.080 1.588 1.00 51.22 517 PRO A O 1
ATOM 4070 N N . ASP A 1 518 ? -24.861 35.584 0.442 1.00 48.09 518 ASP A N 1
ATOM 4071 C CA . ASP A 1 518 ? -26.100 35.452 1.223 1.00 48.09 518 ASP A CA 1
ATOM 4072 C C . ASP A 1 518 ? -27.239 34.728 0.464 1.00 48.09 518 ASP A C 1
ATOM 4074 O O . ASP A 1 518 ? -28.408 34.845 0.842 1.00 48.09 518 ASP A O 1
ATOM 4078 N N . SER A 1 519 ? -26.945 34.036 -0.646 1.00 53.56 519 SER A N 1
ATOM 4079 C CA . SER A 1 519 ? -27.960 33.335 -1.458 1.00 53.56 519 SER A CA 1
ATOM 4080 C C . SER A 1 519 ? -27.973 31.827 -1.201 1.00 53.56 519 SER A C 1
ATOM 4082 O O . SER A 1 519 ? -26.918 31.215 -1.081 1.00 53.56 519 SER A O 1
ATOM 4084 N N . TYR A 1 520 ? -29.167 31.222 -1.164 1.00 50.88 520 TYR A N 1
ATOM 4085 C CA . TYR A 1 520 ? -29.326 29.765 -1.162 1.00 50.88 520 TYR A CA 1
ATOM 4086 C C . TYR A 1 520 ? -29.486 29.262 -2.603 1.00 50.88 520 TYR A C 1
ATOM 4088 O O . TYR A 1 520 ? -30.281 29.788 -3.389 1.00 50.88 520 TYR A O 1
ATOM 4096 N N . PHE A 1 521 ? -28.691 28.256 -2.948 1.00 57.72 521 PHE A N 1
ATOM 4097 C CA . PHE A 1 521 ? -28.669 27.597 -4.248 1.00 57.72 521 PHE A CA 1
ATOM 4098 C C . PHE A 1 521 ? -29.477 26.296 -4.132 1.00 57.72 521 PHE A C 1
ATOM 4100 O O . PHE A 1 521 ? -29.233 25.509 -3.223 1.00 57.72 521 PHE A O 1
ATOM 4107 N N . THR A 1 522 ? -30.487 26.110 -4.990 1.00 58.59 522 THR A N 1
ATOM 4108 C CA . THR A 1 522 ? -31.285 24.868 -5.046 1.00 58.59 522 THR A CA 1
ATOM 4109 C C . THR A 1 522 ? -30.949 24.085 -6.309 1.00 58.59 522 THR A C 1
ATOM 4111 O O . THR A 1 522 ? -30.818 24.674 -7.389 1.00 58.59 522 THR A O 1
ATOM 4114 N N . ASP A 1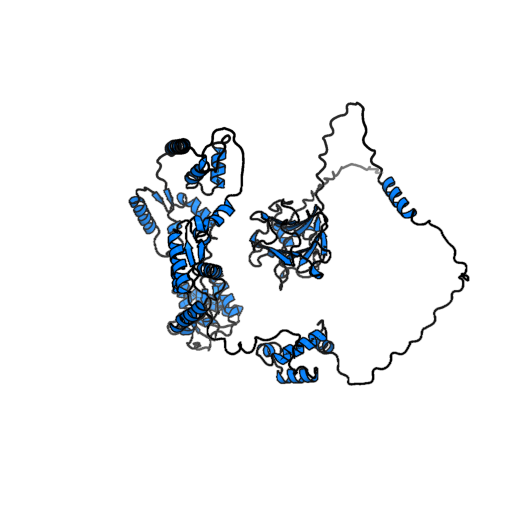 523 ? -30.838 22.766 -6.152 1.00 57.34 523 ASP A N 1
ATOM 4115 C CA . ASP A 1 523 ? -30.468 21.807 -7.198 1.00 57.34 523 ASP A CA 1
ATOM 4116 C C . ASP A 1 523 ? -31.706 21.117 -7.807 1.00 57.34 523 ASP A C 1
ATOM 4118 O O . ASP A 1 523 ? -31.603 20.341 -8.757 1.00 57.34 523 ASP A O 1
ATOM 4122 N N . GLY A 1 524 ? -32.899 21.398 -7.269 1.00 58.22 524 GLY A N 1
ATOM 4123 C CA . GLY A 1 524 ? -34.158 20.824 -7.731 1.00 58.22 524 GLY A CA 1
ATOM 4124 C C . GLY A 1 524 ? -34.674 21.505 -8.999 1.00 58.22 524 GLY A C 1
ATOM 4125 O O . GLY A 1 524 ? -35.146 22.639 -8.955 1.00 58.22 524 GLY A O 1
ATOM 4126 N N . GLU A 1 525 ? -34.671 20.788 -10.126 1.00 53.00 525 GLU A N 1
ATOM 4127 C CA . GLU A 1 525 ? -35.147 21.286 -11.430 1.00 53.00 525 GLU A CA 1
ATOM 4128 C C . GLU A 1 525 ? -36.620 21.762 -11.389 1.00 53.00 525 GLU A C 1
ATOM 4130 O O . GLU A 1 525 ? -37.008 22.678 -12.113 1.00 53.00 525 GLU A O 1
ATOM 4135 N N . SER A 1 526 ? -37.432 21.210 -10.477 1.00 54.25 526 SER A N 1
ATOM 4136 C CA . SER A 1 526 ? -38.831 21.606 -10.256 1.00 54.25 526 SER A CA 1
ATOM 4137 C C . SER A 1 526 ? -39.024 22.893 -9.442 1.00 54.25 526 SER A C 1
ATOM 4139 O O . SER A 1 526 ? -40.151 23.377 -9.346 1.00 54.25 526 SER A O 1
ATOM 4141 N N . GLU A 1 527 ? -37.971 23.444 -8.831 1.00 55.16 527 GLU A N 1
ATOM 4142 C CA . GLU A 1 527 ? -38.048 24.630 -7.960 1.00 55.16 527 GLU A CA 1
ATOM 4143 C C . GLU A 1 527 ? -37.613 25.933 -8.653 1.00 55.16 527 GLU A C 1
ATOM 4145 O O . GLU A 1 527 ? -37.740 27.019 -8.083 1.00 55.16 527 GLU A O 1
ATOM 4150 N N . CYS A 1 528 ? -37.135 25.862 -9.899 1.00 62.25 528 CYS A N 1
ATOM 4151 C CA . CYS A 1 528 ? -36.676 27.032 -10.640 1.00 62.25 528 CYS A CA 1
ATOM 4152 C C . CYS A 1 528 ? -37.806 27.647 -11.485 1.00 62.25 528 CYS A C 1
ATOM 4154 O O . CYS A 1 528 ? -38.109 27.190 -12.587 1.00 62.25 528 CYS A O 1
ATOM 4156 N N . GLU A 1 529 ? -38.417 28.736 -11.003 1.00 60.53 529 GLU A N 1
ATOM 4157 C CA . GLU A 1 529 ? -39.367 29.515 -11.808 1.00 60.53 529 GLU A CA 1
ATOM 4158 C C . GLU A 1 529 ? -38.695 30.088 -13.071 1.00 60.53 529 GLU A C 1
ATOM 4160 O O . GLU A 1 529 ? -37.610 30.679 -13.025 1.00 60.53 529 GLU A O 1
ATOM 4165 N N . SER A 1 530 ? -39.385 29.985 -14.212 1.00 58.09 530 SER A N 1
ATOM 4166 C CA . SER A 1 530 ? -38.892 30.452 -15.522 1.00 58.09 530 SER A CA 1
ATOM 4167 C C . SER A 1 530 ? -38.460 31.931 -15.547 1.00 58.09 530 SER A C 1
ATOM 4169 O O . SER A 1 530 ? -37.531 32.307 -16.269 1.00 58.09 530 SER A O 1
ATOM 4171 N N . ASP A 1 531 ? -39.061 32.767 -14.697 1.00 56.88 531 ASP A N 1
ATOM 4172 C CA . ASP A 1 531 ? -38.730 34.187 -14.571 1.00 56.88 531 ASP A CA 1
ATOM 4173 C C . ASP A 1 531 ? -37.410 34.446 -13.826 1.00 56.88 531 ASP A C 1
ATOM 4175 O O . ASP A 1 531 ? -36.775 35.487 -14.035 1.00 56.88 531 ASP A O 1
ATOM 4179 N N . ALA A 1 532 ? -36.960 33.532 -12.961 1.00 57.06 532 ALA A N 1
ATOM 4180 C CA . ALA A 1 532 ? -35.642 33.618 -12.328 1.00 57.06 532 ALA A CA 1
ATOM 4181 C C . ALA A 1 532 ? -34.532 33.321 -13.350 1.00 57.06 532 ALA A C 1
ATOM 4183 O O . ALA A 1 532 ? -33.564 34.075 -13.459 1.00 57.06 532 ALA A O 1
ATOM 4184 N N . ILE A 1 533 ? -34.738 32.300 -14.188 1.00 55.06 533 ILE A N 1
ATOM 4185 C CA . ILE A 1 533 ? -33.820 31.908 -15.270 1.00 55.06 533 ILE A CA 1
ATOM 4186 C C . ILE A 1 533 ? -33.640 33.053 -16.277 1.00 55.06 533 ILE A C 1
ATOM 4188 O O . ILE A 1 533 ? -32.519 33.402 -16.659 1.00 55.06 533 ILE A O 1
ATOM 4192 N N . LYS A 1 534 ? -34.744 33.690 -16.681 1.00 63.03 534 LYS A N 1
ATOM 4193 C CA . LYS A 1 534 ? -34.718 34.795 -17.647 1.00 63.03 534 LYS A CA 1
ATOM 4194 C C . LYS A 1 534 ? -33.965 36.022 -17.119 1.00 63.03 534 LYS A C 1
ATOM 4196 O O . LYS A 1 534 ? -33.156 36.601 -17.842 1.00 63.03 534 LYS A O 1
ATOM 4201 N N . ARG A 1 535 ? -34.180 36.394 -15.851 1.00 55.88 535 ARG A N 1
ATOM 4202 C CA . ARG A 1 535 ? -33.530 37.559 -15.223 1.00 55.88 535 ARG A CA 1
ATOM 4203 C C . ARG A 1 535 ? -32.020 37.389 -15.079 1.00 55.88 535 ARG A C 1
ATOM 4205 O O . ARG A 1 535 ? -31.290 38.346 -15.339 1.00 55.88 535 ARG A O 1
ATOM 4212 N N . SER A 1 536 ? -31.554 36.186 -14.750 1.00 52.78 536 SER A N 1
ATOM 4213 C CA . SER A 1 536 ? -30.121 35.878 -14.718 1.00 52.78 536 SER A CA 1
ATOM 4214 C C . SER A 1 536 ? -29.497 36.056 -16.105 1.00 52.78 536 SER A C 1
ATOM 4216 O O . SER A 1 536 ? -28.521 36.792 -16.255 1.00 52.78 536 SER A O 1
ATOM 4218 N N . ARG A 1 537 ? -30.109 35.487 -17.152 1.00 55.34 537 ARG A N 1
ATOM 4219 C CA . ARG A 1 537 ? -29.586 35.547 -18.530 1.00 55.34 537 ARG A CA 1
ATOM 4220 C C . ARG A 1 537 ? -29.467 36.983 -19.064 1.00 55.34 537 ARG A C 1
ATOM 4222 O O . ARG A 1 537 ? -28.439 37.343 -19.641 1.00 55.34 537 ARG A O 1
ATOM 4229 N N . ASP A 1 538 ? -30.469 37.824 -18.814 1.00 58.84 538 ASP A N 1
ATOM 4230 C CA . ASP A 1 538 ? -30.482 39.228 -19.257 1.00 58.84 538 ASP A CA 1
ATOM 4231 C C . ASP A 1 538 ? -29.452 40.107 -18.525 1.00 58.84 538 ASP A C 1
ATOM 4233 O O . ASP A 1 538 ? -28.944 41.083 -19.090 1.00 58.84 538 ASP A O 1
ATOM 4237 N N . TYR A 1 539 ? -29.123 39.775 -17.274 1.00 49.78 539 TYR A N 1
ATOM 4238 C CA . TYR A 1 539 ? -28.103 40.474 -16.494 1.00 49.78 539 TYR A CA 1
ATOM 4239 C C . TYR A 1 539 ? -26.683 40.110 -16.963 1.00 49.78 539 TYR A C 1
ATOM 4241 O O . TYR A 1 539 ? -25.858 41.002 -17.171 1.00 49.78 539 TYR A O 1
ATOM 4249 N N . TYR A 1 540 ? -26.419 38.831 -17.256 1.00 54.47 540 TYR A N 1
ATOM 4250 C CA . TYR A 1 540 ? -25.111 38.363 -17.740 1.00 54.47 540 TYR A CA 1
ATOM 4251 C C . TYR A 1 540 ? -24.724 38.939 -19.107 1.00 54.47 540 TYR A C 1
ATOM 4253 O O . TYR A 1 540 ? -23.578 39.349 -19.308 1.00 54.47 540 TYR A O 1
ATOM 4261 N N . HIS A 1 541 ? -25.672 39.067 -20.040 1.00 53.78 541 HIS A N 1
ATOM 4262 C CA . HIS A 1 541 ? -25.397 39.658 -21.355 1.00 53.78 541 HIS A CA 1
ATOM 4263 C C . HIS A 1 541 ? -25.001 41.144 -21.307 1.00 53.78 541 HIS A C 1
ATOM 4265 O O . HIS A 1 541 ? -24.436 41.651 -22.278 1.00 53.78 541 HIS A O 1
ATOM 4271 N N . LYS A 1 542 ? -25.246 41.840 -20.189 1.00 51.69 542 LYS A N 1
ATOM 4272 C CA . LYS A 1 542 ? -24.838 43.239 -19.987 1.00 51.69 542 LYS A CA 1
ATOM 4273 C C . LYS A 1 542 ? -23.422 43.393 -19.426 1.00 51.69 542 LYS A C 1
ATOM 4275 O O . LYS A 1 542 ? -22.854 44.472 -19.563 1.00 51.69 542 LYS A O 1
ATOM 4280 N N . LEU A 1 543 ? -22.849 42.347 -18.825 1.00 38.22 543 LEU A N 1
ATOM 4281 C CA . LEU A 1 543 ? -21.567 42.425 -18.111 1.00 38.22 543 LEU A CA 1
ATOM 4282 C C . LEU A 1 543 ? -20.335 42.090 -18.967 1.00 38.22 543 LEU A C 1
ATOM 4284 O O . LEU A 1 543 ? -19.217 42.357 -18.537 1.00 38.22 543 LEU A O 1
ATOM 4288 N N . ILE A 1 544 ? -20.501 41.558 -20.183 1.00 40.78 544 ILE A N 1
ATOM 4289 C CA . ILE A 1 544 ? -19.370 41.174 -21.044 1.00 40.78 544 ILE A CA 1
ATOM 4290 C C . ILE A 1 544 ? -19.123 42.252 -22.120 1.00 40.78 544 ILE A C 1
ATOM 4292 O O . ILE A 1 544 ? -19.945 42.408 -23.030 1.00 40.78 544 ILE A O 1
ATOM 4296 N N . PRO A 1 545 ? -17.989 42.985 -22.105 1.00 40.97 545 PRO A N 1
ATOM 4297 C CA . PRO A 1 545 ? -17.638 43.890 -23.194 1.00 40.97 545 PRO A CA 1
ATOM 4298 C C . PRO A 1 545 ? -17.294 43.090 -24.457 1.00 40.97 545 PRO A C 1
ATOM 4300 O O . PRO A 1 545 ? -16.556 42.108 -24.399 1.00 40.97 545 PRO A O 1
ATOM 4303 N N . LYS A 1 546 ? -17.764 43.546 -25.627 1.00 44.25 546 LYS A N 1
ATOM 4304 C CA . LYS A 1 546 ? -17.503 42.941 -26.951 1.00 44.25 546 LYS A CA 1
ATOM 4305 C C . LYS A 1 546 ? -16.033 43.082 -27.407 1.00 44.25 546 LYS A C 1
ATOM 4307 O O . LYS A 1 546 ? -15.762 43.700 -28.436 1.00 44.25 546 LYS A O 1
ATOM 4312 N N . LYS A 1 547 ? -15.061 42.531 -26.675 1.00 47.03 547 LYS A N 1
ATOM 4313 C CA . LYS A 1 547 ? -13.682 42.360 -27.165 1.00 47.03 547 LYS A CA 1
ATOM 4314 C C . LYS A 1 547 ? -13.560 41.018 -27.889 1.00 47.03 547 LYS A C 1
ATOM 4316 O O . LYS A 1 547 ? -14.016 39.995 -27.389 1.00 47.03 547 LYS A O 1
ATOM 4321 N N . LYS A 1 548 ? -12.958 41.029 -29.084 1.00 53.44 548 LYS A N 1
ATOM 4322 C CA . LYS A 1 548 ? -12.646 39.811 -29.848 1.00 53.44 548 LYS A CA 1
ATOM 4323 C C . LYS A 1 548 ? -11.702 38.943 -29.013 1.00 53.44 548 LYS A C 1
ATOM 4325 O O . LYS A 1 548 ? -10.630 39.406 -28.631 1.00 53.44 548 LYS A O 1
ATOM 4330 N N . THR A 1 549 ? -12.113 37.721 -28.702 1.00 61.91 549 THR A N 1
ATOM 4331 C CA . THR A 1 549 ? -11.314 36.776 -27.921 1.00 61.91 549 THR A CA 1
ATOM 4332 C C . THR A 1 549 ? -10.236 36.158 -28.812 1.00 61.91 549 THR A C 1
ATOM 4334 O O . THR A 1 549 ? -10.538 35.587 -29.863 1.00 61.91 549 THR A O 1
ATOM 4337 N N . LYS A 1 550 ? -8.966 36.305 -28.412 1.00 79.81 550 LYS A N 1
ATOM 4338 C CA . LYS A 1 550 ? -7.845 35.611 -29.057 1.00 79.81 550 LYS A CA 1
ATOM 4339 C C . LYS A 1 550 ? -7.856 34.138 -28.636 1.00 79.81 550 LYS A C 1
ATOM 4341 O O . LYS A 1 550 ? -8.157 33.842 -27.481 1.00 79.81 550 LYS A O 1
ATOM 4346 N N . LYS A 1 551 ? -7.568 33.216 -29.556 1.00 86.75 551 LYS A N 1
ATOM 4347 C CA . LYS A 1 551 ? -7.539 31.763 -29.294 1.00 86.75 551 LYS A CA 1
ATOM 4348 C C . LYS A 1 551 ? -6.207 31.159 -29.743 1.00 86.75 551 LYS A C 1
ATOM 4350 O O . LYS A 1 551 ? -5.680 31.541 -30.786 1.00 86.75 551 LYS A O 1
ATOM 4355 N N . CYS A 1 552 ? -5.648 30.240 -28.957 1.00 87.69 552 CYS A N 1
ATOM 4356 C CA . CYS A 1 552 ? -4.341 29.645 -29.238 1.00 87.69 552 CYS A CA 1
ATOM 4357 C C . CYS A 1 552 ? -4.435 28.527 -30.293 1.00 87.69 552 CYS A C 1
ATOM 4359 O O . CYS A 1 552 ? -5.319 27.675 -30.218 1.00 87.69 552 CYS A O 1
ATOM 4361 N N . VAL A 1 553 ? -3.520 28.521 -31.269 1.00 89.00 553 VAL A N 1
ATOM 4362 C CA . VAL A 1 553 ? -3.473 27.521 -32.357 1.00 89.00 553 VAL A CA 1
ATOM 4363 C C . VAL A 1 553 ? -2.529 26.341 -32.082 1.00 89.00 553 VAL A C 1
ATOM 4365 O O . VAL A 1 553 ? -2.652 25.307 -32.733 1.00 89.00 553 VAL A O 1
ATOM 4368 N N . LEU A 1 554 ? -1.616 26.468 -31.111 1.00 82.31 554 LEU A N 1
ATOM 4369 C CA . LEU A 1 554 ? -0.603 25.450 -30.790 1.00 82.31 554 LEU A CA 1
ATOM 4370 C C . LEU A 1 554 ? -1.144 24.037 -30.477 1.00 82.31 554 LEU A C 1
ATOM 4372 O O . LEU A 1 554 ? -0.526 23.091 -30.966 1.00 82.31 554 LEU A O 1
ATOM 4376 N N . PRO A 1 555 ? -2.302 23.853 -29.804 1.00 77.88 555 PRO A N 1
ATOM 4377 C CA . PRO A 1 555 ? -2.840 22.514 -29.529 1.00 77.88 555 PRO A CA 1
ATOM 4378 C C . PRO A 1 555 ? -3.167 21.707 -30.791 1.00 77.88 555 PRO A C 1
ATOM 4380 O O . PRO A 1 555 ? -3.233 20.487 -30.759 1.00 77.88 555 PRO A O 1
ATOM 4383 N N . TYR A 1 556 ? -3.384 22.390 -31.917 1.00 77.38 556 TYR A N 1
ATOM 4384 C CA . TYR A 1 556 ? -3.728 21.775 -33.200 1.00 77.38 556 TYR A CA 1
ATOM 4385 C C . TYR A 1 556 ? -2.506 21.614 -34.114 1.00 77.38 556 TYR A C 1
ATOM 4387 O O . TYR A 1 556 ? -2.644 21.209 -35.267 1.00 77.38 556 TYR A O 1
ATOM 4395 N N . CYS A 1 557 ? -1.320 21.983 -33.623 1.00 75.69 557 CYS A N 1
ATOM 4396 C CA . CYS A 1 557 ? -0.056 21.915 -34.350 1.00 75.69 557 CYS A CA 1
ATOM 4397 C C . CYS A 1 557 ? 0.929 20.883 -33.761 1.00 75.69 557 CYS A C 1
ATOM 4399 O O . CYS A 1 557 ? 1.950 20.632 -34.397 1.00 75.69 557 CYS A O 1
ATOM 4401 N N . GLN A 1 558 ? 0.640 20.281 -32.597 1.00 68.00 558 GLN A N 1
ATOM 4402 C CA . GLN A 1 558 ? 1.393 19.172 -31.986 1.00 68.00 558 GLN A CA 1
ATOM 4403 C C . GLN A 1 558 ? 0.435 18.218 -31.241 1.00 68.00 558 GLN A C 1
ATOM 4405 O O . GLN A 1 558 ? -0.499 18.722 -30.621 1.00 68.00 558 GLN A O 1
ATOM 4410 N N . PRO A 1 559 ? 0.633 16.880 -31.244 1.00 51.75 559 PRO A N 1
ATOM 4411 C CA . PRO A 1 559 ? 1.689 16.095 -31.898 1.00 51.75 559 PRO A CA 1
ATOM 4412 C C . PRO A 1 559 ? 1.246 15.422 -33.215 1.00 51.75 559 PRO A C 1
ATOM 4414 O O . PRO A 1 559 ? 1.969 14.601 -33.769 1.00 51.75 559 PRO A O 1
ATOM 4417 N N . VAL A 1 560 ? 0.070 15.746 -33.753 1.00 42.47 560 VAL A N 1
ATOM 4418 C CA . VAL A 1 560 ? -0.447 15.061 -34.947 1.00 42.47 560 VAL A CA 1
ATOM 4419 C C . VAL A 1 560 ? -0.066 15.858 -36.200 1.00 42.47 560 VAL A C 1
ATOM 4421 O O . VAL A 1 560 ? -0.563 16.960 -36.419 1.00 42.47 560 VAL A O 1
ATOM 4424 N N . ILE A 1 561 ? 0.790 15.259 -37.039 1.00 38.72 561 ILE A N 1
ATOM 4425 C CA . ILE A 1 561 ? 1.333 15.729 -38.334 1.00 38.72 561 ILE A CA 1
ATOM 4426 C C . ILE A 1 561 ? 2.677 16.478 -38.229 1.00 38.72 561 ILE A C 1
ATOM 4428 O O . ILE A 1 561 ? 2.762 17.703 -38.364 1.00 38.72 561 ILE A O 1
ATOM 4432 N N . HIS A 1 562 ? 3.769 15.714 -38.136 1.00 42.53 562 HIS A N 1
ATOM 4433 C CA . HIS A 1 562 ? 5.086 16.194 -38.557 1.00 42.53 562 HIS A CA 1
ATOM 4434 C C . HIS A 1 562 ? 5.037 16.582 -40.047 1.00 42.53 562 HIS A C 1
ATOM 4436 O O . HIS A 1 562 ? 4.905 15.737 -40.927 1.00 42.53 562 HIS A O 1
ATOM 4442 N N . GLY A 1 563 ? 5.083 17.892 -40.329 1.00 49.38 563 GLY A N 1
ATOM 4443 C CA . GLY A 1 563 ? 5.271 18.436 -41.683 1.00 49.38 563 GLY A CA 1
ATOM 4444 C C . GLY A 1 563 ? 4.381 19.622 -42.084 1.00 49.38 563 GLY A C 1
ATOM 4445 O O . GLY A 1 563 ? 4.694 20.325 -43.051 1.00 49.38 563 GLY A O 1
ATOM 4446 N N . ALA A 1 564 ? 3.300 19.935 -41.359 1.00 47.81 564 ALA A N 1
ATOM 4447 C CA . ALA A 1 564 ? 2.478 21.108 -41.670 1.00 47.81 564 ALA A CA 1
ATOM 4448 C C . ALA A 1 564 ? 2.942 22.355 -40.895 1.00 47.81 564 ALA A C 1
ATOM 4450 O O . ALA A 1 564 ? 2.788 22.457 -39.684 1.00 47.81 564 ALA A O 1
ATOM 4451 N N . LYS A 1 565 ? 3.451 23.375 -41.605 1.00 68.81 565 LYS A N 1
ATOM 4452 C CA . LYS A 1 565 ? 3.732 24.701 -41.016 1.00 68.81 565 LYS A CA 1
ATOM 4453 C C . LYS A 1 565 ? 2.443 25.238 -40.368 1.00 68.81 565 LYS A C 1
ATOM 4455 O O . LYS A 1 565 ? 1.501 25.539 -41.101 1.00 68.81 565 LYS A O 1
ATOM 4460 N N . CYS A 1 566 ? 2.419 25.416 -39.042 1.00 75.25 566 CYS A N 1
ATOM 4461 C CA . CYS A 1 566 ? 1.273 25.821 -38.197 1.00 75.25 566 CYS A CA 1
ATOM 4462 C C . CYS A 1 566 ? 0.454 27.028 -38.736 1.00 75.25 566 CYS A C 1
ATOM 4464 O O . CYS A 1 566 ? -0.747 27.169 -38.511 1.00 75.25 566 CYS A O 1
ATOM 4466 N N . ARG A 1 567 ? 1.066 27.845 -39.603 1.00 76.69 567 ARG A N 1
ATOM 4467 C CA . ARG A 1 567 ? 0.410 28.873 -40.430 1.00 76.69 567 ARG A CA 1
ATOM 4468 C C . ARG A 1 567 ? -0.755 28.354 -41.299 1.00 76.69 567 ARG A C 1
ATOM 4470 O O . ARG A 1 567 ? -1.697 29.108 -41.533 1.00 76.69 567 ARG A O 1
ATOM 4477 N N . LYS A 1 568 ? -0.705 27.117 -41.814 1.00 79.38 568 LYS A N 1
ATOM 4478 C CA . LYS A 1 568 ? -1.794 26.513 -42.611 1.00 79.38 568 LYS A CA 1
ATOM 4479 C C . LYS A 1 568 ? -2.988 26.136 -41.729 1.00 79.38 568 LYS A C 1
ATOM 4481 O O . LYS A 1 568 ? -4.115 26.456 -42.093 1.00 79.38 568 LYS A O 1
ATOM 4486 N N . VAL A 1 569 ? -2.721 25.547 -40.563 1.00 79.00 569 VAL A N 1
ATOM 4487 C CA . VAL A 1 569 ? -3.735 25.184 -39.557 1.00 79.00 569 VAL A CA 1
ATOM 4488 C C . VAL A 1 569 ? -4.449 26.434 -39.047 1.00 79.00 569 VAL A C 1
ATOM 4490 O O . VAL A 1 569 ? -5.676 26.492 -39.066 1.00 79.00 569 VAL A O 1
ATOM 4493 N N . LYS A 1 570 ? -3.695 27.499 -38.739 1.00 89.94 570 LYS A N 1
ATOM 4494 C CA . LYS A 1 570 ? -4.257 28.810 -38.385 1.00 89.94 570 LYS A CA 1
ATOM 4495 C C . LYS A 1 570 ? -5.247 29.329 -39.435 1.00 89.94 570 LYS A C 1
ATOM 4497 O O . LYS A 1 570 ? -6.374 29.663 -39.091 1.00 89.94 570 LYS A O 1
ATOM 4502 N N . LYS A 1 571 ? -4.865 29.346 -40.718 1.00 84.81 571 LYS A N 1
ATOM 4503 C CA . LYS A 1 571 ? -5.752 29.809 -41.805 1.00 84.81 571 LYS A CA 1
ATOM 4504 C C . LYS A 1 571 ? -7.008 28.946 -41.960 1.00 84.81 571 LYS A C 1
ATOM 4506 O O . LYS A 1 571 ? -8.069 29.474 -42.286 1.00 84.81 571 LYS A O 1
ATOM 4511 N N . ALA A 1 572 ? -6.894 27.635 -41.748 1.00 82.06 572 ALA A N 1
ATOM 4512 C CA . ALA A 1 572 ? -8.038 26.730 -41.789 1.00 82.06 572 ALA A CA 1
ATOM 4513 C C . ALA A 1 572 ? -9.016 27.019 -40.638 1.00 82.06 572 ALA A C 1
ATOM 4515 O O . ALA A 1 572 ? -10.211 27.157 -40.879 1.00 82.06 572 ALA A O 1
ATOM 4516 N N . LEU A 1 573 ? -8.510 27.210 -39.418 1.00 84.00 573 LEU A N 1
ATOM 4517 C CA . LEU A 1 573 ? -9.324 27.532 -38.241 1.00 84.00 573 LEU A CA 1
ATOM 4518 C C . LEU A 1 573 ? -9.956 28.929 -38.312 1.00 84.00 573 LEU A C 1
ATOM 4520 O O . LEU A 1 573 ? -11.100 29.112 -37.899 1.00 84.00 573 LEU A O 1
ATOM 4524 N N . GLU A 1 574 ? -9.259 29.912 -38.886 1.00 87.50 574 GLU A N 1
ATOM 4525 C CA . GLU A 1 574 ? -9.826 31.235 -39.178 1.00 87.50 574 GLU A CA 1
ATOM 4526 C C . GLU A 1 574 ? -10.994 31.140 -40.167 1.00 87.50 574 GLU A C 1
ATOM 4528 O O . GLU A 1 574 ? -12.031 31.778 -39.968 1.00 87.50 574 GLU A O 1
ATOM 4533 N N . LYS A 1 575 ? -10.850 30.315 -41.211 1.00 85.25 575 LYS A N 1
ATOM 4534 C CA . LYS A 1 575 ? -11.913 30.073 -42.189 1.00 85.25 575 LYS A CA 1
ATOM 4535 C C . LYS A 1 575 ? -13.114 29.375 -41.545 1.00 85.25 575 LYS A C 1
ATOM 4537 O O . LYS A 1 575 ? -14.220 29.889 -41.652 1.00 85.25 575 LYS A O 1
ATOM 4542 N N . VAL A 1 576 ? -12.888 28.282 -40.810 1.00 78.25 576 VAL A N 1
ATOM 4543 C CA . VAL A 1 576 ? -13.949 27.550 -40.094 1.00 78.25 576 VAL A CA 1
ATOM 4544 C C . VAL A 1 576 ? -14.678 28.465 -39.116 1.00 78.25 576 VAL A C 1
ATOM 4546 O O . VAL A 1 576 ? -15.903 28.501 -39.128 1.00 78.25 576 VAL A O 1
ATOM 4549 N N . SER A 1 577 ? -13.948 29.263 -38.325 1.00 80.38 577 SER A N 1
ATOM 4550 C CA . SER A 1 577 ? -14.554 30.236 -37.408 1.00 80.38 577 SER A CA 1
ATOM 4551 C C . SER A 1 577 ? -15.494 31.180 -38.153 1.00 80.38 577 SER A C 1
ATOM 4553 O O . SER A 1 577 ? -16.621 31.398 -37.709 1.00 80.38 577 SER A O 1
ATOM 4555 N N . LYS A 1 578 ? -15.040 31.730 -39.286 1.00 80.12 578 LYS A N 1
ATOM 4556 C CA . LYS A 1 578 ? -15.830 32.661 -40.093 1.00 80.12 578 LYS A CA 1
ATOM 4557 C C . LYS A 1 578 ? -17.092 31.997 -40.645 1.00 80.12 578 LYS A C 1
ATOM 4559 O O . LYS A 1 578 ? -18.153 32.615 -40.597 1.00 80.12 578 LYS A O 1
ATOM 4564 N N . ASP A 1 579 ? -16.978 30.759 -41.115 1.00 70.75 579 ASP A N 1
ATOM 4565 C CA . ASP A 1 579 ? -18.086 30.009 -41.711 1.00 70.75 579 ASP A CA 1
ATOM 4566 C C . ASP A 1 579 ? -19.166 29.656 -40.669 1.00 70.75 579 ASP A C 1
ATOM 4568 O O . ASP A 1 579 ? -20.351 29.655 -40.992 1.00 70.75 579 ASP A O 1
ATOM 4572 N N . VAL A 1 580 ? -18.796 29.481 -39.392 1.00 66.56 580 VAL A N 1
ATOM 4573 C CA . VAL A 1 580 ? -19.750 29.275 -38.279 1.00 66.56 580 VAL A CA 1
ATOM 4574 C C . VAL A 1 580 ? -20.230 30.580 -37.619 1.00 66.56 580 VAL A C 1
ATOM 4576 O O . VAL A 1 580 ? -20.790 30.567 -36.521 1.00 66.56 580 VAL A O 1
ATOM 4579 N N . GLY A 1 581 ? -19.995 31.734 -38.254 1.00 77.38 581 GLY A N 1
ATOM 4580 C CA . GLY A 1 581 ? -20.438 33.043 -37.758 1.00 77.38 581 GLY A CA 1
ATOM 4581 C C . GLY A 1 581 ? -19.715 33.517 -36.491 1.00 77.38 581 GLY A C 1
ATOM 4582 O O . GLY A 1 581 ? -20.203 34.405 -35.787 1.00 77.38 581 GLY A O 1
ATOM 4583 N N . LYS A 1 582 ? -18.554 32.935 -36.172 1.00 80.62 582 LYS A N 1
ATOM 4584 C CA . LYS A 1 582 ? -17.695 33.354 -35.059 1.00 80.62 582 LYS A CA 1
ATOM 4585 C C . LYS A 1 582 ? -16.489 34.126 -35.595 1.00 80.62 582 LYS A C 1
ATOM 4587 O O . LYS A 1 582 ? -15.933 33.826 -36.649 1.00 80.62 582 LYS A O 1
ATOM 4592 N N . HIS A 1 583 ? -16.037 35.128 -34.853 1.00 77.69 583 HIS A N 1
ATOM 4593 C CA . HIS A 1 583 ? -14.859 35.916 -35.222 1.00 77.69 583 HIS A CA 1
ATOM 4594 C C . HIS A 1 583 ? -13.764 35.743 -34.171 1.00 77.69 583 HIS A C 1
ATOM 4596 O O . HIS A 1 583 ? -13.554 36.634 -33.347 1.00 77.69 583 HIS A O 1
ATOM 4602 N N . TYR A 1 584 ? -13.094 34.588 -34.194 1.00 84.06 584 TYR A N 1
ATOM 4603 C CA . TYR A 1 584 ? -11.916 34.332 -33.366 1.00 84.06 584 TYR A CA 1
ATOM 4604 C C . TYR A 1 584 ? -10.645 34.841 -34.053 1.00 84.06 584 TYR A C 1
ATOM 4606 O O . TYR A 1 584 ? -10.470 34.674 -35.260 1.00 84.06 584 TYR A O 1
ATOM 4614 N N . ASP A 1 585 ? -9.763 35.460 -33.270 1.00 84.12 585 ASP A N 1
ATOM 4615 C CA . ASP A 1 585 ? -8.422 35.861 -33.703 1.00 84.12 585 ASP A CA 1
ATOM 4616 C C . ASP A 1 585 ? -7.425 34.791 -33.232 1.00 84.12 585 ASP A C 1
ATOM 4618 O O . ASP A 1 585 ? -7.074 34.722 -32.051 1.00 84.12 585 ASP A O 1
ATOM 4622 N N . TRP A 1 586 ? -7.052 33.876 -34.129 1.00 89.25 586 TRP A N 1
ATOM 4623 C CA . TRP A 1 586 ? -6.199 32.735 -33.790 1.00 89.25 586 TRP A CA 1
ATOM 4624 C C . TRP A 1 586 ? -4.727 33.157 -33.746 1.00 89.25 586 TRP A C 1
ATOM 4626 O O . TRP A 1 586 ? -4.221 33.773 -34.682 1.00 89.25 586 TRP A O 1
ATOM 4636 N N . THR A 1 587 ? -3.992 32.809 -32.694 1.00 88.12 587 THR A N 1
ATOM 4637 C CA . THR A 1 587 ? -2.584 33.198 -32.530 1.00 88.12 587 THR A CA 1
ATOM 4638 C C . THR A 1 587 ? -1.699 32.022 -32.133 1.00 88.12 587 THR A C 1
ATOM 4640 O O . THR A 1 587 ? -2.151 31.086 -31.479 1.00 88.12 587 THR A O 1
ATOM 4643 N N . SER A 1 588 ? -0.441 32.070 -32.569 1.00 81.94 588 SER A N 1
ATOM 4644 C CA . SER A 1 588 ? 0.645 31.172 -32.149 1.00 81.94 588 SER A CA 1
ATOM 4645 C C . SER A 1 588 ? 1.662 31.904 -31.268 1.00 81.94 588 SER A C 1
ATOM 4647 O O . SER A 1 588 ? 2.804 31.473 -31.166 1.00 81.94 588 SER A O 1
ATOM 4649 N N . ASP A 1 589 ? 1.287 33.073 -30.751 1.00 81.62 589 ASP A N 1
ATOM 4650 C CA . ASP A 1 589 ? 2.125 33.876 -29.868 1.00 81.62 589 ASP A CA 1
ATOM 4651 C C . ASP A 1 589 ? 2.242 33.187 -28.505 1.00 81.62 589 ASP A C 1
ATOM 4653 O O . ASP A 1 589 ? 1.225 32.851 -27.894 1.00 81.62 589 ASP A O 1
ATOM 4657 N N . ASN A 1 590 ? 3.474 32.980 -28.045 1.00 66.81 590 ASN A N 1
ATOM 4658 C CA . ASN A 1 590 ? 3.770 32.265 -26.808 1.00 66.81 590 ASN A CA 1
ATOM 4659 C C . ASN A 1 590 ? 3.211 32.966 -25.561 1.00 66.81 590 ASN A C 1
ATOM 4661 O O . ASN A 1 590 ? 2.887 32.281 -24.599 1.00 66.81 590 ASN A O 1
ATOM 4665 N N . GLU A 1 591 ? 3.046 34.291 -25.568 1.00 71.50 591 GLU A N 1
ATOM 4666 C CA . GLU A 1 591 ? 2.467 35.033 -24.441 1.00 71.50 591 GLU A CA 1
ATOM 4667 C C . GLU A 1 591 ? 0.951 34.801 -24.363 1.00 71.50 591 GLU A C 1
ATOM 4669 O O . GLU A 1 591 ? 0.404 34.516 -23.302 1.00 71.50 591 GLU A O 1
ATOM 4674 N N . ALA A 1 592 ? 0.271 34.807 -25.513 1.00 71.88 592 ALA A N 1
ATOM 4675 C CA . ALA A 1 592 ? -1.164 34.521 -25.594 1.00 71.88 592 ALA A CA 1
ATOM 4676 C C . ALA A 1 592 ? -1.502 33.021 -25.472 1.00 71.88 592 ALA A C 1
ATOM 4678 O O . ALA A 1 592 ? -2.648 32.665 -25.205 1.00 71.88 592 ALA A O 1
ATOM 4679 N N . CYS A 1 593 ? -0.520 32.149 -25.700 1.00 80.31 593 CYS A N 1
ATOM 4680 C CA . CYS A 1 593 ? -0.618 30.699 -25.548 1.00 80.31 593 CYS A CA 1
ATOM 4681 C C . CYS A 1 593 ? 0.001 30.185 -24.235 1.00 80.31 593 CYS A C 1
ATOM 4683 O O . CYS A 1 593 ? 0.029 28.972 -24.024 1.00 80.31 593 CYS A O 1
ATOM 4685 N N . GLY A 1 594 ? 0.496 31.073 -23.366 1.00 69.06 594 GLY A N 1
ATOM 4686 C CA . GLY A 1 594 ? 1.285 30.710 -22.184 1.00 69.06 594 GLY A CA 1
ATOM 4687 C C . GLY A 1 594 ? 0.534 29.824 -21.190 1.00 69.06 594 GLY A C 1
ATOM 4688 O O . GLY A 1 594 ? 1.100 28.854 -20.691 1.00 69.06 594 GLY A O 1
ATOM 4689 N N . GLU A 1 595 ? -0.761 30.081 -20.986 1.00 64.06 595 GLU A N 1
ATOM 4690 C CA . GLU A 1 595 ? -1.625 29.244 -20.140 1.00 64.06 595 GLU A CA 1
ATOM 4691 C C . GLU A 1 595 ? -1.772 27.821 -20.698 1.00 64.06 595 GLU A C 1
ATOM 4693 O O . GLU A 1 595 ? -1.767 26.855 -19.939 1.00 64.06 595 GLU A O 1
ATOM 4698 N N . TRP A 1 596 ? -1.815 27.661 -22.027 1.00 66.50 596 TRP A N 1
ATOM 4699 C CA . TRP A 1 596 ? -1.833 26.331 -22.639 1.00 66.50 596 TRP A CA 1
ATOM 4700 C C . TRP A 1 596 ? -0.471 25.636 -22.550 1.00 66.50 596 TRP A C 1
ATOM 4702 O O . TRP A 1 596 ? -0.427 24.436 -22.314 1.00 66.50 596 TRP A O 1
ATOM 4712 N N . ALA A 1 597 ? 0.642 26.362 -22.689 1.00 54.84 597 ALA A N 1
ATOM 4713 C CA . ALA A 1 597 ? 1.980 25.787 -22.536 1.00 54.84 597 ALA A CA 1
ATOM 4714 C C . ALA A 1 597 ? 2.233 25.281 -21.100 1.00 54.84 597 ALA A C 1
ATOM 4716 O O . ALA A 1 597 ? 2.810 24.210 -20.921 1.00 54.84 597 ALA A O 1
ATOM 4717 N N . GLN A 1 598 ? 1.741 26.002 -20.084 1.00 53.22 598 GLN A N 1
ATOM 4718 C CA . GLN A 1 598 ? 1.749 25.537 -18.691 1.00 53.22 598 GLN A CA 1
ATOM 4719 C C . GLN A 1 598 ? 0.789 24.363 -18.463 1.00 53.22 598 GLN A C 1
ATOM 4721 O O . GLN A 1 598 ? 1.141 23.410 -17.772 1.00 53.22 598 GLN A O 1
ATOM 4726 N N . TRP A 1 599 ? -0.398 24.385 -19.077 1.00 58.72 599 TRP A N 1
ATOM 4727 C CA . TRP A 1 599 ? -1.353 23.280 -18.990 1.00 58.72 599 TRP A CA 1
ATOM 4728 C C . TRP A 1 599 ? -0.821 21.994 -19.645 1.00 58.72 599 TRP A C 1
ATOM 4730 O O . TRP A 1 599 ? -0.860 20.944 -19.011 1.00 58.72 599 TRP A O 1
ATOM 4740 N N . ALA A 1 600 ? -0.247 22.070 -20.850 1.00 50.69 600 ALA A N 1
ATOM 4741 C CA . ALA A 1 600 ? 0.348 20.937 -21.565 1.00 50.69 600 ALA A CA 1
ATOM 4742 C C . ALA A 1 600 ? 1.600 20.385 -20.859 1.00 50.69 600 ALA A C 1
ATOM 4744 O O . ALA A 1 600 ? 1.798 19.171 -20.827 1.00 50.69 600 ALA A O 1
ATOM 4745 N N . GLY A 1 60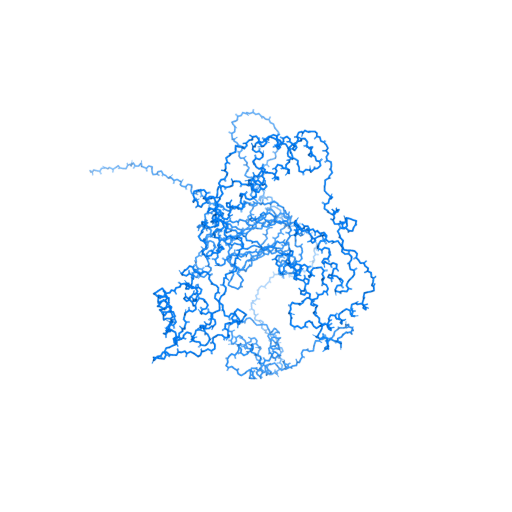1 ? 2.400 21.254 -20.227 1.00 48.00 601 GLY A N 1
ATOM 4746 C CA . GLY A 1 601 ? 3.502 20.840 -19.353 1.00 48.00 601 GLY A CA 1
ATOM 4747 C C . GLY A 1 601 ? 3.040 20.070 -18.110 1.00 48.00 601 GLY A C 1
ATOM 4748 O O . GLY A 1 601 ? 3.764 19.201 -17.636 1.00 48.00 601 GLY A O 1
ATOM 4749 N N . ASN A 1 602 ? 1.819 20.332 -17.630 1.00 39.88 602 ASN A N 1
ATOM 4750 C CA . ASN A 1 602 ? 1.246 19.695 -16.440 1.00 39.88 602 ASN A CA 1
ATOM 4751 C C . ASN A 1 602 ? 0.293 18.513 -16.736 1.00 39.88 602 ASN A C 1
ATOM 4753 O O . ASN A 1 602 ? -0.043 17.787 -15.806 1.00 39.88 602 ASN A O 1
ATOM 4757 N N . HIS A 1 603 ? -0.152 18.304 -17.985 1.00 37.94 603 HIS A N 1
ATOM 4758 C CA . HIS A 1 603 ? -1.218 17.338 -18.332 1.00 37.94 603 HIS A CA 1
ATOM 4759 C C . HIS A 1 603 ? -0.854 16.322 -19.432 1.00 37.94 603 HIS A C 1
ATOM 4761 O O . HIS A 1 603 ? -1.736 15.731 -20.053 1.00 37.94 603 HIS A O 1
ATOM 4767 N N . THR A 1 604 ? 0.428 16.029 -19.655 1.00 39.88 604 THR A N 1
ATOM 4768 C CA . THR A 1 604 ? 0.878 14.941 -20.555 1.00 39.88 604 THR A CA 1
ATOM 4769 C C . THR A 1 604 ? 0.662 13.523 -19.986 1.00 39.88 604 THR A C 1
ATOM 4771 O O . THR A 1 604 ? 1.451 12.617 -20.234 1.00 39.88 604 THR A O 1
ATOM 4774 N N . SER A 1 605 ? -0.423 13.283 -19.240 1.00 38.00 605 SER A N 1
ATOM 4775 C CA . SER A 1 605 ? -0.743 11.972 -18.648 1.00 38.00 605 SER A CA 1
ATOM 4776 C C . SER A 1 605 ? -2.097 11.376 -19.049 1.00 38.00 605 SER A C 1
ATOM 4778 O O . SER A 1 605 ? -2.474 10.339 -18.507 1.00 38.00 605 SER A O 1
ATOM 4780 N N . VAL A 1 606 ? -2.813 11.933 -20.031 1.00 35.91 606 VAL A N 1
ATOM 4781 C CA . VAL A 1 606 ? -4.063 11.320 -20.519 1.00 35.91 606 VAL A CA 1
ATOM 4782 C C . VAL A 1 606 ? -3.883 10.829 -21.954 1.00 35.91 606 VAL A C 1
ATOM 4784 O O . VAL A 1 606 ? -3.640 11.616 -22.864 1.00 35.91 606 VAL A O 1
ATOM 4787 N N . ALA A 1 607 ? -4.006 9.504 -22.090 1.00 32.47 607 ALA A N 1
ATOM 4788 C CA . ALA A 1 607 ? -3.572 8.622 -23.176 1.00 32.47 607 ALA A CA 1
ATOM 4789 C C . ALA A 1 607 ? -2.046 8.418 -23.235 1.00 32.47 607 ALA A C 1
ATOM 4791 O O . ALA A 1 607 ? -1.334 9.086 -23.982 1.00 32.47 607 ALA A O 1
ATOM 4792 N N . ARG A 1 608 ? -1.544 7.417 -22.490 1.00 37.97 608 ARG A N 1
ATOM 4793 C CA . ARG A 1 608 ? -0.311 6.724 -22.892 1.00 37.97 608 ARG A CA 1
ATOM 4794 C C . ARG A 1 608 ? -0.571 6.192 -24.298 1.00 37.97 608 ARG A C 1
ATOM 4796 O O . ARG A 1 608 ? -1.223 5.162 -24.452 1.00 37.97 608 ARG A O 1
ATOM 4803 N N . ALA A 1 609 ? -0.080 6.891 -25.315 1.00 42.50 609 ALA A N 1
ATOM 4804 C CA . ALA A 1 609 ? 0.294 6.204 -26.534 1.00 42.50 609 ALA A CA 1
ATOM 4805 C C . ALA A 1 609 ? 1.200 5.055 -26.074 1.00 42.50 609 ALA A C 1
ATOM 4807 O O . ALA A 1 609 ? 2.168 5.298 -25.348 1.00 42.50 609 ALA A O 1
ATOM 4808 N N . GLN A 1 610 ? 0.819 3.808 -26.365 1.00 55.06 610 GLN A N 1
ATOM 4809 C CA . GLN A 1 610 ? 1.742 2.691 -26.192 1.00 55.06 610 GLN A CA 1
ATOM 4810 C C . GLN A 1 610 ? 3.059 3.104 -26.849 1.00 55.06 610 GLN A C 1
ATOM 4812 O O . GLN A 1 610 ? 3.033 3.674 -27.947 1.00 55.06 610 GLN A O 1
ATOM 4817 N N . LYS A 1 611 ? 4.183 2.895 -26.149 1.00 81.62 611 LYS A N 1
ATOM 4818 C CA . LYS A 1 611 ? 5.493 3.147 -26.746 1.00 81.62 611 LYS A CA 1
ATOM 4819 C C . LYS A 1 611 ? 5.520 2.407 -28.085 1.00 81.62 611 LYS A C 1
ATOM 4821 O O . LYS A 1 611 ? 5.061 1.261 -28.128 1.00 81.62 611 LYS A O 1
ATOM 4826 N N . PRO A 1 612 ? 5.951 3.051 -29.178 1.00 78.88 612 PRO A N 1
ATOM 4827 C CA . PRO A 1 612 ? 6.094 2.347 -30.438 1.00 78.88 612 PRO A CA 1
ATOM 4828 C C . PRO A 1 612 ? 7.010 1.143 -30.196 1.00 78.88 612 PRO A C 1
ATOM 4830 O O . PRO A 1 612 ? 8.119 1.311 -29.687 1.00 78.88 612 PRO A O 1
ATOM 4833 N N . LYS A 1 613 ? 6.496 -0.054 -30.492 1.00 86.00 613 LYS A N 1
ATOM 4834 C CA . LYS A 1 613 ? 7.252 -1.301 -30.403 1.00 86.00 613 LYS A CA 1
ATOM 4835 C C . LYS A 1 613 ? 7.948 -1.566 -31.729 1.00 86.00 613 LYS A C 1
ATOM 4837 O O . LYS A 1 613 ? 7.305 -1.423 -32.771 1.00 86.00 613 LYS A O 1
ATOM 4842 N N . ASP A 1 614 ? 9.205 -1.987 -31.693 1.00 86.50 614 ASP A N 1
ATOM 4843 C CA . ASP A 1 614 ? 9.913 -2.464 -32.884 1.00 86.50 614 ASP A CA 1
ATOM 4844 C C . ASP A 1 614 ? 10.670 -3.770 -32.599 1.00 86.50 614 ASP A C 1
ATOM 4846 O O . ASP A 1 614 ? 11.026 -4.083 -31.460 1.00 86.50 614 ASP A O 1
ATOM 4850 N N . CYS A 1 615 ? 10.861 -4.575 -33.641 1.00 86.06 615 CYS A N 1
ATOM 4851 C CA . CYS A 1 615 ? 11.447 -5.903 -33.526 1.00 86.06 615 CYS A CA 1
ATOM 4852 C C . CYS A 1 615 ? 12.976 -5.848 -33.593 1.00 86.06 615 CYS A C 1
ATOM 4854 O O . CYS A 1 615 ? 13.546 -5.489 -34.625 1.00 86.06 615 CYS A O 1
ATOM 4856 N N . ILE A 1 616 ? 13.651 -6.331 -32.549 1.00 87.12 616 ILE A N 1
ATOM 4857 C CA . ILE A 1 616 ? 15.122 -6.413 -32.508 1.00 87.12 616 ILE A CA 1
ATOM 4858 C C . ILE A 1 616 ? 15.676 -7.805 -32.844 1.00 87.12 616 ILE A C 1
ATOM 4860 O O . ILE A 1 616 ? 16.882 -7.995 -32.991 1.00 87.12 616 ILE A O 1
ATOM 4864 N N . LYS A 1 617 ? 14.805 -8.799 -33.050 1.00 81.94 617 LYS A N 1
ATOM 4865 C CA . LYS A 1 617 ? 15.202 -10.205 -33.250 1.00 81.94 617 LYS A CA 1
ATOM 4866 C C . LYS A 1 617 ? 16.195 -10.424 -34.398 1.00 81.94 617 LYS A C 1
ATOM 4868 O O . LYS A 1 617 ? 17.031 -11.316 -34.320 1.00 81.94 617 LYS A O 1
ATOM 4873 N N . ALA A 1 618 ? 16.143 -9.587 -35.438 1.00 70.56 618 ALA A N 1
ATOM 4874 C CA . ALA A 1 618 ? 17.088 -9.636 -36.557 1.00 70.56 618 ALA A CA 1
ATOM 4875 C C . ALA A 1 618 ? 18.535 -9.292 -36.155 1.00 70.56 618 ALA A C 1
ATOM 4877 O O . ALA A 1 618 ? 19.469 -9.717 -36.829 1.00 70.56 618 ALA A O 1
ATOM 4878 N N . PHE A 1 619 ? 18.727 -8.537 -35.074 1.00 73.62 619 PHE A N 1
ATOM 4879 C CA . PHE A 1 619 ? 20.043 -8.131 -34.590 1.00 73.62 619 PHE A CA 1
ATOM 4880 C C . PHE A 1 619 ? 20.660 -9.181 -33.660 1.00 73.62 619 PHE A C 1
ATOM 4882 O O . PHE A 1 619 ? 21.870 -9.361 -33.684 1.00 73.62 619 PHE A O 1
ATOM 4889 N N . CYS A 1 620 ? 19.858 -9.931 -32.903 1.00 78.69 620 CYS A N 1
ATOM 4890 C CA . CYS A 1 620 ? 20.364 -10.900 -31.927 1.00 78.69 620 CYS A CA 1
ATOM 4891 C C . CYS A 1 620 ? 20.340 -12.369 -32.393 1.00 78.69 620 CYS A C 1
ATOM 4893 O O . CYS A 1 620 ? 21.094 -13.169 -31.852 1.00 78.69 620 CYS A O 1
ATOM 4895 N N . ASP A 1 621 ? 19.549 -12.749 -33.409 1.00 76.69 621 ASP A N 1
ATOM 4896 C CA . ASP A 1 621 ? 19.428 -14.159 -33.818 1.00 76.69 621 ASP A CA 1
ATOM 4897 C C . ASP A 1 621 ? 19.401 -14.329 -35.355 1.00 76.69 621 ASP A C 1
ATOM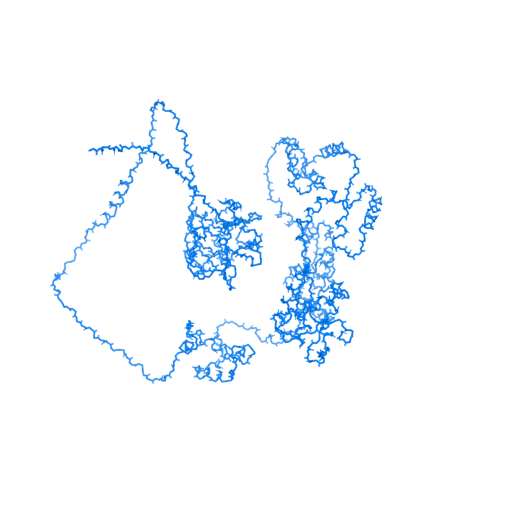 4899 O O . ASP A 1 621 ? 18.457 -13.863 -36.002 1.00 76.69 621 ASP A O 1
ATOM 4903 N N . PRO A 1 622 ? 20.393 -14.980 -36.009 1.00 57.19 622 PRO A N 1
ATOM 4904 C CA . PRO A 1 622 ? 21.649 -15.559 -35.503 1.00 57.19 622 PRO A CA 1
ATOM 4905 C C . PRO A 1 622 ? 22.881 -14.644 -35.709 1.00 57.19 622 PRO A C 1
ATOM 4907 O O . PRO A 1 622 ? 24.015 -15.126 -35.759 1.00 57.19 622 PRO A O 1
ATOM 4910 N N . ILE A 1 623 ? 22.681 -13.344 -35.955 1.00 62.59 623 ILE A N 1
ATOM 4911 C CA . ILE A 1 623 ? 23.718 -12.460 -36.520 1.00 62.59 623 ILE A CA 1
ATOM 4912 C C . ILE A 1 623 ? 24.798 -12.083 -35.496 1.00 62.59 623 ILE A C 1
ATOM 4914 O O . ILE A 1 623 ? 25.981 -12.036 -35.846 1.00 62.59 623 ILE A O 1
ATOM 4918 N N . ILE A 1 624 ? 24.411 -11.854 -34.241 1.00 65.75 624 ILE A N 1
ATOM 4919 C CA . ILE A 1 624 ? 25.315 -11.458 -33.161 1.00 65.75 624 ILE A CA 1
ATOM 4920 C C . ILE A 1 624 ? 25.247 -12.533 -32.069 1.00 65.75 624 ILE A C 1
ATOM 4922 O O . ILE A 1 624 ? 24.151 -12.891 -31.657 1.00 65.75 624 ILE A O 1
ATOM 4926 N N . PRO A 1 625 ? 26.381 -13.066 -31.572 1.00 69.94 625 PRO A N 1
ATOM 4927 C CA . PRO A 1 625 ? 26.400 -14.008 -30.453 1.00 69.94 625 PRO A CA 1
ATOM 4928 C C . PRO A 1 625 ? 26.133 -13.277 -29.124 1.00 69.94 625 PRO A C 1
ATOM 4930 O O . PRO A 1 625 ? 26.971 -13.289 -28.223 1.00 69.94 625 PRO A O 1
ATOM 4933 N N . MET A 1 626 ? 24.996 -12.593 -29.032 1.00 76.38 626 MET A N 1
ATOM 4934 C CA . MET A 1 626 ? 24.498 -11.922 -27.837 1.00 76.38 626 MET A CA 1
ATOM 4935 C C . MET A 1 626 ? 23.094 -12.433 -27.530 1.00 76.38 626 MET A C 1
ATOM 4937 O O . MET A 1 626 ? 22.350 -12.777 -28.448 1.00 76.38 626 MET A O 1
ATOM 4941 N N . ASP A 1 627 ? 22.746 -12.513 -26.248 1.00 84.12 627 ASP A N 1
ATOM 4942 C CA . ASP A 1 627 ? 21.388 -12.871 -25.861 1.00 84.12 627 ASP A CA 1
ATOM 4943 C C . ASP A 1 627 ? 20.413 -11.799 -26.370 1.00 84.12 627 ASP A C 1
ATOM 4945 O O . ASP A 1 627 ? 20.708 -10.602 -26.351 1.00 84.12 627 ASP A O 1
ATOM 4949 N N . CYS A 1 628 ? 19.259 -12.229 -26.871 1.00 85.25 628 CYS A N 1
ATOM 4950 C CA . CYS A 1 628 ? 18.258 -11.320 -27.412 1.00 85.25 628 CYS A CA 1
ATOM 4951 C C . CYS A 1 628 ? 17.710 -10.347 -26.358 1.00 85.25 628 CYS A C 1
ATOM 4953 O O . CYS A 1 628 ? 17.419 -9.207 -26.707 1.00 85.25 628 CYS A O 1
ATOM 4955 N N . SER A 1 629 ? 17.657 -10.747 -25.084 1.00 84.69 629 SER A N 1
ATOM 4956 C CA . SER A 1 629 ? 17.297 -9.858 -23.976 1.00 84.69 629 SER A CA 1
ATOM 4957 C C . SER A 1 629 ? 18.376 -8.798 -23.731 1.00 84.69 629 SER A C 1
ATOM 4959 O O . SER A 1 629 ? 18.052 -7.638 -23.502 1.00 84.69 629 SER A O 1
ATOM 4961 N N . ASP A 1 630 ? 19.660 -9.159 -23.845 1.00 83.06 630 ASP A N 1
ATOM 4962 C CA . ASP A 1 630 ? 20.761 -8.192 -23.711 1.00 83.06 630 ASP A CA 1
ATOM 4963 C C . ASP A 1 630 ? 20.751 -7.168 -24.862 1.00 83.06 630 ASP A C 1
ATOM 4965 O O . ASP A 1 630 ? 21.149 -6.013 -24.690 1.00 83.06 630 ASP A O 1
ATOM 4969 N N . ALA A 1 631 ? 20.310 -7.588 -26.054 1.00 82.31 631 ALA A N 1
ATOM 4970 C CA . ALA A 1 631 ? 20.141 -6.702 -27.201 1.00 82.31 631 ALA A CA 1
ATOM 4971 C C . ALA A 1 631 ? 18.972 -5.722 -27.006 1.00 82.31 631 ALA A C 1
ATOM 4973 O O . ALA A 1 631 ? 19.133 -4.544 -27.323 1.00 82.31 631 ALA A O 1
ATOM 4974 N N . GLU A 1 632 ? 17.834 -6.183 -26.472 1.00 88.38 632 GLU A N 1
ATOM 4975 C CA . GLU A 1 632 ? 16.692 -5.327 -26.108 1.00 88.38 632 GLU A CA 1
ATOM 4976 C C . GLU A 1 632 ? 17.126 -4.218 -25.145 1.00 88.38 632 GLU A C 1
ATOM 4978 O O . GLU A 1 632 ? 16.986 -3.038 -25.470 1.00 88.38 632 GLU A O 1
ATOM 4983 N N . ASP A 1 633 ? 17.749 -4.587 -24.022 1.00 83.56 633 ASP A N 1
ATOM 4984 C CA . ASP A 1 633 ? 18.209 -3.636 -23.004 1.00 83.56 633 ASP A CA 1
ATOM 4985 C C . ASP A 1 633 ? 19.202 -2.616 -23.583 1.00 83.56 633 ASP A C 1
ATOM 4987 O O . ASP A 1 633 ? 19.107 -1.414 -23.318 1.00 83.56 633 ASP A O 1
ATOM 4991 N N . LEU A 1 634 ? 20.143 -3.080 -24.416 1.00 81.31 634 LEU A N 1
ATOM 4992 C CA . LEU A 1 634 ? 21.128 -2.217 -25.065 1.00 81.31 634 LEU A CA 1
ATOM 4993 C C . LEU A 1 634 ? 20.462 -1.178 -25.973 1.00 81.31 634 LEU A C 1
ATOM 4995 O O . LEU A 1 634 ? 20.837 -0.006 -25.940 1.00 81.31 634 LEU A O 1
ATOM 4999 N N . PHE A 1 635 ? 19.513 -1.597 -26.808 1.00 83.31 635 PHE A N 1
ATOM 5000 C CA . PHE A 1 635 ? 18.863 -0.692 -27.751 1.00 83.31 635 PHE A CA 1
ATOM 5001 C C . PHE A 1 635 ? 17.889 0.244 -27.043 1.00 83.31 635 PHE A C 1
ATOM 5003 O O . PHE A 1 635 ? 17.835 1.426 -27.382 1.00 83.31 635 PHE A O 1
ATOM 5010 N N . GLU A 1 636 ? 17.172 -0.219 -26.021 1.00 86.56 636 GLU A N 1
ATOM 5011 C CA . GLU A 1 636 ? 16.369 0.675 -25.190 1.00 86.56 636 GLU A CA 1
ATOM 5012 C C . GLU A 1 636 ? 17.220 1.766 -24.538 1.00 86.56 636 GLU A C 1
ATOM 5014 O O . GLU A 1 636 ? 16.807 2.925 -24.502 1.00 86.56 636 GLU A O 1
ATOM 5019 N N . GLU A 1 637 ? 18.401 1.421 -24.023 1.00 82.69 637 GLU A N 1
ATOM 5020 C CA . GLU A 1 637 ? 19.311 2.382 -23.403 1.00 82.69 637 GLU A CA 1
ATOM 5021 C C . GLU A 1 637 ? 19.873 3.372 -24.432 1.00 82.69 637 GLU A C 1
ATOM 5023 O O . GLU A 1 637 ? 19.771 4.580 -24.221 1.00 82.69 637 GLU A O 1
ATOM 5028 N N . LEU A 1 638 ? 20.380 2.886 -25.571 1.00 78.94 638 LEU A N 1
ATOM 5029 C CA . LEU A 1 638 ? 20.952 3.729 -26.630 1.00 78.94 638 LEU A CA 1
ATOM 5030 C C . LEU A 1 638 ? 19.933 4.728 -27.193 1.00 78.94 638 LEU A C 1
ATOM 5032 O O . LEU A 1 638 ? 20.240 5.908 -27.363 1.00 78.94 638 LEU A O 1
ATOM 5036 N N . PHE A 1 639 ? 18.703 4.286 -27.462 1.00 82.56 639 PHE A N 1
ATOM 5037 C CA . PHE A 1 639 ? 17.663 5.181 -27.974 1.00 82.56 639 PHE A CA 1
ATOM 5038 C C . PHE A 1 639 ? 17.196 6.168 -26.905 1.00 82.56 639 PHE A C 1
ATOM 5040 O O . PHE A 1 639 ? 16.955 7.336 -27.214 1.00 82.56 639 PHE A O 1
ATOM 5047 N N . ARG A 1 640 ? 17.159 5.748 -25.636 1.00 84.00 640 ARG A N 1
ATOM 5048 C CA . ARG A 1 640 ? 16.846 6.630 -24.508 1.00 84.00 640 ARG A CA 1
ATOM 5049 C C . ARG A 1 640 ? 17.901 7.720 -24.317 1.00 84.00 640 ARG A C 1
ATOM 5051 O O . ARG A 1 640 ? 17.521 8.850 -24.014 1.00 84.00 640 ARG A O 1
ATOM 5058 N N . GLU A 1 641 ? 19.185 7.423 -24.523 1.00 78.00 641 GLU A N 1
ATOM 5059 C CA . GLU A 1 641 ? 20.269 8.420 -24.498 1.00 78.00 641 GLU A CA 1
ATOM 5060 C C . GLU A 1 641 ? 20.120 9.474 -25.609 1.00 78.00 641 GLU A C 1
ATOM 5062 O O . GLU A 1 641 ? 20.372 10.656 -25.373 1.00 78.00 641 GLU A O 1
ATOM 5067 N N . GLU A 1 642 ? 19.613 9.081 -26.780 1.00 74.38 642 GLU A N 1
ATOM 5068 C CA . GLU A 1 642 ? 19.302 9.991 -27.895 1.00 74.38 642 GLU A CA 1
ATOM 5069 C C . GLU A 1 642 ? 17.897 10.633 -27.786 1.00 74.38 642 GLU A C 1
ATOM 5071 O O . GLU A 1 642 ? 17.455 11.353 -28.683 1.00 74.38 642 GLU A O 1
ATOM 5076 N N . GLY A 1 643 ? 17.185 10.422 -26.672 1.00 80.50 643 GLY A N 1
ATOM 5077 C CA . GLY A 1 643 ? 15.875 11.028 -26.404 1.00 80.50 643 GLY A CA 1
ATOM 5078 C C . GLY A 1 643 ? 14.702 10.387 -27.155 1.00 80.50 643 GLY A C 1
ATOM 5079 O O . GLY A 1 643 ? 13.638 11.001 -27.267 1.00 80.50 643 GLY A O 1
ATOM 5080 N N . VAL A 1 644 ? 14.876 9.166 -27.659 1.00 78.94 644 VAL A N 1
ATOM 5081 C CA . VAL A 1 644 ? 13.850 8.370 -28.338 1.00 78.94 644 VAL A CA 1
ATOM 5082 C C . VAL A 1 644 ? 13.322 7.294 -27.383 1.00 78.94 644 VAL A C 1
ATOM 5084 O O . VAL A 1 644 ? 14.054 6.411 -26.949 1.00 78.94 644 VAL A O 1
ATOM 5087 N N . ASP A 1 645 ? 12.030 7.356 -27.049 1.00 83.31 645 ASP A N 1
ATOM 5088 C CA . ASP A 1 645 ? 11.371 6.383 -26.166 1.00 83.31 645 ASP A CA 1
ATOM 5089 C C . ASP A 1 645 ? 10.705 5.267 -26.993 1.00 83.31 645 ASP A C 1
ATOM 5091 O O . ASP A 1 645 ? 9.543 5.381 -27.394 1.00 83.31 645 ASP A O 1
ATOM 5095 N N . MET A 1 646 ? 11.472 4.215 -27.293 1.00 86.25 646 MET A N 1
ATOM 5096 C CA . MET A 1 646 ? 11.058 3.037 -28.067 1.00 86.25 646 MET A CA 1
ATOM 5097 C C . MET A 1 646 ? 11.125 1.769 -27.205 1.00 86.25 646 MET A C 1
ATOM 5099 O O . MET A 1 646 ? 12.016 1.648 -26.368 1.00 86.25 646 MET A O 1
ATOM 5103 N N . ASP A 1 647 ? 10.172 0.855 -27.404 1.00 88.38 647 ASP A N 1
ATOM 5104 C CA . ASP A 1 647 ? 10.107 -0.463 -26.752 1.00 88.38 647 ASP A CA 1
ATOM 5105 C C . ASP A 1 647 ? 10.634 -1.516 -27.741 1.00 88.38 647 ASP A C 1
ATOM 5107 O O . ASP A 1 647 ? 9.976 -1.849 -28.732 1.00 88.38 647 ASP A O 1
ATOM 5111 N N . TRP A 1 648 ? 11.876 -1.954 -27.539 1.00 91.06 648 TRP A N 1
ATOM 5112 C CA . TRP A 1 648 ? 12.512 -2.955 -28.393 1.00 91.06 648 TRP A CA 1
ATOM 5113 C C . TRP A 1 648 ? 12.154 -4.342 -27.882 1.00 91.06 648 TRP A C 1
ATOM 5115 O O . TRP A 1 648 ? 12.371 -4.644 -26.716 1.00 91.06 648 TRP A O 1
ATOM 5125 N N . THR A 1 649 ? 11.631 -5.200 -28.757 1.00 90.44 649 THR A N 1
ATOM 5126 C CA . THR A 1 649 ? 11.145 -6.522 -28.346 1.00 90.44 649 THR A CA 1
ATOM 5127 C C . THR A 1 649 ? 11.556 -7.635 -29.307 1.00 90.44 649 THR A C 1
ATOM 5129 O O . THR A 1 649 ? 11.761 -7.442 -30.512 1.00 90.44 649 THR A O 1
ATOM 5132 N N . THR A 1 650 ? 11.682 -8.835 -28.759 1.00 89.31 650 THR A N 1
ATOM 5133 C CA . THR A 1 650 ? 11.980 -10.108 -29.422 1.00 89.31 650 THR A CA 1
ATOM 5134 C C . THR A 1 650 ? 10.758 -11.023 -29.470 1.00 89.31 650 THR A C 1
ATOM 5136 O O . THR A 1 650 ? 10.846 -12.148 -29.999 1.00 89.31 650 THR A O 1
ATOM 5139 N N . ASP A 1 651 ? 9.617 -10.524 -28.977 1.00 88.44 651 ASP A N 1
ATOM 5140 C CA . ASP A 1 651 ? 8.338 -11.215 -28.946 1.00 88.44 651 ASP A CA 1
ATOM 5141 C C . ASP A 1 651 ? 7.925 -11.635 -30.365 1.00 88.44 651 ASP A C 1
ATOM 5143 O O . ASP A 1 651 ? 7.933 -10.858 -31.325 1.00 88.44 651 ASP A O 1
ATOM 5147 N N . ASP A 1 652 ? 7.585 -12.915 -30.527 1.00 83.75 652 ASP A N 1
ATOM 5148 C CA . ASP A 1 652 ? 7.315 -13.518 -31.838 1.00 83.75 652 ASP A CA 1
ATOM 5149 C C . ASP A 1 652 ? 6.054 -12.972 -32.531 1.00 83.75 652 ASP A C 1
ATOM 5151 O O . ASP A 1 652 ? 5.895 -13.157 -33.740 1.00 83.75 652 ASP A O 1
ATOM 5155 N N . ASP A 1 653 ? 5.141 -12.341 -31.796 1.00 84.06 653 ASP A N 1
ATOM 5156 C CA . ASP A 1 653 ? 3.952 -11.673 -32.325 1.00 84.06 653 ASP A CA 1
ATOM 5157 C C . ASP A 1 653 ? 4.292 -10.313 -32.948 1.00 84.06 653 ASP A C 1
ATOM 5159 O O . ASP A 1 653 ? 3.848 -10.052 -34.066 1.00 84.06 653 ASP A O 1
ATOM 5163 N N . VAL A 1 654 ? 5.149 -9.515 -32.305 1.00 82.56 654 VAL A N 1
ATOM 5164 C CA . VAL A 1 654 ? 5.663 -8.244 -32.845 1.00 82.56 654 VAL A CA 1
ATOM 5165 C C . VAL A 1 654 ? 6.664 -8.501 -33.975 1.00 82.56 654 VAL A C 1
ATOM 5167 O O . VAL A 1 654 ? 6.622 -7.867 -35.028 1.00 82.56 654 VAL A O 1
ATOM 5170 N N . CYS A 1 655 ? 7.523 -9.507 -33.815 1.00 84.50 655 CYS A N 1
ATOM 5171 C CA . CYS A 1 655 ? 8.558 -9.866 -34.783 1.00 84.50 655 CYS A CA 1
ATOM 5172 C C . CYS A 1 655 ? 8.075 -10.711 -35.973 1.00 84.50 655 CYS A C 1
ATOM 5174 O O . CYS A 1 655 ? 8.881 -11.076 -36.842 1.00 84.50 655 CYS A O 1
ATOM 5176 N N . ARG A 1 656 ? 6.782 -11.051 -36.048 1.00 79.44 656 ARG A N 1
ATOM 5177 C CA . ARG A 1 656 ? 6.244 -11.971 -37.064 1.00 79.44 656 ARG A CA 1
ATOM 5178 C C . ARG A 1 656 ? 6.446 -11.462 -38.489 1.00 79.44 656 ARG A C 1
ATOM 5180 O O . ARG A 1 656 ? 6.895 -12.220 -39.350 1.00 79.44 656 ARG A O 1
ATOM 5187 N N . ASP A 1 657 ? 6.186 -10.178 -38.713 1.00 65.88 657 ASP A N 1
ATOM 5188 C CA . ASP A 1 657 ? 6.328 -9.540 -40.027 1.00 65.88 657 ASP A CA 1
ATOM 5189 C C . ASP A 1 657 ? 7.803 -9.327 -40.410 1.00 65.88 657 ASP A C 1
ATOM 5191 O O . ASP A 1 657 ? 8.155 -9.258 -41.592 1.00 65.88 657 ASP A O 1
ATOM 5195 N N . PHE A 1 658 ? 8.692 -9.304 -39.412 1.00 63.06 658 PHE A N 1
ATOM 5196 C CA . PHE A 1 658 ? 10.133 -9.129 -39.587 1.00 63.06 658 PHE A CA 1
ATOM 5197 C C . PHE A 1 658 ? 10.851 -10.426 -39.989 1.00 63.06 658 PHE A C 1
ATOM 5199 O O . PHE A 1 658 ? 11.795 -10.391 -40.786 1.00 63.06 658 PHE A O 1
ATOM 5206 N N . LYS A 1 659 ? 10.366 -11.593 -39.533 1.00 53.19 659 LYS A N 1
ATOM 5207 C CA . LYS A 1 659 ? 10.893 -12.925 -39.910 1.00 53.19 659 LYS A CA 1
ATOM 5208 C C . LYS A 1 659 ? 10.907 -13.166 -41.426 1.00 53.19 659 LYS A C 1
ATOM 5210 O O . LYS A 1 659 ? 11.764 -13.899 -41.914 1.00 53.19 659 LYS A O 1
ATOM 5215 N N . ALA A 1 660 ? 10.023 -12.518 -42.188 1.00 48.25 660 ALA A N 1
ATOM 5216 C CA . ALA A 1 660 ? 10.016 -12.596 -43.651 1.00 48.25 660 ALA A CA 1
ATOM 5217 C C . ALA A 1 660 ? 11.169 -11.813 -44.323 1.00 48.25 660 ALA A C 1
ATOM 5219 O O . ALA A 1 660 ? 11.481 -12.074 -45.485 1.00 48.25 660 ALA A O 1
ATOM 5220 N N . ARG A 1 661 ? 11.809 -10.869 -43.614 1.00 52.59 661 ARG A N 1
ATOM 5221 C CA . ARG A 1 661 ? 12.903 -10.018 -44.125 1.00 52.59 661 ARG A CA 1
ATOM 5222 C C . ARG A 1 661 ? 14.290 -10.430 -43.619 1.00 52.59 661 ARG A C 1
ATOM 5224 O O . ARG A 1 661 ? 15.254 -10.284 -44.360 1.00 52.59 661 ARG A O 1
ATOM 5231 N N . ALA A 1 662 ? 14.389 -10.991 -42.412 1.00 52.88 662 ALA A N 1
ATOM 5232 C CA . ALA A 1 662 ? 15.662 -11.303 -41.746 1.00 52.88 662 ALA A CA 1
ATOM 5233 C C . ALA A 1 662 ? 16.399 -12.564 -42.265 1.00 52.88 662 ALA A C 1
ATOM 5235 O O . ALA A 1 662 ? 17.505 -12.859 -41.828 1.00 52.88 662 ALA A O 1
ATOM 5236 N N . ALA A 1 663 ? 15.832 -13.317 -43.214 1.00 39.03 663 ALA A N 1
ATOM 5237 C CA . ALA A 1 663 ? 16.407 -14.578 -43.703 1.00 39.03 663 ALA A CA 1
ATOM 5238 C C . ALA A 1 663 ? 17.554 -14.420 -44.733 1.00 39.03 663 ALA A C 1
ATOM 5240 O O . ALA A 1 663 ? 17.676 -15.235 -45.652 1.00 39.03 663 ALA A O 1
ATOM 5241 N N . LYS A 1 664 ? 18.405 -13.393 -44.615 1.00 52.69 664 LYS A N 1
ATOM 5242 C CA . LYS A 1 664 ? 19.634 -13.277 -45.417 1.00 52.69 664 LYS A CA 1
ATOM 5243 C C . LYS A 1 664 ? 20.861 -13.462 -44.531 1.00 52.69 664 LYS A C 1
ATOM 5245 O O . LYS A 1 664 ? 20.973 -12.869 -43.469 1.00 52.69 664 LYS A O 1
ATOM 5250 N N . ALA A 1 665 ? 21.740 -14.351 -44.991 1.00 51.00 665 ALA A N 1
ATOM 5251 C CA . ALA A 1 665 ? 22.940 -14.811 -44.307 1.00 51.00 665 ALA A CA 1
ATOM 5252 C C . ALA A 1 665 ? 23.788 -13.662 -43.744 1.00 51.00 665 ALA A C 1
ATOM 5254 O O . ALA A 1 665 ? 23.982 -12.657 -44.422 1.00 51.00 665 ALA A O 1
ATOM 5255 N N . THR A 1 666 ? 24.351 -13.866 -42.550 1.00 62.19 666 THR A N 1
ATOM 5256 C CA . THR A 1 666 ? 25.380 -13.012 -41.948 1.00 62.19 666 THR A CA 1
ATOM 5257 C C . THR A 1 666 ? 26.478 -12.719 -42.971 1.00 62.19 666 THR A C 1
ATOM 5259 O O . THR A 1 666 ? 27.229 -13.615 -43.366 1.00 62.19 666 THR A O 1
ATOM 5262 N N . ILE A 1 667 ? 26.566 -11.470 -43.426 1.00 80.44 667 ILE A N 1
ATOM 5263 C CA . ILE A 1 667 ? 27.627 -11.032 -44.332 1.00 80.44 667 ILE A CA 1
ATOM 5264 C C . ILE A 1 667 ? 28.858 -10.800 -43.463 1.00 80.44 667 ILE A C 1
ATOM 5266 O O . ILE A 1 667 ? 28.856 -9.939 -42.592 1.00 80.44 667 ILE A O 1
ATOM 5270 N N . LEU A 1 668 ? 29.907 -11.596 -43.656 1.00 86.38 668 LEU A N 1
ATOM 5271 C CA . LEU A 1 668 ? 31.189 -11.354 -43.000 1.00 86.38 668 LEU A CA 1
ATOM 5272 C C . LEU A 1 668 ? 32.026 -10.408 -43.865 1.00 86.38 668 LEU A C 1
ATOM 5274 O O . LEU A 1 668 ? 32.108 -10.578 -45.084 1.00 86.38 668 LEU A O 1
ATOM 5278 N N . ASP A 1 669 ? 32.683 -9.430 -43.249 1.00 85.50 669 ASP A N 1
ATOM 5279 C CA . ASP A 1 669 ? 33.677 -8.612 -43.934 1.00 85.50 669 ASP A CA 1
ATOM 5280 C C . ASP A 1 669 ? 34.914 -9.450 -44.327 1.00 85.50 669 ASP A C 1
ATOM 5282 O O . ASP A 1 669 ? 35.078 -10.617 -43.957 1.00 85.50 669 ASP A O 1
ATOM 5286 N N . LYS A 1 670 ? 35.859 -8.840 -45.054 1.00 88.12 670 LYS A N 1
ATOM 5287 C CA . LYS A 1 670 ? 37.107 -9.510 -45.480 1.00 88.12 670 LYS A CA 1
ATOM 5288 C C . LYS A 1 670 ? 37.976 -10.019 -44.317 1.00 88.12 670 LYS A C 1
ATOM 5290 O O . LYS A 1 670 ? 38.941 -10.741 -44.560 1.00 88.12 670 LYS A O 1
ATOM 5295 N N . ARG A 1 671 ? 37.693 -9.610 -43.078 1.00 89.38 671 ARG A N 1
ATOM 5296 C CA . ARG A 1 671 ? 38.398 -9.990 -41.847 1.00 89.38 671 ARG A CA 1
ATOM 5297 C C . ARG A 1 671 ? 37.604 -11.006 -41.015 1.00 89.38 671 ARG A C 1
ATOM 5299 O O . ARG A 1 671 ? 38.068 -11.365 -39.936 1.00 89.38 671 ARG A O 1
ATOM 5306 N N . GLY A 1 672 ? 36.451 -11.473 -41.499 1.00 89.56 672 GLY A N 1
ATOM 5307 C CA . GLY A 1 672 ? 35.575 -12.395 -40.779 1.00 89.56 672 GLY A CA 1
ATOM 5308 C C . GLY A 1 672 ? 34.722 -11.728 -39.696 1.00 89.56 672 GLY A C 1
ATOM 5309 O O . GLY A 1 672 ? 34.207 -12.435 -38.835 1.00 89.56 672 GLY A O 1
ATOM 5310 N N . ARG A 1 673 ? 34.592 -10.394 -39.694 1.00 88.69 673 ARG A N 1
ATOM 5311 C CA . ARG A 1 673 ? 33.713 -9.665 -38.767 1.00 88.69 673 ARG A CA 1
ATOM 5312 C C . ARG A 1 673 ? 32.284 -9.644 -39.312 1.00 88.69 673 ARG A C 1
ATOM 5314 O O . ARG A 1 673 ? 32.126 -9.412 -40.509 1.00 88.69 673 ARG A O 1
ATOM 5321 N N . PRO A 1 674 ? 31.258 -9.854 -38.479 1.00 88.12 674 PRO A N 1
ATOM 5322 C CA . PRO A 1 674 ? 29.874 -9.707 -38.911 1.00 88.12 674 PRO A CA 1
ATOM 5323 C C . PRO A 1 674 ? 29.593 -8.259 -39.323 1.00 88.12 674 PRO A C 1
ATOM 5325 O O . PRO A 1 674 ? 29.891 -7.333 -38.566 1.00 88.12 674 PRO A O 1
ATOM 5328 N N . LYS A 1 675 ? 29.032 -8.088 -40.523 1.00 92.00 675 LYS A N 1
ATOM 5329 C CA . LYS A 1 675 ? 28.448 -6.840 -41.006 1.00 92.00 675 LYS A CA 1
ATOM 5330 C C . LYS A 1 675 ? 26.947 -6.844 -40.755 1.00 92.00 675 LYS A C 1
ATOM 5332 O O . LYS A 1 675 ? 26.266 -7.816 -41.092 1.00 92.00 675 LYS A O 1
ATOM 5337 N N . VAL A 1 676 ? 26.443 -5.755 -40.192 1.00 89.00 676 VAL A N 1
ATOM 5338 C CA . VAL A 1 676 ? 25.031 -5.594 -39.841 1.00 89.00 676 VAL A CA 1
ATOM 5339 C C . VAL A 1 676 ? 24.498 -4.345 -40.521 1.00 89.00 676 VAL A C 1
ATOM 5341 O O . VAL A 1 676 ? 25.002 -3.247 -40.296 1.00 89.00 676 VAL A O 1
ATOM 5344 N N . CYS A 1 677 ? 23.472 -4.511 -41.354 1.00 90.88 677 CYS A N 1
ATOM 5345 C CA . CYS A 1 677 ? 22.816 -3.375 -41.983 1.00 90.88 677 CYS A CA 1
ATOM 5346 C C . CYS A 1 677 ? 22.022 -2.564 -40.950 1.00 90.88 677 CYS A C 1
ATOM 5348 O O . CYS A 1 677 ? 21.074 -3.084 -40.360 1.00 90.88 677 CYS A O 1
ATOM 5350 N N . ILE A 1 678 ? 22.341 -1.275 -40.798 1.00 91.12 678 ILE A N 1
ATOM 5351 C CA . ILE A 1 678 ? 21.582 -0.347 -39.939 1.00 91.12 678 ILE A CA 1
ATOM 5352 C C . ILE A 1 678 ? 20.792 0.704 -40.724 1.00 91.12 678 ILE A C 1
ATOM 5354 O O . ILE A 1 678 ? 20.191 1.606 -40.146 1.00 91.12 678 ILE A O 1
ATOM 5358 N N . LYS A 1 679 ? 20.722 0.584 -42.054 1.00 91.00 679 LYS A N 1
ATOM 5359 C CA . LYS A 1 679 ? 19.983 1.525 -42.909 1.00 91.00 679 LYS A CA 1
ATOM 5360 C C . LYS A 1 679 ? 18.508 1.702 -42.507 1.00 91.00 679 LYS A C 1
ATOM 5362 O O . LYS A 1 679 ? 18.045 2.842 -42.530 1.00 91.00 679 LYS A O 1
ATOM 5367 N N . PRO A 1 680 ? 17.759 0.656 -42.093 1.00 83.75 680 PRO A N 1
ATOM 5368 C CA . PRO A 1 680 ? 16.408 0.834 -41.555 1.00 83.75 680 PRO A CA 1
ATOM 5369 C C . PRO A 1 680 ? 16.372 1.710 -40.299 1.00 83.75 680 PRO A C 1
ATOM 5371 O O . PRO A 1 680 ? 15.491 2.557 -40.185 1.00 83.75 680 PRO A O 1
ATOM 5374 N N . VAL A 1 681 ? 17.353 1.554 -39.407 1.00 84.56 681 VAL A N 1
ATOM 5375 C CA . VAL A 1 681 ? 17.473 2.350 -38.180 1.00 84.56 681 VAL A CA 1
ATOM 5376 C C . VAL A 1 681 ? 17.797 3.804 -38.507 1.00 84.56 681 VAL A C 1
ATOM 5378 O O . VAL A 1 681 ? 17.137 4.707 -38.004 1.00 84.56 681 VAL A O 1
ATOM 5381 N N . CYS A 1 682 ? 18.752 4.052 -39.402 1.00 88.75 682 CYS A N 1
ATOM 5382 C CA . CYS A 1 682 ? 19.065 5.416 -39.821 1.00 88.75 682 CYS A CA 1
ATOM 5383 C C . CYS A 1 682 ? 17.878 6.099 -40.512 1.00 88.75 682 CYS A C 1
ATOM 5385 O O . CYS A 1 682 ? 17.593 7.258 -40.228 1.00 88.75 682 CYS A O 1
ATOM 5387 N N . ASN A 1 683 ? 17.119 5.370 -41.340 1.00 85.88 683 ASN A N 1
ATOM 5388 C CA . ASN A 1 683 ? 15.877 5.886 -41.921 1.00 85.88 683 ASN A CA 1
ATOM 5389 C C . ASN A 1 683 ? 14.825 6.202 -40.847 1.00 85.88 683 ASN A C 1
ATOM 5391 O O . ASN A 1 683 ? 14.111 7.194 -40.974 1.00 85.88 683 ASN A O 1
ATOM 5395 N N . PHE A 1 684 ? 14.718 5.367 -39.810 1.00 81.19 684 PHE A N 1
ATOM 5396 C CA . PHE A 1 684 ? 13.806 5.593 -38.690 1.00 81.19 684 PHE A CA 1
ATOM 5397 C C . PHE A 1 684 ? 14.179 6.854 -37.894 1.00 81.19 684 PHE A C 1
ATOM 5399 O O . PHE A 1 684 ? 13.305 7.639 -37.536 1.00 81.19 684 PHE A O 1
ATOM 5406 N N . LEU A 1 685 ? 15.476 7.081 -37.682 1.00 82.06 685 LEU A N 1
ATOM 5407 C CA . LEU A 1 685 ? 16.014 8.252 -36.987 1.00 82.06 685 LEU A CA 1
ATOM 5408 C C . LEU A 1 685 ? 16.066 9.527 -37.853 1.00 82.06 685 LEU A C 1
ATOM 5410 O O . LEU A 1 685 ? 16.504 10.565 -37.364 1.00 82.06 685 LEU A O 1
ATOM 5414 N N . ASP A 1 686 ? 15.659 9.461 -39.129 1.00 88.75 686 ASP A N 1
ATOM 5415 C CA . ASP A 1 686 ? 15.887 10.510 -40.143 1.00 88.75 686 ASP A CA 1
ATOM 5416 C C . ASP A 1 686 ? 17.373 10.936 -40.244 1.00 88.75 686 ASP A C 1
ATOM 5418 O O . ASP A 1 686 ? 17.713 12.052 -40.640 1.00 88.75 686 ASP A O 1
ATOM 5422 N N . ALA A 1 687 ? 18.283 10.023 -39.886 1.00 88.00 687 ALA A N 1
ATOM 5423 C CA . ALA A 1 687 ? 19.723 10.215 -39.932 1.00 88.00 687 ALA A CA 1
ATOM 5424 C C . ALA A 1 687 ? 20.234 9.876 -41.337 1.00 88.00 687 ALA A C 1
ATOM 5426 O O . ALA A 1 687 ? 20.073 8.758 -41.828 1.00 88.00 687 ALA A O 1
ATOM 5427 N N . ASN A 1 688 ? 20.872 10.838 -42.004 1.00 91.75 688 ASN A N 1
ATOM 5428 C CA . ASN A 1 688 ? 21.427 10.650 -43.342 1.00 91.75 688 ASN A CA 1
ATOM 5429 C C . ASN A 1 688 ? 22.889 11.105 -43.419 1.00 91.75 688 ASN A C 1
ATOM 5431 O O . ASN A 1 688 ? 23.336 11.980 -42.677 1.00 91.75 688 ASN A O 1
ATOM 5435 N N . GLY A 1 689 ? 23.654 10.474 -44.315 1.00 93.44 689 GLY A N 1
ATOM 5436 C CA . GLY A 1 689 ? 25.083 10.746 -44.474 1.00 93.44 689 GLY A CA 1
ATOM 5437 C C . GLY A 1 689 ? 25.829 10.665 -43.140 1.00 93.44 689 GLY A C 1
ATOM 5438 O O . GLY A 1 689 ? 25.778 9.645 -42.460 1.00 93.44 689 GLY A O 1
ATOM 5439 N N . LYS A 1 690 ? 26.460 11.775 -42.741 1.00 93.06 690 LYS A N 1
ATOM 5440 C CA . LYS A 1 690 ? 27.294 11.866 -41.531 1.00 93.06 690 LYS A CA 1
ATOM 5441 C C . LYS A 1 690 ? 26.562 11.572 -40.225 1.00 93.06 690 LYS A C 1
ATOM 5443 O O . LYS A 1 690 ? 27.190 11.119 -39.274 1.00 93.06 690 LYS A O 1
ATOM 5448 N N . ASP A 1 691 ? 25.264 11.854 -40.159 1.00 88.44 691 ASP A N 1
ATOM 5449 C CA . ASP A 1 691 ? 24.500 11.597 -38.937 1.00 88.44 691 ASP A CA 1
ATOM 5450 C C . ASP A 1 691 ? 24.322 10.092 -38.730 1.00 88.44 691 ASP A C 1
ATOM 5452 O O . ASP A 1 691 ? 24.402 9.613 -37.603 1.00 88.44 691 ASP A O 1
ATOM 5456 N N . CYS A 1 692 ? 24.171 9.339 -39.822 1.00 93.50 692 CYS A N 1
ATOM 5457 C CA . CYS A 1 692 ? 24.125 7.885 -39.771 1.00 93.50 692 CYS A CA 1
ATOM 5458 C C . CYS A 1 692 ? 25.518 7.274 -39.545 1.00 93.50 692 CYS A C 1
ATOM 5460 O O . CYS A 1 692 ? 25.633 6.374 -38.724 1.00 93.50 692 CYS A O 1
ATOM 5462 N N . GLU A 1 693 ? 26.585 7.825 -40.145 1.00 93.50 693 GLU A N 1
ATOM 5463 C CA . GLU A 1 693 ? 27.976 7.430 -39.829 1.00 93.50 693 GLU A CA 1
ATOM 5464 C C . GLU A 1 693 ? 28.269 7.563 -38.320 1.00 93.50 693 GLU A C 1
ATOM 5466 O O . GLU A 1 693 ? 28.924 6.714 -37.722 1.00 93.50 693 GLU A O 1
ATOM 5471 N N . ARG A 1 694 ? 27.723 8.594 -37.657 1.00 90.94 694 ARG A N 1
ATOM 5472 C CA . ARG A 1 694 ? 27.844 8.744 -36.198 1.00 90.94 694 ARG A CA 1
ATOM 5473 C C . ARG A 1 694 ? 27.118 7.629 -35.437 1.00 90.94 694 ARG A C 1
ATOM 5475 O O . ARG A 1 694 ? 27.612 7.195 -34.401 1.00 90.94 694 ARG A O 1
ATOM 5482 N N . VAL A 1 695 ? 25.951 7.191 -35.918 1.00 88.00 695 VAL A N 1
ATOM 5483 C CA . VAL A 1 695 ? 25.212 6.059 -35.330 1.00 88.00 695 VAL A CA 1
ATOM 5484 C C . VAL A 1 695 ? 26.009 4.764 -35.498 1.00 88.00 695 VAL A C 1
ATOM 5486 O O . VAL A 1 695 ? 26.140 4.024 -34.526 1.00 88.00 695 VAL A O 1
ATOM 5489 N N . GLU A 1 696 ? 26.601 4.537 -36.678 1.00 93.12 696 GLU A N 1
ATOM 5490 C CA . GLU A 1 696 ? 27.518 3.415 -36.941 1.00 93.12 696 GLU A CA 1
ATOM 5491 C C . GLU A 1 696 ? 28.660 3.400 -35.907 1.00 93.12 696 GLU A C 1
ATOM 5493 O O . GLU A 1 696 ? 28.788 2.436 -35.150 1.00 93.12 696 GLU A O 1
ATOM 5498 N N . ASP A 1 697 ? 29.407 4.503 -35.774 1.00 93.31 697 ASP A N 1
ATOM 5499 C CA . ASP A 1 697 ? 30.542 4.625 -34.845 1.00 93.31 697 ASP A CA 1
ATOM 5500 C C . ASP A 1 697 ? 30.150 4.367 -33.376 1.00 93.31 697 ASP A C 1
ATOM 5502 O O . ASP A 1 697 ? 30.849 3.654 -32.645 1.00 93.31 697 ASP A O 1
ATOM 5506 N N . VAL A 1 698 ? 29.032 4.946 -32.920 1.00 90.00 698 VAL A N 1
ATOM 5507 C CA . VAL A 1 698 ? 28.551 4.794 -31.534 1.00 90.00 698 VAL A CA 1
ATOM 5508 C C . VAL A 1 698 ? 28.176 3.343 -31.249 1.00 90.00 698 VAL A C 1
ATOM 5510 O O . VAL A 1 698 ? 28.497 2.819 -30.177 1.00 90.00 698 VAL A O 1
ATOM 5513 N N . TRP A 1 699 ? 27.525 2.672 -32.197 1.00 90.06 699 TRP A N 1
ATOM 5514 C CA . TRP A 1 699 ? 27.089 1.290 -32.026 1.00 90.06 699 TRP A CA 1
ATOM 5515 C C . TRP A 1 699 ? 28.258 0.314 -32.096 1.00 90.06 699 TRP A C 1
ATOM 5517 O O . TRP A 1 699 ? 28.337 -0.600 -31.270 1.00 90.06 699 TRP A O 1
ATOM 5527 N N . GLU A 1 700 ? 29.211 0.526 -33.007 1.00 92.31 700 GLU A N 1
ATOM 5528 C CA . GLU A 1 700 ? 30.440 -0.270 -33.078 1.00 92.31 700 GLU A CA 1
ATOM 5529 C C . GLU A 1 700 ? 31.242 -0.171 -31.778 1.00 92.31 700 GLU A C 1
ATOM 5531 O O . GLU A 1 700 ? 31.684 -1.185 -31.225 1.00 92.31 700 GLU A O 1
ATOM 5536 N N . GLN A 1 701 ? 31.402 1.049 -31.260 1.00 90.12 701 GLN A N 1
ATOM 5537 C CA . GLN A 1 701 ? 32.128 1.288 -30.020 1.00 90.12 701 GLN A CA 1
ATOM 5538 C C . GLN A 1 701 ? 31.387 0.690 -28.815 1.00 90.12 701 GLN A C 1
ATOM 5540 O O . GLN A 1 701 ? 32.019 0.036 -27.986 1.00 90.12 701 GLN A O 1
ATOM 5545 N N . SER A 1 702 ? 30.058 0.806 -28.758 1.00 83.38 702 SER A N 1
ATOM 5546 C CA . SER A 1 702 ? 29.235 0.211 -27.694 1.00 83.38 702 SER A CA 1
ATOM 5547 C C . SER A 1 702 ? 29.297 -1.318 -27.694 1.00 83.38 702 SER A C 1
ATOM 5549 O O . SER A 1 702 ? 29.492 -1.927 -26.640 1.00 83.38 702 SER A O 1
ATOM 5551 N N . ALA A 1 703 ? 29.206 -1.952 -28.868 1.00 84.31 703 ALA A N 1
ATOM 5552 C CA . ALA A 1 703 ? 29.322 -3.404 -29.004 1.00 84.31 703 ALA A CA 1
ATOM 5553 C C . ALA A 1 703 ? 30.698 -3.914 -28.540 1.00 84.31 703 ALA A C 1
ATOM 5555 O O . ALA A 1 703 ? 30.812 -4.946 -27.867 1.00 84.31 703 ALA A O 1
ATOM 5556 N N . LYS A 1 704 ? 31.751 -3.157 -28.858 1.00 90.31 704 LYS A N 1
ATOM 5557 C CA . LYS A 1 704 ? 33.123 -3.464 -28.462 1.00 90.31 704 LYS A CA 1
ATOM 5558 C C . LYS A 1 704 ? 33.362 -3.268 -26.968 1.00 90.31 704 LYS A C 1
ATOM 5560 O O . LYS A 1 704 ? 33.991 -4.130 -26.359 1.00 90.31 704 LYS A O 1
ATOM 5565 N N . ASP A 1 705 ? 32.886 -2.173 -26.387 1.00 86.94 705 ASP A N 1
ATOM 5566 C CA . ASP A 1 705 ? 33.150 -1.836 -24.985 1.00 86.94 705 ASP A CA 1
ATOM 5567 C C . ASP A 1 705 ? 32.349 -2.709 -24.020 1.00 86.94 705 ASP A C 1
ATOM 5569 O O . ASP A 1 705 ? 32.883 -3.139 -22.998 1.00 86.94 705 ASP A O 1
ATOM 5573 N N . ARG A 1 706 ? 31.088 -3.012 -24.353 1.00 84.38 706 ARG A N 1
ATOM 5574 C CA . ARG A 1 706 ? 30.198 -3.787 -23.477 1.00 84.38 706 ARG A CA 1
ATOM 5575 C C . ARG A 1 706 ? 30.374 -5.294 -23.637 1.00 84.38 706 ARG A C 1
ATOM 5577 O O . ARG A 1 706 ? 30.400 -6.010 -22.641 1.00 84.38 706 ARG A O 1
ATOM 5584 N N . PHE A 1 707 ? 30.537 -5.775 -24.871 1.00 83.06 707 PHE A N 1
ATOM 5585 C CA . PHE A 1 707 ? 30.515 -7.215 -25.165 1.00 83.06 707 PHE A CA 1
ATOM 5586 C C . PHE A 1 707 ? 31.840 -7.750 -25.721 1.00 83.06 707 PHE A C 1
A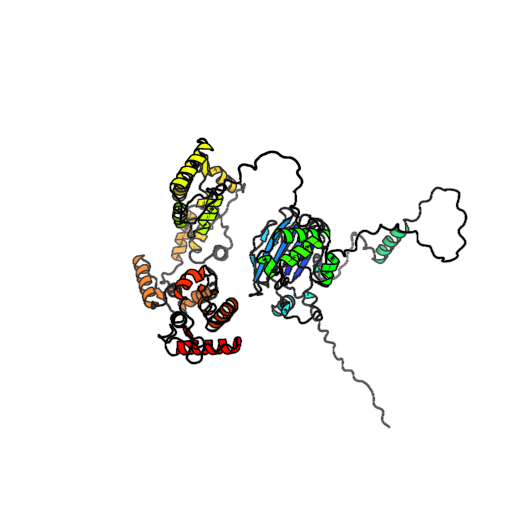TOM 5588 O O . PHE A 1 707 ? 31.978 -8.949 -25.954 1.00 83.06 707 PHE A O 1
ATOM 5595 N N . GLY A 1 708 ? 32.832 -6.887 -25.965 1.00 90.25 708 GLY A N 1
ATOM 5596 C CA . GLY A 1 708 ? 34.083 -7.293 -26.613 1.00 90.25 708 GLY A CA 1
ATOM 5597 C C . GLY A 1 708 ? 33.904 -7.709 -28.078 1.00 90.25 708 GLY A C 1
ATOM 5598 O O . GLY A 1 708 ? 34.811 -8.317 -28.656 1.00 90.25 708 GLY A O 1
ATOM 5599 N N . LEU A 1 709 ? 32.755 -7.401 -28.689 1.00 87.50 709 LEU A N 1
ATOM 5600 C CA . LEU A 1 709 ? 32.414 -7.806 -30.049 1.00 87.50 709 LEU A CA 1
ATOM 5601 C C . LEU A 1 709 ? 32.887 -6.758 -31.059 1.00 87.50 709 LEU A C 1
ATOM 5603 O O . LEU A 1 709 ? 32.700 -5.559 -30.881 1.00 87.50 709 LEU A O 1
ATOM 5607 N N . LYS A 1 710 ? 33.511 -7.214 -32.148 1.00 93.25 710 LYS A N 1
ATOM 5608 C CA . LYS A 1 710 ? 33.910 -6.356 -33.273 1.00 93.25 710 LYS A CA 1
ATOM 5609 C C . LYS A 1 710 ? 32.917 -6.541 -34.411 1.00 93.25 710 LYS A C 1
ATOM 5611 O O . LYS A 1 710 ? 33.147 -7.377 -35.285 1.00 93.25 710 LYS A O 1
ATOM 5616 N N . ILE A 1 711 ? 31.835 -5.781 -34.352 1.00 91.06 711 ILE A N 1
ATOM 5617 C CA . ILE A 1 711 ? 30.761 -5.750 -35.348 1.00 91.06 711 ILE A CA 1
ATOM 5618 C C . ILE A 1 711 ? 31.003 -4.545 -36.261 1.00 91.06 711 ILE A C 1
ATOM 5620 O O . ILE A 1 711 ? 31.553 -3.551 -35.799 1.00 91.06 711 ILE A O 1
ATOM 5624 N N . ASP A 1 712 ? 30.681 -4.682 -37.543 1.00 93.31 712 ASP A N 1
ATOM 5625 C CA . ASP A 1 712 ? 30.757 -3.617 -38.549 1.00 93.31 712 ASP A CA 1
ATOM 5626 C C . ASP A 1 712 ? 29.314 -3.197 -38.882 1.00 93.31 712 ASP A C 1
ATOM 5628 O O . ASP A 1 712 ? 28.594 -3.917 -39.584 1.00 93.31 712 ASP A O 1
ATOM 5632 N N . TYR A 1 713 ? 28.842 -2.118 -38.254 1.00 93.38 713 TYR A N 1
ATOM 5633 C CA . TYR A 1 713 ? 27.496 -1.592 -38.500 1.00 93.38 713 TYR A CA 1
ATOM 5634 C C . TYR A 1 713 ? 27.571 -0.667 -39.707 1.00 93.38 713 TYR A C 1
ATOM 5636 O O . TYR A 1 713 ? 28.368 0.261 -39.719 1.00 93.38 713 TYR A O 1
ATOM 5644 N N . THR A 1 714 ? 26.765 -0.923 -40.735 1.00 93.75 714 THR A N 1
ATOM 5645 C CA . THR A 1 714 ? 26.947 -0.258 -42.030 1.00 93.75 714 THR A CA 1
ATOM 5646 C C . THR A 1 714 ? 25.628 0.064 -42.720 1.00 93.75 714 THR A C 1
ATOM 5648 O O . THR A 1 714 ? 24.610 -0.617 -42.551 1.00 93.75 714 THR A O 1
ATOM 5651 N N . THR A 1 715 ? 25.657 1.110 -43.535 1.00 93.12 715 THR A N 1
ATOM 5652 C CA . THR A 1 715 ? 24.600 1.497 -44.471 1.00 93.12 715 THR A CA 1
ATOM 5653 C C . THR A 1 715 ? 24.941 1.238 -45.933 1.00 93.12 715 THR A C 1
ATOM 5655 O O . THR A 1 715 ? 24.173 1.639 -46.816 1.00 93.12 715 THR A O 1
ATOM 5658 N N . ASP A 1 716 ? 26.045 0.531 -46.193 1.00 92.19 716 ASP A N 1
ATOM 5659 C CA . ASP A 1 716 ? 26.468 0.169 -47.539 1.00 92.19 716 ASP A CA 1
ATOM 5660 C C . ASP A 1 716 ? 25.377 -0.648 -48.261 1.00 92.19 716 ASP A C 1
ATOM 5662 O O . ASP A 1 716 ? 24.860 -1.652 -47.760 1.00 92.19 716 ASP A O 1
ATOM 5666 N N . ASP A 1 717 ? 25.037 -0.233 -49.484 1.00 88.50 717 ASP A N 1
ATOM 5667 C CA . ASP A 1 717 ? 23.986 -0.863 -50.298 1.00 88.50 717 ASP A CA 1
ATOM 5668 C C . ASP A 1 717 ? 24.295 -2.320 -50.684 1.00 88.50 717 ASP A C 1
ATOM 5670 O O . ASP A 1 717 ? 23.384 -3.065 -51.042 1.00 88.50 717 ASP A O 1
ATOM 5674 N N . ASP A 1 718 ? 25.562 -2.744 -50.640 1.00 85.88 718 ASP A N 1
ATOM 5675 C CA . ASP A 1 718 ? 25.954 -4.135 -50.890 1.00 85.88 718 ASP A CA 1
ATOM 5676 C C . ASP A 1 718 ? 25.718 -5.053 -49.678 1.00 85.88 718 ASP A C 1
ATOM 5678 O O . ASP A 1 718 ? 25.758 -6.277 -49.828 1.00 85.88 718 ASP A O 1
ATOM 5682 N N . VAL A 1 719 ? 25.428 -4.477 -48.506 1.00 84.75 719 VAL A N 1
ATOM 5683 C CA . VAL A 1 719 ? 25.137 -5.197 -47.259 1.00 84.75 719 VAL A CA 1
ATOM 5684 C C . VAL A 1 719 ? 23.633 -5.209 -46.925 1.00 84.75 719 VAL A C 1
ATOM 5686 O O . VAL A 1 719 ? 23.166 -6.191 -46.350 1.00 84.75 719 VAL A O 1
ATOM 5689 N N . CYS A 1 720 ? 22.877 -4.162 -47.284 1.00 84.31 720 CYS A N 1
ATOM 5690 C CA . CYS A 1 720 ? 21.533 -3.857 -46.743 1.00 84.31 720 CYS A CA 1
ATOM 5691 C C . CYS A 1 720 ? 20.264 -4.524 -47.358 1.00 84.31 720 CYS A C 1
ATOM 5693 O O . CYS A 1 720 ? 20.131 -4.617 -48.594 1.00 84.31 720 CYS A O 1
#